Protein AF-0000000073467514 (afdb_homodimer)

Sequence (422 aa):
MPPKSTAKATVSLDPLPDHWYLFFGILEPISVLAGAYYALVLPERYNHELIPPAFIPASTLQSSLRQAGVLTDSTRMALGQLGSCYLLIMLNSALMFYALRKMMKAKEDAEKLERLVRYLIFVLGAADWTHIGITIWLLPNGPPTRTGLIGIHKATMLDKLRLLATPGSWNSLLFGNIIITFILFCFRALWWSGVARGSPIAARSRRAKIAMPPKSTAKATVSLDPLPDHWYLFFGILEPISVLAGAYYALVLPERYNHELIPPAFIPASTLQSSLRQAGVLTDSTRMALGQLGSCYLLIMLNSALMFYALRKMMKAKEDAEKLERLVRYLIFVLGAADWTHIGITIWLLPNGPPTRTGLIGIHKATMLDKLRLLATPGSWNSLLFGNIIITFILFCFRALWWSGVARGSPIAARSRRAKIA

Radius of gyration: 26.27 Å; Cα contacts (8 Å, |Δi|>4): 530; chains: 2; bounding box: 72×92×68 Å

pLDDT: mean 90.89, std 13.56, range [37.47, 98.75]

Foldseek 3Di:
DPPDPPPPPPQALALCDDVNCCVQQPVVLVLLLVLLCCLQVVVLVVVLQLAFPQLDAPVCSVVSVVCSPDDDPVSNVVSNVVSVVSNVVSCCRNVVSVCLCVVQVDPVSRQVSNVVVLVVLVVLLVVLCVQQVVSLVPGHLGYWDDDDPDDTDGRDVVSSVVLVVDPVRHDPVNCCSHVVSVVSNVSSVCSVVCNSNRHPVVVVVVVVVVD/DPPPPPPPPPQALALCDDVNCCVQQPVVLVLLLVLLCCLQVVVLVVVLQLAFPQLDAPVCSVVSVVCSPDDDPVSNVVSNVVSVVSNVVSCCRNVVSVCLCVVQVDPVSRQVSNVVVLVVLVVLLVVLCVQQVVSLVPGHLGYWDDDDPDDTDGRDVVSNVVLVVDPVRHDPVNCCSHVVSVVSNVSSVCSVVCNSNRHPVVVVVVVVVVD

Secondary structure (DSSP, 8-state):
--------------SS-HHHHIIIIIIHHHHHHHHHHHHHH-HHHHHHHTS-GGGS-HHHHHHHHHGGG---HHHHHHHHHHHHHHHHHHHHHHHHHHHHHHHT-SGGGHHHHHHHHHHHHHHHHHHHHHHHHHHHHHS---S-EEETTTEEE---HHHHHHHHT-GGG--HHHIIIIIIHHHHHHHHHHHHTTTTT--HHHHHHHHHHH-/--------------SS-HHHHIIIIIIHHHHHHHHHHHHHH-HHHHHHHTS-GGGS-HHHHHHHHHGGG---HHHHHHHHHHHHHHHHHHHHHHHHHHHHHHHT-SGGGHHHHHHHHHHHHHHHHHHHHHHHHHHHHHS---S-EEETTTEEE---HHHHHHHHT-GGG--HHHIIIIIIHHHHHHHHHHHHTTTTT--HHHHHHHHHHH-

InterPro domains:
  IPR056121 Domain of unknown function DUF7704 [PF24803] (16-139)
  IPR056121 Domain of unknown function DUF7704 [PTHR37019] (1-210)

Nearest PDB structures (foldseek):
  8tv0-assembly1_E  TM=2.536E-01  e=8.829E+00  Xenorhabdus nematophila
  8a3k-assembly1_UNK  TM=4.004E-01  e=8.859E+00  synthetic construct

Organism: Mycosarcoma maydis (NCBI:txid5270)

Solvent-accessible surface area (backbone atoms only — not comparable to full-atom values): 22163 Å² total; per-residue (Å²): 129,80,77,76,75,74,72,74,72,75,75,65,50,36,73,66,43,68,73,57,37,47,41,53,32,44,49,47,22,50,56,34,41,52,52,16,47,40,28,57,75,36,41,48,60,41,47,50,41,66,50,36,68,67,38,42,32,74,88,49,41,62,56,50,58,66,48,38,78,60,71,55,63,38,53,49,40,50,34,39,52,37,16,35,47,27,47,33,52,18,45,42,35,29,50,50,49,46,42,50,52,66,70,40,64,51,78,91,32,29,49,56,45,38,52,48,48,48,53,53,46,48,40,53,42,52,34,36,52,47,42,31,50,49,53,61,70,52,46,60,34,29,34,67,39,76,44,82,99,77,39,76,38,79,41,40,70,67,48,28,51,52,45,71,71,35,73,88,45,55,44,71,54,53,42,45,51,41,53,51,34,49,52,54,39,51,53,47,52,40,52,74,73,23,57,96,24,49,46,42,58,58,53,50,55,54,50,61,70,71,105,127,81,77,80,75,76,73,75,72,75,74,65,52,37,72,68,40,67,72,56,36,47,41,54,30,44,50,47,21,50,57,35,42,52,52,16,46,39,27,58,76,38,41,49,59,40,46,50,41,65,47,37,70,64,37,43,33,74,88,49,41,61,58,49,60,67,46,37,78,60,70,54,65,36,55,49,40,51,34,40,52,37,15,37,49,28,46,34,52,19,44,40,35,30,48,51,48,46,44,50,54,67,69,39,64,50,78,92,31,29,48,54,46,37,52,51,49,48,52,52,48,48,40,54,42,52,35,35,51,47,42,31,48,48,52,59,67,54,45,59,34,29,34,68,39,77,45,83,97,80,40,76,38,79,42,40,70,66,49,28,51,52,44,72,72,34,75,86,45,54,45,72,55,53,42,46,51,40,53,51,34,49,51,54,38,51,54,48,51,38,52,73,73,23,58,95,25,49,45,45,59,59,52,51,55,54,51,61,71,72,106

Structure (mmCIF, N/CA/C/O backbone):
data_AF-0000000073467514-model_v1
#
loop_
_entity.id
_entity.type
_entity.pdbx_description
1 polymer 'DUF7704 domain-containing protein'
#
loop_
_atom_site.group_PDB
_atom_site.id
_atom_site.type_symbol
_atom_site.label_atom_id
_atom_site.label_alt_id
_atom_site.label_comp_id
_atom_site.label_asym_id
_atom_site.label_entity_id
_atom_site.label_seq_id
_atom_site.pdbx_PDB_ins_code
_atom_site.Cartn_x
_atom_site.Cartn_y
_atom_site.Cartn_z
_atom_site.occupancy
_atom_site.B_iso_or_equiv
_atom_site.auth_seq_id
_atom_site.auth_comp_id
_atom_site.auth_asym_id
_atom_site.auth_atom_id
_atom_site.pdbx_PDB_model_num
ATOM 1 N N . MET A 1 1 ? 25.062 55.969 -8.164 1 37.47 1 MET A N 1
ATOM 2 C CA . MET A 1 1 ? 23.797 55.281 -8.023 1 37.47 1 MET A CA 1
ATOM 3 C C . MET A 1 1 ? 23.906 54.125 -7.02 1 37.47 1 MET A C 1
ATOM 5 O O . MET A 1 1 ? 24.828 53.312 -7.105 1 37.47 1 MET A O 1
ATOM 9 N N . PRO A 1 2 ? 23.328 54.188 -5.805 1 47.97 2 PRO A N 1
ATOM 10 C CA . PRO A 1 2 ? 23.531 53.188 -4.773 1 47.97 2 PRO A CA 1
ATOM 11 C C . PRO A 1 2 ? 23.219 51.75 -5.266 1 47.97 2 PRO A C 1
ATOM 13 O O . PRO A 1 2 ? 22.406 51.594 -6.184 1 47.97 2 PRO A O 1
ATOM 16 N N . PRO A 1 3 ? 24.125 50.781 -5.074 1 46.97 3 PRO A N 1
ATOM 17 C CA . PRO A 1 3 ? 23.844 49.438 -5.539 1 46.97 3 PRO A CA 1
ATOM 18 C C . PRO A 1 3 ? 22.438 48.938 -5.141 1 46.97 3 PRO A C 1
ATOM 20 O O . PRO A 1 3 ? 21.906 49.375 -4.125 1 46.97 3 PRO A O 1
ATOM 23 N N . LYS A 1 4 ? 21.516 48.75 -6.09 1 45.41 4 LYS A N 1
ATOM 24 C CA . LYS A 1 4 ? 20.203 48.125 -5.867 1 45.41 4 LYS A CA 1
ATOM 25 C C . LYS A 1 4 ? 20.297 47 -4.828 1 45.41 4 LYS A C 1
ATOM 27 O O . LYS A 1 4 ? 21.172 46.156 -4.91 1 45.41 4 LYS A O 1
ATOM 32 N N . SER A 1 5 ? 19.922 47.219 -3.602 1 41.59 5 SER A N 1
ATOM 33 C CA . SER A 1 5 ? 19.766 46.219 -2.551 1 41.59 5 SER A CA 1
ATOM 34 C C . SER A 1 5 ? 19.156 44.906 -3.1 1 41.59 5 SER A C 1
ATOM 36 O O . SER A 1 5 ? 18.109 44.938 -3.746 1 41.59 5 SER A O 1
ATOM 38 N N . THR A 1 6 ? 19.984 44 -3.65 1 43.38 6 THR A N 1
ATOM 39 C CA . THR A 1 6 ? 19.469 42.688 -3.955 1 43.38 6 THR A CA 1
ATOM 40 C C . THR A 1 6 ? 18.422 42.25 -2.926 1 43.38 6 THR A C 1
ATOM 42 O O . THR A 1 6 ? 18.719 42.156 -1.736 1 43.38 6 THR A O 1
ATOM 45 N N . ALA A 1 7 ? 17.25 42.75 -2.986 1 44.5 7 ALA A N 1
ATOM 46 C CA . ALA A 1 7 ? 16.141 42.219 -2.191 1 44.5 7 ALA A CA 1
ATOM 47 C C . ALA A 1 7 ? 16.375 40.75 -1.828 1 44.5 7 ALA A C 1
ATOM 49 O O . ALA A 1 7 ? 16.531 39.906 -2.709 1 44.5 7 ALA A O 1
ATOM 50 N N . LYS A 1 8 ? 16.984 40.438 -0.825 1 46.28 8 LYS A N 1
ATOM 51 C CA . LYS A 1 8 ? 17.031 39.094 -0.234 1 46.28 8 LYS A CA 1
ATOM 52 C C . LYS A 1 8 ? 15.68 38.406 -0.332 1 46.28 8 LYS A C 1
ATOM 54 O O . LYS A 1 8 ? 14.688 38.906 0.196 1 46.28 8 LYS A O 1
ATOM 59 N N . ALA A 1 9 ? 15.25 37.75 -1.374 1 45.78 9 ALA A N 1
ATOM 60 C CA . ALA A 1 9 ? 14.039 36.969 -1.562 1 45.78 9 ALA A CA 1
ATOM 61 C C . ALA A 1 9 ? 13.656 36.219 -0.28 1 45.78 9 ALA A C 1
ATOM 63 O O . ALA A 1 9 ? 14.453 35.469 0.26 1 45.78 9 ALA A O 1
ATOM 64 N N . THR A 1 10 ? 13.023 36.781 0.589 1 47.16 10 THR A N 1
ATOM 65 C CA . THR A 1 10 ? 12.531 36.125 1.793 1 47.16 10 THR A CA 1
ATOM 66 C C . THR A 1 10 ? 12.078 34.688 1.483 1 47.16 10 THR A C 1
ATOM 68 O O . THR A 1 10 ? 11.195 34.469 0.653 1 47.16 10 THR A O 1
ATOM 71 N N . VAL A 1 11 ? 13.023 33.719 1.377 1 55.22 11 VAL A N 1
ATOM 72 C CA . VAL A 1 11 ? 12.734 32.312 1.144 1 55.22 11 VAL A CA 1
ATOM 73 C C . VAL A 1 11 ? 11.477 31.922 1.897 1 55.22 11 VAL A C 1
ATOM 75 O O . VAL A 1 11 ? 11.391 32.094 3.117 1 55.22 11 VAL A O 1
ATOM 78 N N . SER A 1 12 ? 10.289 31.953 1.287 1 69.31 12 SER A N 1
ATOM 79 C CA . SER A 1 12 ? 9.039 31.469 1.88 1 69.31 12 SER A CA 1
ATOM 80 C C . SER A 1 12 ? 9.234 30.125 2.574 1 69.31 12 SER A C 1
ATOM 82 O O . SER A 1 12 ? 9.805 29.203 1.994 1 69.31 12 SER A O 1
ATOM 84 N N . LEU A 1 13 ? 9.219 30.031 3.922 1 90.25 13 LEU A N 1
ATOM 85 C CA . LEU A 1 13 ? 9.352 28.812 4.715 1 90.25 13 LEU A CA 1
ATOM 86 C C . LEU A 1 13 ? 8.078 27.969 4.625 1 90.25 13 LEU A C 1
ATOM 88 O O . LEU A 1 13 ? 7.371 27.797 5.621 1 90.25 13 LEU A O 1
ATOM 92 N N . ASP A 1 14 ? 7.855 27.594 3.309 1 94.81 14 ASP A N 1
ATOM 93 C CA . ASP A 1 14 ? 6.711 26.734 3.006 1 94.81 14 ASP A CA 1
ATOM 94 C C . ASP A 1 14 ? 7.133 25.266 2.908 1 94.81 14 ASP A C 1
ATOM 96 O O . ASP A 1 14 ? 7.902 24.891 2.021 1 94.81 14 ASP A O 1
ATOM 100 N N . PRO A 1 15 ? 6.637 24.422 3.787 1 97.38 15 PRO A N 1
ATOM 101 C CA . PRO A 1 15 ? 7.035 23 3.768 1 97.38 15 PRO A CA 1
ATOM 102 C C . PRO A 1 15 ? 6.633 22.297 2.479 1 97.38 15 PRO A C 1
ATOM 104 O O . PRO A 1 15 ? 7.195 21.25 2.141 1 97.38 15 PRO A O 1
ATOM 107 N N . LEU A 1 16 ? 5.605 22.859 1.794 1 97.69 16 LEU A N 1
ATOM 108 C CA . LEU A 1 16 ? 5.152 22.219 0.566 1 97.69 16 LEU A CA 1
ATOM 109 C C . LEU A 1 16 ? 4.973 23.234 -0.551 1 97.69 16 LEU A C 1
ATOM 111 O O . LEU A 1 16 ? 3.873 23.391 -1.084 1 97.69 16 LEU A O 1
ATOM 115 N N . PRO A 1 17 ? 6.117 23.828 -0.904 1 97.38 17 PRO A N 1
ATOM 116 C CA . PRO A 1 17 ? 6.008 24.734 -2.053 1 97.38 17 PRO A CA 1
ATOM 117 C C . PRO A 1 17 ? 5.648 24 -3.346 1 97.38 17 PRO A C 1
ATOM 119 O O . PRO A 1 17 ? 5.617 22.766 -3.373 1 97.38 17 PRO A O 1
ATOM 122 N N . ASP A 1 18 ? 5.414 24.672 -4.414 1 97.38 18 ASP A N 1
ATOM 123 C CA . ASP A 1 18 ? 4.871 24.125 -5.652 1 97.38 18 ASP A CA 1
ATOM 124 C C . ASP A 1 18 ? 5.754 23 -6.184 1 97.38 18 ASP A C 1
ATOM 126 O O . ASP A 1 18 ? 5.25 21.953 -6.594 1 97.38 18 ASP A O 1
ATOM 130 N N . HIS A 1 19 ? 7.043 23.203 -6.238 1 97.69 19 HIS A N 1
ATOM 131 C CA . HIS A 1 19 ? 7.918 22.219 -6.863 1 97.69 19 HIS A CA 1
ATOM 132 C C . HIS A 1 19 ? 7.914 20.906 -6.09 1 97.69 19 HIS A C 1
ATOM 134 O O . HIS A 1 19 ? 7.957 19.828 -6.688 1 97.69 19 HIS A O 1
ATOM 140 N N . TRP A 1 20 ? 7.887 20.938 -4.789 1 98.12 20 TRP A N 1
ATOM 141 C CA . TRP A 1 20 ? 7.84 19.703 -4.004 1 98.12 20 TRP A CA 1
ATOM 142 C C . TRP A 1 20 ? 6.457 19.062 -4.082 1 98.12 20 TRP A C 1
ATOM 144 O O . TRP A 1 20 ? 6.332 17.844 -4.125 1 98.12 20 TRP A O 1
ATOM 154 N N . TYR A 1 21 ? 5.387 19.891 -4.113 1 98.38 21 TYR A N 1
ATOM 155 C CA . TYR A 1 21 ? 4.047 19.359 -4.293 1 98.38 21 TYR A CA 1
ATOM 156 C C . TYR A 1 21 ? 3.914 18.656 -5.648 1 98.38 21 TYR A C 1
ATOM 158 O O . TYR A 1 21 ? 3.299 17.594 -5.75 1 98.38 21 TYR A O 1
ATOM 166 N N . LEU A 1 22 ? 4.438 19.312 -6.656 1 98.38 22 LEU A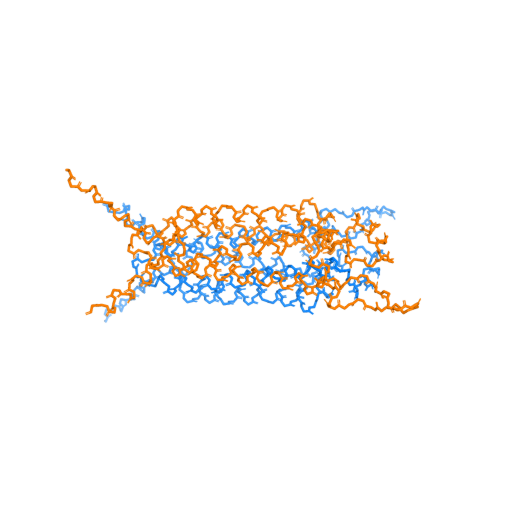 N 1
ATOM 167 C CA . LEU A 1 22 ? 4.387 18.719 -7.98 1 98.38 22 LEU A CA 1
ATOM 168 C C . LEU A 1 22 ? 5.059 17.344 -7.98 1 98.38 22 LEU A C 1
ATOM 170 O O . LEU A 1 22 ? 4.555 16.406 -8.602 1 98.38 22 LEU A O 1
ATOM 174 N N . PHE A 1 23 ? 6.121 17.219 -7.266 1 98.38 23 PHE A N 1
ATOM 175 C CA . PHE A 1 23 ? 6.836 15.945 -7.23 1 98.38 23 PHE A CA 1
ATOM 176 C C . PHE A 1 23 ? 6.078 14.922 -6.395 1 98.38 23 PHE A C 1
ATOM 178 O O . PHE A 1 23 ? 5.719 13.852 -6.891 1 98.38 23 PHE A O 1
ATOM 185 N N . PHE A 1 24 ? 5.742 15.227 -5.145 1 98.44 24 PHE A N 1
ATOM 186 C CA . PHE A 1 24 ? 5.195 14.25 -4.207 1 98.44 24 PHE A CA 1
ATOM 187 C C . PHE A 1 24 ? 3.705 14.047 -4.453 1 98.44 24 PHE A C 1
ATOM 189 O O . PHE A 1 24 ? 3.193 12.938 -4.285 1 98.44 24 PHE A O 1
ATOM 196 N N . GLY A 1 25 ? 3.006 15.078 -4.895 1 98.25 25 GLY A N 1
ATOM 197 C CA . GLY A 1 25 ? 1.558 15.023 -5.008 1 98.25 25 GLY A CA 1
ATOM 198 C C . GLY A 1 25 ? 1.082 14.656 -6.402 1 98.25 25 GLY A C 1
ATOM 199 O O . GLY A 1 25 ? -0.072 14.258 -6.586 1 98.25 25 GLY A O 1
ATOM 200 N N . ILE A 1 26 ? 1.998 14.711 -7.434 1 98.38 26 ILE A N 1
ATOM 201 C CA . ILE A 1 26 ? 1.533 14.477 -8.797 1 98.38 26 ILE A CA 1
ATOM 202 C C . ILE A 1 26 ? 2.438 13.453 -9.484 1 98.38 26 ILE A C 1
ATOM 204 O O . ILE A 1 26 ? 1.984 12.375 -9.867 1 98.38 26 ILE A O 1
ATOM 208 N N . LEU A 1 27 ? 3.727 13.719 -9.523 1 98.31 27 LEU A N 1
ATOM 209 C CA . LEU A 1 27 ? 4.633 12.867 -10.281 1 98.31 27 LEU A CA 1
ATOM 210 C C . LEU A 1 27 ? 4.785 11.5 -9.617 1 98.31 27 LEU A C 1
ATOM 212 O O . LEU A 1 27 ? 4.715 10.469 -10.289 1 98.31 27 LEU A O 1
ATOM 216 N N . GLU A 1 28 ? 4.996 11.547 -8.383 1 98.06 28 GLU A N 1
ATOM 217 C CA . GLU A 1 28 ? 5.18 10.289 -7.66 1 98.06 28 GLU A CA 1
ATOM 218 C C . GLU A 1 28 ? 3.932 9.414 -7.746 1 98.06 28 GLU A C 1
ATOM 220 O O . GLU A 1 28 ? 4.012 8.242 -8.117 1 98.06 28 GLU A O 1
ATOM 225 N N . PRO A 1 29 ? 2.719 9.953 -7.559 1 98.19 29 PRO A N 1
ATOM 226 C CA . PRO A 1 29 ? 1.52 9.125 -7.727 1 98.19 29 PRO A CA 1
ATOM 227 C C . PRO A 1 29 ? 1.376 8.57 -9.141 1 98.19 29 PRO A C 1
ATOM 229 O O . PRO A 1 29 ? 0.914 7.445 -9.328 1 98.19 29 PRO A O 1
ATOM 232 N N . ILE A 1 30 ? 1.764 9.281 -10.07 1 97.94 30 ILE A N 1
ATOM 233 C CA . ILE A 1 30 ? 1.683 8.82 -11.453 1 97.94 30 ILE A CA 1
ATOM 234 C C . ILE A 1 30 ? 2.625 7.637 -11.648 1 97.94 30 ILE A C 1
ATOM 236 O O . ILE A 1 30 ? 2.277 6.668 -12.328 1 97.94 30 ILE A O 1
ATOM 240 N N . SER A 1 31 ? 3.801 7.73 -11.055 1 96.94 31 SER A N 1
ATOM 241 C CA . SER A 1 31 ? 4.746 6.625 -11.164 1 96.94 31 SER A CA 1
ATOM 242 C C . SER A 1 31 ? 4.195 5.359 -10.516 1 96.94 31 SER A C 1
ATOM 244 O O . SER A 1 31 ? 4.379 4.258 -11.039 1 96.94 31 SER A O 1
ATOM 246 N N . VAL A 1 32 ? 3.52 5.441 -9.414 1 97.81 32 VAL A N 1
ATOM 247 C CA . VAL A 1 32 ? 2.938 4.293 -8.727 1 97.81 32 VAL A CA 1
ATOM 248 C C . VAL A 1 32 ? 1.756 3.756 -9.539 1 97.81 32 VAL A C 1
ATOM 250 O O . VAL A 1 32 ? 1.545 2.543 -9.609 1 97.81 32 VAL A O 1
ATOM 253 N N . LEU A 1 33 ? 1.018 4.66 -10.164 1 98 33 LEU A N 1
ATOM 254 C CA . LEU A 1 33 ? -0.104 4.266 -11.008 1 98 33 LEU A CA 1
ATOM 255 C C . LEU A 1 33 ? 0.37 3.396 -12.172 1 98 33 LEU A C 1
ATOM 257 O O . LEU A 1 33 ? -0.319 2.455 -12.57 1 98 33 LEU A O 1
ATOM 261 N N . ALA A 1 34 ? 1.513 3.732 -12.703 1 97.44 34 ALA A N 1
ATOM 262 C CA . ALA A 1 34 ? 2.09 2.916 -13.773 1 97.44 34 ALA A CA 1
ATOM 263 C C . ALA A 1 34 ? 2.316 1.482 -13.305 1 97.44 34 ALA A C 1
ATOM 265 O O . ALA A 1 34 ? 2.043 0.531 -14.039 1 97.44 34 ALA A O 1
ATOM 266 N N . GLY A 1 35 ? 2.82 1.314 -12.086 1 97.31 35 GLY A N 1
ATOM 267 C CA . GLY A 1 35 ? 2.975 -0.015 -11.523 1 97.31 35 GLY A CA 1
ATOM 268 C C . GLY A 1 35 ? 1.654 -0.737 -11.32 1 97.31 35 GLY A C 1
ATOM 269 O O . GLY A 1 35 ? 1.55 -1.936 -11.594 1 97.31 35 GLY A O 1
ATOM 270 N N . ALA A 1 36 ? 0.669 0.028 -10.883 1 98.25 36 ALA A N 1
ATOM 271 C CA . ALA A 1 36 ? -0.659 -0.549 -10.695 1 98.25 36 ALA A CA 1
ATOM 272 C C . ALA A 1 36 ? -1.237 -1.039 -12.016 1 98.25 36 ALA A C 1
ATOM 274 O O . ALA A 1 36 ? -1.766 -2.15 -12.094 1 98.25 36 ALA A O 1
ATOM 275 N N . TYR A 1 37 ? -1.117 -0.235 -13.023 1 98.06 37 TYR A N 1
ATOM 276 C CA . TYR A 1 37 ? -1.597 -0.598 -14.352 1 98.06 37 TYR A CA 1
ATOM 277 C C . TYR A 1 37 ? -0.921 -1.871 -14.852 1 98.06 37 TYR A C 1
ATOM 279 O O . TYR A 1 37 ? -1.588 -2.783 -15.344 1 98.06 37 TYR A O 1
ATOM 287 N N . TYR A 1 38 ? 0.356 -1.912 -14.688 1 97.75 38 TYR A N 1
ATOM 288 C CA . TYR A 1 38 ? 1.137 -3.051 -15.164 1 97.75 38 TYR A CA 1
ATOM 289 C C . TYR A 1 38 ? 0.724 -4.328 -14.445 1 97.75 38 TYR A C 1
ATOM 291 O O . TYR A 1 38 ? 0.515 -5.367 -15.078 1 97.75 38 TYR A O 1
ATOM 299 N N . ALA A 1 39 ? 0.55 -4.316 -13.133 1 98.06 39 ALA A N 1
ATOM 300 C CA . ALA A 1 39 ? 0.211 -5.484 -12.328 1 98.06 39 ALA A CA 1
ATOM 301 C C . ALA A 1 39 ? -1.223 -5.938 -12.586 1 98.06 39 ALA A C 1
ATOM 303 O O . ALA A 1 39 ? -1.512 -7.137 -12.602 1 98.06 39 ALA A O 1
ATOM 304 N N . LEU A 1 40 ? -2.15 -4.961 -12.883 1 98.31 40 LEU A N 1
ATOM 305 C CA . LEU A 1 40 ? -3.572 -5.273 -12.969 1 98.31 40 LEU A CA 1
ATOM 306 C C . LEU A 1 40 ? -3.977 -5.605 -14.398 1 98.31 40 LEU A C 1
ATOM 308 O O . LEU A 1 40 ? -4.832 -6.465 -14.625 1 98.31 40 LEU A O 1
ATOM 312 N N . VAL A 1 41 ? -3.383 -4.945 -15.391 1 98.12 41 VAL A N 1
ATOM 313 C CA . VAL A 1 41 ? -3.863 -5.023 -16.766 1 98.12 41 VAL A CA 1
ATOM 314 C C . VAL A 1 41 ? -3.008 -6.008 -17.562 1 98.12 41 VAL A C 1
ATOM 316 O O . VAL A 1 41 ? -3.508 -6.688 -18.453 1 98.12 41 VAL A O 1
ATOM 319 N N . LEU A 1 42 ? -1.72 -6.125 -17.203 1 97.38 42 LEU A N 1
ATOM 320 C CA . LEU A 1 42 ? -0.797 -7.016 -17.891 1 97.38 42 LEU A CA 1
ATOM 321 C C . LEU A 1 42 ? -0.12 -7.969 -16.922 1 97.38 42 LEU A C 1
ATOM 323 O O . LEU A 1 42 ? 1.108 -8.07 -16.891 1 97.38 42 LEU A O 1
ATOM 327 N N . PRO A 1 43 ? -0.94 -8.703 -16.203 1 97.19 43 PRO A N 1
ATOM 328 C CA . PRO A 1 43 ? -0.377 -9.516 -15.117 1 97.19 43 PRO A CA 1
ATOM 329 C C . PRO A 1 43 ? 0.579 -10.594 -15.617 1 97.19 43 PRO A C 1
ATOM 331 O O . PRO A 1 43 ? 1.553 -10.922 -14.938 1 97.19 43 PRO A O 1
ATOM 334 N N . GLU A 1 44 ? 0.336 -11.219 -16.812 1 95.94 44 GLU A N 1
ATOM 335 C CA . GLU A 1 44 ? 1.244 -12.227 -17.359 1 95.94 44 GLU A CA 1
ATOM 336 C C . GLU A 1 44 ? 2.625 -11.641 -17.625 1 95.94 44 GLU A C 1
ATOM 338 O O . GLU A 1 44 ? 3.643 -12.234 -17.25 1 95.94 44 GLU A O 1
ATOM 343 N N . ARG A 1 45 ? 2.592 -10.523 -18.266 1 95 45 ARG A N 1
ATOM 344 C CA . ARG A 1 45 ? 3.855 -9.852 -18.547 1 95 45 ARG A CA 1
ATOM 345 C C . ARG A 1 45 ? 4.527 -9.398 -17.25 1 95 45 ARG A C 1
ATOM 347 O O . ARG A 1 45 ? 5.75 -9.508 -17.109 1 95 45 ARG A O 1
ATOM 354 N N . TYR A 1 46 ? 3.795 -8.867 -16.344 1 97.44 46 TYR A N 1
ATOM 355 C CA . TYR A 1 46 ? 4.324 -8.445 -15.055 1 97.44 46 TYR A CA 1
ATOM 356 C C . TYR A 1 46 ? 5.043 -9.586 -14.352 1 97.44 46 TYR A C 1
ATOM 358 O O . TYR A 1 46 ? 6.199 -9.445 -13.945 1 97.44 46 TYR A O 1
ATOM 366 N N . ASN A 1 47 ? 4.336 -10.656 -14.273 1 96.31 47 ASN A N 1
ATOM 367 C CA . ASN A 1 47 ? 4.891 -11.836 -13.617 1 96.31 47 ASN A CA 1
ATOM 368 C C . ASN A 1 47 ? 6.191 -12.289 -14.281 1 96.31 47 ASN A C 1
ATOM 370 O O . ASN A 1 47 ? 7.172 -12.586 -13.594 1 96.31 47 ASN A O 1
ATOM 374 N N . HIS A 1 48 ? 6.18 -12.305 -15.555 1 93 48 HIS A N 1
ATOM 375 C CA . HIS A 1 48 ? 7.344 -12.742 -16.312 1 93 48 HIS A CA 1
ATOM 376 C C . HIS A 1 48 ? 8.531 -11.805 -16.094 1 93 48 HIS A C 1
ATOM 378 O O . HIS A 1 48 ? 9.672 -12.25 -16.016 1 93 48 HIS A O 1
ATOM 384 N N . GLU A 1 49 ? 8.25 -10.562 -15.953 1 95.56 49 GLU A N 1
ATOM 385 C CA . GLU A 1 49 ? 9.312 -9.562 -15.906 1 95.56 49 GLU A CA 1
ATOM 386 C C . GLU A 1 49 ? 9.781 -9.336 -14.469 1 95.56 49 GLU A C 1
ATOM 388 O O . GLU A 1 49 ? 10.742 -8.594 -14.242 1 95.56 49 GLU A O 1
ATOM 393 N N . LEU A 1 50 ? 9.211 -9.984 -13.539 1 96.94 50 LEU A N 1
ATOM 394 C CA . LEU A 1 50 ? 9.625 -9.812 -12.156 1 96.94 50 LEU A CA 1
ATOM 395 C C . LEU A 1 50 ? 11.055 -10.297 -11.953 1 96.94 50 LEU A C 1
ATOM 397 O O . LEU A 1 50 ? 11.75 -9.828 -11.047 1 96.94 50 LEU A O 1
ATOM 401 N N . ILE A 1 51 ? 11.438 -11.219 -12.805 1 96.69 51 ILE A N 1
ATOM 402 C CA . ILE A 1 51 ? 12.805 -11.711 -12.789 1 96.69 51 ILE A CA 1
ATOM 403 C C . ILE A 1 51 ? 13.438 -11.516 -14.172 1 96.69 51 ILE A C 1
ATOM 405 O O . ILE A 1 51 ? 13.039 -12.18 -15.133 1 96.69 51 ILE A O 1
ATOM 409 N N . PRO A 1 52 ? 14.391 -10.688 -14.242 1 96.25 52 PRO A N 1
ATOM 410 C CA . PRO A 1 52 ? 15.047 -10.531 -15.547 1 96.25 52 PRO A CA 1
ATOM 411 C C . PRO A 1 52 ? 15.734 -11.805 -16.016 1 96.25 52 PRO A C 1
ATOM 413 O O . PRO A 1 52 ? 16.266 -12.562 -15.211 1 96.25 52 PRO A O 1
ATOM 416 N N . PRO A 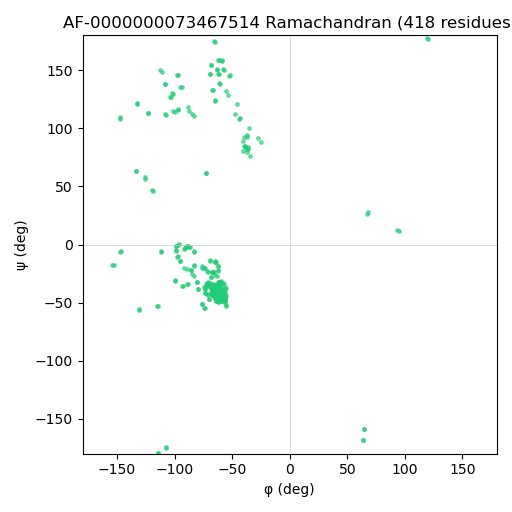1 53 ? 15.805 -11.977 -17.328 1 93.69 53 PRO A N 1
ATOM 417 C CA . PRO A 1 53 ? 16.375 -13.195 -17.891 1 93.69 53 PRO A CA 1
ATOM 418 C C . PRO A 1 53 ? 17.812 -13.445 -17.422 1 93.69 53 PRO A C 1
ATOM 420 O O . PRO A 1 53 ? 18.219 -14.602 -17.25 1 93.69 53 PRO A O 1
ATOM 423 N N . ALA A 1 54 ? 18.531 -12.438 -17.234 1 94.25 54 ALA A N 1
ATOM 424 C CA . ALA A 1 54 ? 19.938 -12.57 -16.859 1 94.25 54 ALA A CA 1
ATOM 425 C C . ALA A 1 54 ? 20.078 -13.281 -15.516 1 94.25 54 ALA A C 1
ATOM 427 O O . ALA A 1 54 ? 21.156 -13.789 -15.195 1 94.25 54 ALA A O 1
ATOM 428 N N . PHE A 1 55 ? 19.047 -13.328 -14.758 1 95.06 55 PHE A N 1
ATOM 429 C CA . PHE A 1 55 ? 19.094 -13.914 -13.422 1 95.06 55 PHE A CA 1
ATOM 430 C C . PHE A 1 55 ? 18.562 -15.336 -13.43 1 95.06 55 PHE A C 1
ATOM 432 O O . PHE A 1 55 ? 18.531 -16 -12.391 1 95.06 55 PHE A O 1
ATOM 439 N N . ILE A 1 56 ? 18.141 -15.805 -14.539 1 89.62 56 ILE A N 1
ATOM 440 C CA . ILE A 1 56 ? 17.547 -17.125 -14.672 1 89.62 56 ILE A CA 1
ATOM 441 C C . ILE A 1 56 ? 18.562 -18.078 -15.312 1 89.62 56 ILE A C 1
ATOM 443 O O . ILE A 1 56 ? 19.125 -17.781 -16.375 1 89.62 56 ILE A O 1
ATOM 447 N N . PRO A 1 57 ? 18.734 -19.141 -14.617 1 82.25 57 PRO A N 1
ATOM 448 C CA . PRO A 1 57 ? 19.609 -20.125 -15.273 1 82.25 57 PRO A CA 1
ATOM 449 C C . PRO A 1 57 ? 19.094 -20.547 -16.656 1 82.25 57 PRO A C 1
ATOM 451 O O . PRO A 1 57 ? 17.891 -20.641 -16.859 1 82.25 57 PRO A O 1
ATOM 454 N N . ALA A 1 58 ? 19.969 -20.875 -17.469 1 75.5 58 ALA A N 1
ATOM 455 C CA . ALA A 1 58 ? 19.641 -21.266 -18.844 1 75.5 58 ALA A CA 1
ATOM 456 C C . ALA A 1 58 ? 18.75 -22.516 -18.859 1 75.5 58 ALA A C 1
ATOM 458 O O . ALA A 1 58 ? 17.859 -22.625 -19.688 1 75.5 58 ALA A O 1
ATOM 459 N N . SER A 1 59 ? 18.953 -23.375 -17.891 1 73.38 59 SER A N 1
ATOM 460 C CA . SER A 1 59 ? 18.234 -24.656 -17.844 1 73.38 59 SER A CA 1
ATOM 461 C C . SER A 1 59 ? 16.75 -24.438 -17.578 1 73.38 59 SER A C 1
ATOM 463 O O . SER A 1 59 ? 15.914 -25.25 -17.984 1 73.38 59 SER A O 1
ATOM 465 N N . THR A 1 60 ? 16.469 -23.344 -17 1 72.75 60 THR A N 1
ATOM 466 C CA . THR A 1 60 ? 15.078 -23.125 -16.625 1 72.75 60 THR A CA 1
ATOM 467 C C . THR A 1 60 ? 14.461 -22 -17.453 1 72.75 60 THR A C 1
ATOM 469 O O . THR A 1 60 ? 13.266 -21.734 -17.359 1 72.75 60 THR A O 1
ATOM 472 N N . LEU A 1 61 ? 15.305 -21.406 -18.203 1 72.31 61 LEU A N 1
ATOM 473 C CA . LEU A 1 61 ? 14.859 -20.266 -18.984 1 72.31 61 LEU A CA 1
ATOM 474 C C . LEU A 1 61 ? 13.781 -20.672 -19.984 1 72.31 61 LEU A C 1
ATOM 476 O O . LEU A 1 61 ? 12.766 -19.984 -20.141 1 72.31 61 LEU A O 1
ATOM 480 N N . GLN A 1 62 ? 14 -21.766 -20.609 1 69.56 62 GLN A N 1
ATOM 481 C CA . GLN A 1 62 ? 13.039 -22.234 -21.609 1 69.56 62 GLN A CA 1
ATOM 482 C C . GLN A 1 62 ? 11.695 -22.547 -20.969 1 69.56 62 GLN A C 1
ATOM 484 O O . GLN A 1 62 ? 10.641 -22.172 -21.5 1 69.56 62 GLN A O 1
ATOM 489 N N . SER A 1 63 ? 11.789 -23.203 -19.828 1 68.88 63 SER A N 1
ATOM 490 C CA . SER A 1 63 ? 10.555 -23.531 -19.125 1 68.88 63 SER A CA 1
ATOM 491 C C . SER A 1 63 ? 9.852 -22.281 -18.609 1 68.88 63 SER A C 1
ATOM 493 O O . SER A 1 63 ? 8.625 -22.188 -18.656 1 68.88 63 SER A O 1
ATOM 495 N N . SER A 1 64 ? 10.648 -21.391 -18.219 1 67.56 64 SER A N 1
ATOM 496 C CA . SER A 1 64 ? 10.102 -20.125 -17.734 1 67.56 64 SER A CA 1
ATOM 497 C C . SER A 1 64 ? 9.398 -19.359 -18.859 1 67.56 64 SER A C 1
ATOM 499 O O . SER A 1 64 ? 8.336 -18.781 -18.641 1 67.56 64 SER A O 1
ATOM 501 N N . LEU A 1 65 ? 9.906 -19.438 -20.016 1 68.75 65 LEU A N 1
ATOM 502 C CA . LEU A 1 65 ? 9.344 -18.734 -21.172 1 68.75 65 LEU A CA 1
ATOM 503 C C . LEU A 1 65 ? 8.047 -19.406 -21.625 1 68.75 65 LEU A C 1
ATOM 505 O O . LEU A 1 65 ? 7.098 -18.734 -22.016 1 68.75 65 LEU A O 1
ATOM 509 N N . ARG A 1 66 ? 8.039 -20.703 -21.469 1 64.5 66 ARG A N 1
ATOM 510 C CA . ARG A 1 66 ? 6.848 -21.453 -21.859 1 64.5 66 ARG A CA 1
ATOM 511 C C . ARG A 1 66 ? 5.699 -21.203 -20.891 1 64.5 66 ARG A C 1
ATOM 513 O O . ARG A 1 66 ? 4.535 -21.188 -21.281 1 64.5 66 ARG A O 1
ATOM 520 N N . GLN A 1 67 ? 6.082 -21.016 -19.719 1 63.03 67 GLN A N 1
ATOM 521 C CA . GLN A 1 67 ? 5.062 -20.844 -18.703 1 63.03 67 GLN A CA 1
ATOM 522 C C . GLN A 1 67 ? 4.66 -19.375 -18.562 1 63.03 67 GLN A C 1
ATOM 524 O O . GLN A 1 67 ? 3.709 -19.047 -17.844 1 63.03 67 GLN A O 1
ATOM 529 N N . ALA A 1 68 ? 5.359 -18.578 -19.391 1 65.12 68 ALA A N 1
ATOM 530 C CA . ALA A 1 68 ? 5.141 -17.141 -19.281 1 65.12 68 ALA A CA 1
ATOM 531 C C . ALA A 1 68 ? 3.711 -16.766 -19.656 1 65.12 68 ALA A C 1
ATOM 533 O O . ALA A 1 68 ? 3.182 -15.75 -19.203 1 65.12 68 ALA A O 1
ATOM 534 N N . GLY A 1 69 ? 2.998 -17.625 -20.266 1 68.62 69 GLY A N 1
ATOM 535 C CA . GLY A 1 69 ? 1.685 -17.266 -20.781 1 68.62 69 GLY A CA 1
ATOM 536 C C . GLY A 1 69 ? 0.553 -17.672 -19.844 1 68.62 69 GLY A C 1
ATOM 537 O O . GLY A 1 69 ? -0.583 -17.219 -20.016 1 68.62 69 GLY A O 1
ATOM 538 N N . VAL A 1 70 ? 0.811 -18.406 -18.891 1 82.31 70 VAL A N 1
ATOM 539 C CA . VAL A 1 70 ? -0.343 -18.844 -18.094 1 82.31 70 VAL A CA 1
ATOM 540 C C . VAL A 1 70 ? -0.058 -18.656 -16.609 1 82.31 70 VAL A C 1
ATOM 542 O O . VAL A 1 70 ? 0.968 -19.109 -16.109 1 82.31 70 VAL A O 1
ATOM 545 N N . LEU A 1 71 ? -0.9 -17.875 -16.016 1 91.62 71 LEU A N 1
ATOM 546 C CA . LEU A 1 71 ? -0.81 -17.672 -14.57 1 91.62 71 LEU A CA 1
ATOM 547 C C . LEU A 1 71 ? -1.74 -18.609 -13.828 1 91.62 71 LEU A C 1
ATOM 549 O O . LEU A 1 71 ? -2.855 -18.875 -14.281 1 91.62 71 LEU A O 1
ATOM 553 N N . THR A 1 72 ? -1.16 -19.188 -12.75 1 91.56 72 THR A N 1
ATOM 554 C CA . THR A 1 72 ? -2.1 -19.859 -11.859 1 91.56 72 THR A CA 1
ATOM 555 C C . THR A 1 72 ? -3.104 -18.859 -11.281 1 91.56 72 THR A C 1
ATOM 557 O O . THR A 1 72 ? -2.846 -17.656 -11.25 1 91.56 72 THR A O 1
ATOM 560 N N . ASP A 1 73 ? -4.246 -19.344 -10.82 1 93.25 73 ASP A N 1
ATOM 561 C CA . ASP A 1 73 ? -5.242 -18.5 -10.188 1 93.25 73 ASP A CA 1
ATOM 562 C C . ASP A 1 73 ? -4.66 -17.781 -8.969 1 93.25 73 ASP A C 1
ATOM 564 O O . ASP A 1 73 ? -4.938 -16.594 -8.75 1 93.25 73 ASP A O 1
ATOM 568 N N . SER A 1 74 ? -3.846 -18.453 -8.211 1 95.31 74 SER A N 1
ATOM 569 C CA . SER A 1 74 ? -3.238 -17.875 -7.016 1 95.31 74 SER A CA 1
ATOM 570 C C . SER A 1 74 ? -2.293 -16.734 -7.383 1 95.31 74 SER A C 1
ATOM 572 O O . SER A 1 74 ? -2.314 -15.68 -6.746 1 95.31 74 SER A O 1
ATOM 574 N N . THR A 1 75 ? -1.497 -16.984 -8.398 1 95.56 75 THR A N 1
ATOM 575 C CA . THR A 1 75 ? -0.566 -15.938 -8.828 1 95.56 75 THR A CA 1
ATOM 576 C C . THR A 1 75 ? -1.32 -14.719 -9.344 1 95.56 75 THR A C 1
ATOM 578 O O . THR A 1 75 ? -0.962 -13.578 -9.031 1 95.56 75 THR A O 1
ATOM 581 N N . ARG A 1 76 ? -2.32 -14.977 -10.109 1 96.62 76 ARG A N 1
ATOM 582 C CA . ARG A 1 76 ? -3.139 -13.875 -10.617 1 96.62 76 ARG A CA 1
ATOM 583 C C . ARG A 1 76 ? -3.768 -13.094 -9.469 1 96.62 76 ARG A C 1
ATOM 585 O O . ARG A 1 76 ? -3.814 -11.859 -9.508 1 96.62 76 ARG A O 1
ATOM 592 N N . MET A 1 77 ? -4.266 -13.797 -8.508 1 98.06 77 MET A N 1
ATOM 593 C CA . MET A 1 77 ? -4.84 -13.156 -7.324 1 98.06 77 MET A CA 1
ATOM 594 C C . MET A 1 77 ? -3.801 -12.305 -6.609 1 98.06 77 MET A C 1
ATOM 596 O O . MET A 1 77 ? -4.082 -11.164 -6.227 1 98.06 77 MET A O 1
ATOM 600 N N . ALA A 1 78 ? -2.596 -12.82 -6.414 1 98.19 78 ALA A N 1
ATOM 601 C CA . ALA A 1 78 ? -1.528 -12.086 -5.738 1 98.19 78 ALA A CA 1
ATOM 602 C C . ALA A 1 78 ? -1.197 -10.797 -6.48 1 98.19 78 ALA A C 1
ATOM 604 O O . ALA A 1 78 ? -1.042 -9.742 -5.863 1 98.19 78 ALA A O 1
ATOM 605 N N . LEU A 1 79 ? -1.107 -10.938 -7.785 1 98.5 79 LEU A N 1
ATOM 606 C CA . LEU A 1 79 ? -0.803 -9.766 -8.594 1 98.5 79 LEU A CA 1
ATOM 607 C C . LEU A 1 79 ? -1.944 -8.75 -8.531 1 98.5 79 LEU A C 1
ATOM 609 O O . LEU A 1 79 ? -1.708 -7.543 -8.523 1 98.5 79 LEU A O 1
ATOM 613 N N . GLY A 1 80 ? -3.148 -9.234 -8.523 1 98.69 80 GLY A N 1
ATOM 614 C CA . GLY A 1 80 ? -4.285 -8.352 -8.344 1 98.69 80 GLY A CA 1
ATOM 615 C C . GLY A 1 80 ? -4.246 -7.594 -7.027 1 98.69 80 GLY A C 1
ATOM 616 O O . GLY A 1 80 ? -4.508 -6.387 -6.992 1 98.69 80 GLY A O 1
ATOM 617 N N . GLN A 1 81 ? -3.941 -8.336 -6.004 1 98.5 81 GLN A N 1
ATOM 618 C CA . GLN A 1 81 ? -3.826 -7.707 -4.691 1 98.5 81 GLN A CA 1
ATOM 619 C C . GLN A 1 81 ? -2.695 -6.688 -4.668 1 98.5 81 GLN A C 1
ATOM 621 O O . GLN A 1 81 ? -2.826 -5.621 -4.066 1 98.5 81 GLN A O 1
ATOM 626 N N . LEU A 1 82 ? -1.624 -7.031 -5.297 1 98.62 82 LEU A N 1
ATOM 627 C CA . LEU A 1 82 ? -0.498 -6.113 -5.406 1 98.62 82 LEU A CA 1
ATOM 628 C C . LEU A 1 82 ? -0.913 -4.828 -6.117 1 98.62 82 LEU A C 1
ATOM 630 O O . LEU A 1 82 ? -0.642 -3.729 -5.633 1 98.62 82 LEU A O 1
ATOM 634 N N . GLY A 1 83 ? -1.6 -4.992 -7.242 1 98.5 83 GLY A N 1
ATOM 635 C CA . GLY A 1 83 ? -2.098 -3.832 -7.969 1 98.5 83 GLY A CA 1
ATOM 636 C C . GLY A 1 83 ? -3.039 -2.973 -7.145 1 98.5 83 GLY A C 1
ATOM 637 O O . GLY A 1 83 ? -2.988 -1.743 -7.215 1 98.5 83 GLY A O 1
ATOM 638 N N . SER A 1 84 ? -3.887 -3.633 -6.418 1 98.44 84 SER A N 1
ATOM 639 C CA . SER A 1 84 ? -4.789 -2.916 -5.523 1 98.44 84 SER A CA 1
ATOM 640 C C . SER A 1 84 ? -4.012 -2.08 -4.512 1 98.44 84 SER A C 1
ATOM 642 O O . SER A 1 84 ? -4.379 -0.938 -4.227 1 98.44 84 SER A O 1
ATOM 644 N N . CYS A 1 85 ? -2.965 -2.615 -3.953 1 98.62 85 CYS A N 1
ATOM 645 C CA . CYS A 1 85 ? -2.131 -1.883 -3.008 1 98.62 85 CYS A CA 1
ATOM 646 C C . CYS A 1 85 ? -1.479 -0.679 -3.676 1 98.62 85 CYS A C 1
ATOM 648 O O . CYS A 1 85 ? -1.39 0.396 -3.076 1 98.62 85 CYS A O 1
ATOM 650 N N . TYR A 1 86 ? -1.018 -0.874 -4.926 1 98.56 86 TYR A N 1
ATOM 651 C CA . TYR A 1 86 ? -0.423 0.242 -5.656 1 98.56 86 TYR A CA 1
ATOM 652 C C . TYR A 1 86 ? -1.432 1.369 -5.844 1 98.56 86 TYR A C 1
ATOM 654 O O . TYR A 1 86 ? -1.082 2.547 -5.738 1 98.56 86 TYR A O 1
ATOM 662 N N . LEU A 1 87 ? -2.643 1.032 -6.082 1 98.44 87 LEU A N 1
ATOM 663 C CA . LEU A 1 87 ? -3.68 2.049 -6.223 1 98.44 87 LEU A CA 1
ATOM 664 C C . LEU A 1 87 ? -3.873 2.811 -4.914 1 98.44 87 LEU A C 1
ATOM 666 O O . LEU A 1 87 ? -4.031 4.035 -4.922 1 98.44 87 LEU A O 1
ATOM 670 N N . LEU A 1 88 ? -3.887 2.072 -3.836 1 98.56 88 LEU A N 1
ATOM 671 C CA . LEU A 1 88 ? -4.016 2.715 -2.531 1 98.56 88 LEU A CA 1
ATOM 672 C C . LEU A 1 88 ? -2.852 3.668 -2.279 1 98.56 88 LEU A C 1
ATOM 674 O O . LEU A 1 88 ? -3.057 4.797 -1.827 1 98.56 88 LEU A O 1
ATOM 678 N N . ILE A 1 89 ? -1.652 3.217 -2.557 1 98.44 89 ILE A N 1
ATOM 679 C CA . ILE A 1 89 ? -0.454 4.008 -2.297 1 98.44 89 ILE A CA 1
ATOM 680 C C . ILE A 1 89 ? -0.468 5.266 -3.166 1 98.44 89 ILE A C 1
ATOM 682 O O . ILE A 1 89 ? -0.149 6.359 -2.691 1 98.44 89 ILE A O 1
ATOM 686 N N . MET A 1 90 ? -0.859 5.074 -4.41 1 98.5 90 MET A N 1
ATOM 687 C CA . MET A 1 90 ? -1.004 6.207 -5.316 1 98.5 90 MET A CA 1
ATOM 688 C C . MET A 1 90 ? -2.02 7.211 -4.777 1 98.5 90 MET A C 1
ATOM 690 O O . MET A 1 90 ? -1.739 8.406 -4.715 1 98.5 90 MET A O 1
ATOM 694 N N . LEU A 1 91 ? -3.156 6.742 -4.383 1 98.56 91 LEU A N 1
ATOM 695 C CA . LEU A 1 91 ? -4.227 7.594 -3.877 1 98.56 91 LEU A CA 1
ATOM 696 C C . LEU A 1 91 ? -3.801 8.297 -2.592 1 98.56 91 LEU A C 1
ATOM 698 O O . LEU A 1 91 ? -4.105 9.477 -2.395 1 98.56 91 LEU A O 1
ATOM 702 N N . ASN A 1 92 ? -3.121 7.543 -1.721 1 98.5 92 ASN A N 1
ATOM 703 C CA . ASN A 1 92 ? -2.639 8.102 -0.462 1 98.5 92 ASN A CA 1
ATOM 704 C C . ASN A 1 92 ? -1.679 9.266 -0.697 1 98.5 92 ASN A C 1
ATOM 706 O O . ASN A 1 92 ? -1.837 10.336 -0.109 1 98.5 92 ASN A O 1
ATOM 710 N N . SER A 1 93 ? -0.753 9.086 -1.557 1 98.06 93 SER A N 1
ATOM 711 C CA . SER A 1 93 ? 0.18 10.164 -1.868 1 98.06 93 SER A CA 1
ATOM 712 C C . SER A 1 93 ? -0.533 11.344 -2.521 1 98.06 93 SER A C 1
ATOM 714 O O . SER A 1 93 ? -0.385 12.484 -2.084 1 98.06 93 SER A O 1
ATOM 716 N N . ALA A 1 94 ? -1.386 11.094 -3.436 1 98.62 94 ALA A N 1
ATOM 717 C CA . ALA A 1 94 ? -2.062 12.156 -4.18 1 98.62 94 ALA A CA 1
ATOM 718 C C . ALA A 1 94 ? -2.982 12.961 -3.27 1 98.62 94 ALA A C 1
ATOM 720 O O . ALA A 1 94 ? -2.914 14.195 -3.24 1 98.62 94 ALA A O 1
ATOM 721 N N . LEU A 1 95 ? -3.715 12.328 -2.469 1 98.75 95 LEU A N 1
ATOM 722 C CA . LEU A 1 95 ? -4.77 13.016 -1.73 1 98.75 95 LEU A CA 1
ATOM 723 C C . LEU A 1 95 ? -4.238 13.57 -0.414 1 98.75 95 LEU A C 1
ATOM 725 O O . LEU A 1 95 ? -4.684 14.625 0.044 1 98.75 95 LEU A O 1
ATOM 729 N N . MET A 1 96 ? -3.297 12.883 0.216 1 98.69 96 MET A N 1
ATOM 730 C CA . MET A 1 96 ? -2.818 13.367 1.508 1 98.69 96 MET A CA 1
ATOM 731 C C . MET A 1 96 ? -1.925 14.594 1.334 1 98.69 96 MET A C 1
ATOM 733 O O . MET A 1 96 ? -1.998 15.539 2.121 1 98.69 96 MET A O 1
ATOM 737 N N . PHE A 1 97 ? -1.089 14.609 0.278 1 98.75 97 PHE A N 1
ATOM 738 C CA . PHE A 1 97 ? -0.315 15.82 0.024 1 98.75 97 PHE A CA 1
ATOM 739 C C . PHE A 1 97 ? -1.229 16.969 -0.369 1 98.75 97 PHE A C 1
ATOM 741 O O . PHE A 1 97 ? -1.004 18.125 0.036 1 98.75 97 PHE A O 1
ATOM 748 N N . TYR A 1 98 ? -2.24 16.672 -1.124 1 98.75 98 TYR A N 1
ATOM 749 C CA . TYR A 1 98 ? -3.215 17.688 -1.491 1 98.75 98 TYR A CA 1
ATOM 750 C C . TYR A 1 98 ? -3.924 18.234 -0.258 1 98.75 98 TYR A C 1
ATOM 752 O O . TYR A 1 98 ? -4.012 19.453 -0.071 1 98.75 98 TYR A O 1
ATOM 760 N N . ALA A 1 99 ? -4.391 17.375 0.559 1 98.69 99 ALA A N 1
ATOM 761 C CA . ALA A 1 99 ? -5.148 17.75 1.746 1 98.69 99 ALA A CA 1
ATOM 762 C C . ALA A 1 99 ? -4.293 18.578 2.699 1 98.69 99 ALA A C 1
ATOM 764 O O . ALA A 1 99 ? -4.742 19.609 3.207 1 98.69 99 ALA A O 1
ATOM 765 N N . LEU A 1 100 ? -3.096 18.141 2.941 1 98.5 100 LEU A N 1
ATOM 766 C CA . LEU A 1 100 ? -2.197 18.859 3.836 1 98.5 100 LEU A CA 1
ATOM 767 C C . LEU A 1 100 ? -1.915 20.266 3.307 1 98.5 100 LEU A C 1
ATOM 769 O O . LEU A 1 100 ? -2.025 21.234 4.047 1 98.5 100 LEU A O 1
ATOM 773 N N . ARG A 1 101 ? -1.667 20.297 2.02 1 97.69 101 ARG A N 1
ATOM 774 C CA . ARG A 1 101 ? -1.367 21.594 1.427 1 97.69 101 ARG A CA 1
ATOM 775 C C . ARG A 1 101 ? -2.588 22.5 1.464 1 97.69 101 ARG A C 1
ATOM 777 O O . ARG A 1 101 ? -2.473 23.688 1.774 1 97.69 101 ARG A O 1
ATOM 784 N N . LYS A 1 102 ? -3.711 21.969 1.191 1 97.69 102 LYS A N 1
ATOM 785 C CA . LYS A 1 102 ? -4.945 22.75 1.093 1 97.69 102 LYS A CA 1
ATOM 786 C C . LYS A 1 102 ? -5.43 23.188 2.471 1 97.69 102 LYS A C 1
ATOM 788 O O . LYS A 1 102 ? -5.836 24.328 2.654 1 97.69 102 LYS A O 1
ATOM 793 N N . MET A 1 103 ? -5.359 22.312 3.475 1 96.88 103 MET A N 1
ATOM 794 C CA . MET A 1 103 ? -5.961 22.578 4.777 1 96.88 103 MET A CA 1
ATOM 795 C C . MET A 1 103 ? -5.012 23.375 5.664 1 96.88 103 MET A C 1
ATOM 797 O O . MET A 1 103 ? -5.441 24.031 6.617 1 96.88 103 MET A O 1
ATOM 801 N N . MET A 1 104 ? -3.725 23.297 5.332 1 95.56 104 MET A N 1
ATOM 802 C CA . MET A 1 104 ? -2.734 23.922 6.203 1 95.56 104 MET A CA 1
ATOM 803 C C . MET A 1 104 ? -1.965 25 5.461 1 95.56 104 MET A C 1
ATOM 805 O O . MET A 1 104 ? -0.743 25.109 5.586 1 95.56 104 MET A O 1
ATOM 809 N N . LYS A 1 105 ? -2.635 25.828 4.75 1 92.25 105 LYS A N 1
ATOM 810 C CA . LYS A 1 105 ? -2.025 26.859 3.91 1 92.25 105 LYS A CA 1
ATOM 811 C C . LYS A 1 105 ? -1.67 28.094 4.723 1 92.25 105 LYS A C 1
ATOM 813 O O . LYS A 1 105 ? -0.851 28.906 4.297 1 92.25 105 LYS A O 1
ATOM 818 N N . ALA A 1 106 ? -2.264 28.25 5.938 1 93.25 106 ALA A N 1
ATOM 819 C CA . ALA A 1 106 ? -2.029 29.438 6.754 1 93.25 106 ALA A CA 1
ATOM 820 C C . ALA A 1 106 ? -0.6 29.453 7.285 1 93.25 106 ALA A C 1
ATOM 822 O O . ALA A 1 106 ? -0.043 28.422 7.637 1 93.25 106 ALA A O 1
ATOM 823 N N . LYS A 1 107 ? -0.081 30.656 7.414 1 91.38 107 LYS A N 1
ATOM 824 C CA . LYS A 1 107 ? 1.29 30.844 7.879 1 91.38 107 LYS A CA 1
ATOM 825 C C . LYS A 1 107 ? 1.479 30.266 9.281 1 91.38 107 LYS A C 1
ATOM 827 O O . LYS A 1 107 ? 2.537 29.703 9.586 1 91.38 107 LYS A O 1
ATOM 832 N N . GLU A 1 108 ? 0.459 30.375 10.102 1 92.06 108 GLU A N 1
ATOM 833 C CA . GLU A 1 108 ? 0.534 29.922 11.484 1 92.06 108 GLU A CA 1
ATOM 834 C C . GLU A 1 108 ? 0.611 28.406 11.57 1 92.06 108 GLU A C 1
ATOM 836 O O . GLU A 1 108 ? 0.986 27.844 12.609 1 92.06 108 GLU A O 1
ATOM 841 N N . ASP A 1 109 ? 0.308 27.719 10.391 1 94.88 109 ASP A N 1
ATOM 842 C CA . ASP A 1 109 ? 0.271 26.25 10.367 1 94.88 109 ASP A CA 1
ATOM 843 C C . ASP A 1 109 ? 1.59 25.672 9.859 1 94.88 109 ASP A C 1
ATOM 845 O O . ASP A 1 109 ? 1.77 24.453 9.828 1 94.88 109 ASP A O 1
ATOM 849 N N . ALA A 1 110 ? 2.527 26.469 9.516 1 96.19 110 ALA A N 1
ATOM 850 C CA . ALA A 1 110 ? 3.701 26.047 8.758 1 96.19 110 ALA A CA 1
ATOM 851 C C . ALA A 1 110 ? 4.484 24.969 9.508 1 96.19 110 ALA A C 1
ATOM 853 O O . ALA A 1 110 ? 4.906 23.969 8.914 1 96.19 110 ALA A O 1
ATOM 854 N N . GLU A 1 111 ? 4.699 25.125 10.758 1 96.12 111 GLU A N 1
ATOM 855 C CA . GLU A 1 111 ? 5.461 24.156 11.531 1 96.12 111 GLU A CA 1
ATOM 856 C C . GLU A 1 111 ? 4.707 22.828 11.648 1 96.12 111 GLU A C 1
ATOM 858 O O . GLU A 1 111 ? 5.301 21.75 11.508 1 96.12 111 GLU A O 1
ATOM 863 N N . LYS A 1 112 ? 3.422 22.922 11.914 1 97.19 112 LYS A N 1
ATOM 864 C CA . LYS A 1 112 ? 2.604 21.719 11.992 1 97.19 112 LYS A CA 1
ATOM 865 C C . LYS A 1 112 ? 2.598 20.969 10.664 1 97.19 112 LYS A C 1
ATOM 867 O O . LYS A 1 112 ? 2.688 19.734 10.633 1 97.19 112 LYS A O 1
ATOM 872 N N . LEU A 1 113 ? 2.445 21.75 9.625 1 97.94 113 LEU A N 1
ATOM 873 C CA . LEU A 1 113 ? 2.469 21.156 8.297 1 97.94 113 LEU A CA 1
ATOM 874 C C . LEU A 1 113 ? 3.777 20.422 8.055 1 97.94 113 LEU A C 1
ATOM 876 O O . LEU A 1 113 ? 3.771 19.281 7.566 1 97.94 113 LEU A O 1
ATOM 880 N N . GLU A 1 114 ? 4.875 21.031 8.367 1 98.19 114 GLU A N 1
ATOM 881 C CA . GLU A 1 114 ? 6.168 20.375 8.18 1 98.19 114 GLU A CA 1
ATOM 882 C C . GLU A 1 114 ? 6.242 19.062 8.945 1 98.19 114 GLU A C 1
ATOM 884 O O . GLU A 1 114 ? 6.727 18.062 8.422 1 98.19 114 GLU A O 1
ATOM 889 N N . ARG A 1 115 ? 5.789 19.062 10.141 1 98.31 115 ARG A N 1
ATOM 890 C CA . ARG A 1 115 ? 5.824 17.859 10.961 1 98.31 115 ARG A CA 1
ATOM 891 C C . ARG A 1 115 ? 4.98 16.75 10.344 1 98.31 115 ARG A C 1
ATOM 893 O O . ARG A 1 115 ? 5.41 15.594 10.289 1 98.31 115 ARG A O 1
ATOM 900 N N . LEU A 1 116 ? 3.809 17.094 9.922 1 98.69 116 LEU A N 1
ATOM 901 C CA . LEU A 1 116 ? 2.924 16.109 9.32 1 98.69 116 LEU A CA 1
ATOM 902 C C . LEU A 1 116 ? 3.531 15.547 8.039 1 98.69 116 LEU A C 1
ATOM 904 O O . LEU A 1 116 ? 3.471 14.336 7.797 1 98.69 116 LEU A O 1
ATOM 908 N N . VAL A 1 117 ? 4.082 16.422 7.258 1 98.69 117 VAL A N 1
ATOM 909 C CA . VAL A 1 117 ? 4.699 15.977 6.016 1 98.69 117 VAL A CA 1
ATOM 910 C C . VAL A 1 117 ? 5.918 15.109 6.328 1 98.69 117 VAL A C 1
ATOM 912 O O . VAL A 1 117 ? 6.199 14.148 5.613 1 98.69 117 VAL A O 1
ATOM 915 N N . ARG A 1 118 ? 6.676 15.406 7.395 1 98.69 118 ARG A N 1
ATOM 916 C CA . ARG A 1 118 ? 7.801 14.57 7.793 1 98.69 118 ARG A CA 1
ATOM 917 C C . ARG A 1 118 ? 7.344 13.148 8.102 1 98.69 118 ARG A C 1
ATOM 919 O O . ARG A 1 118 ? 8.023 12.18 7.762 1 98.69 118 ARG A O 1
ATOM 926 N N . TYR A 1 119 ? 6.238 13.008 8.781 1 98.69 119 TYR A N 1
ATOM 927 C CA . TYR A 1 119 ? 5.703 11.68 9.031 1 98.69 119 TYR A CA 1
ATOM 928 C C . TYR A 1 119 ? 5.383 10.961 7.727 1 98.69 119 TYR A C 1
ATOM 930 O O . TYR A 1 119 ? 5.695 9.781 7.562 1 98.69 119 TYR A O 1
ATOM 938 N N . LEU A 1 120 ? 4.723 11.695 6.828 1 98.5 120 LEU A N 1
ATOM 939 C CA . LEU A 1 120 ? 4.352 11.102 5.547 1 98.5 120 LEU A CA 1
ATOM 940 C C . LEU A 1 120 ? 5.594 10.711 4.75 1 98.5 120 LEU A C 1
ATOM 942 O O . LEU A 1 120 ? 5.652 9.625 4.18 1 98.5 120 LEU A O 1
ATOM 946 N N . ILE A 1 121 ? 6.594 11.57 4.754 1 98.69 121 ILE A N 1
ATOM 947 C CA . ILE A 1 121 ? 7.844 11.328 4.039 1 98.69 121 ILE A CA 1
ATOM 948 C C . ILE A 1 121 ? 8.57 10.141 4.668 1 98.69 121 ILE A C 1
ATOM 950 O O . ILE A 1 121 ? 9.172 9.328 3.957 1 98.69 121 ILE A O 1
ATOM 954 N N . PHE A 1 122 ? 8.555 10.031 5.945 1 98.69 122 PHE A N 1
ATOM 955 C CA . PHE A 1 122 ? 9.172 8.898 6.621 1 98.69 122 PHE A CA 1
ATOM 956 C C . PHE A 1 122 ? 8.492 7.598 6.223 1 98.69 122 PHE A C 1
ATOM 958 O O . PHE A 1 122 ? 9.164 6.609 5.918 1 98.69 122 PHE A O 1
ATOM 965 N N . VAL A 1 123 ? 7.18 7.574 6.242 1 98.62 123 VAL A N 1
ATOM 966 C CA . VAL A 1 123 ? 6.402 6.395 5.871 1 98.62 123 VAL A CA 1
ATOM 967 C C . VAL A 1 123 ? 6.766 5.961 4.453 1 98.62 123 VAL A C 1
ATOM 969 O O . VAL A 1 123 ? 7.078 4.789 4.215 1 98.62 123 VAL A O 1
ATOM 972 N N . LEU A 1 124 ? 6.762 6.875 3.541 1 98.62 124 LEU A N 1
ATOM 973 C CA . LEU A 1 124 ? 7.062 6.57 2.146 1 98.62 124 LEU A CA 1
ATOM 974 C C . LEU A 1 124 ? 8.523 6.168 1.979 1 98.62 124 LEU A C 1
ATOM 976 O O . LEU A 1 124 ? 8.844 5.281 1.183 1 98.62 124 LEU A O 1
ATOM 980 N N . GLY A 1 125 ? 9.43 6.836 2.711 1 98.5 125 GLY A N 1
ATOM 981 C CA . GLY A 1 125 ? 10.836 6.488 2.66 1 98.5 125 GLY A CA 1
ATOM 982 C C . GLY A 1 125 ? 11.125 5.086 3.162 1 98.5 125 GLY A C 1
ATOM 983 O O . GLY A 1 125 ? 11.953 4.371 2.59 1 98.5 125 GLY A O 1
ATOM 984 N N . ALA A 1 126 ? 10.461 4.707 4.238 1 98.44 126 ALA A N 1
ATOM 985 C CA . ALA A 1 126 ? 10.578 3.342 4.742 1 98.44 126 ALA A CA 1
ATOM 986 C C . ALA A 1 126 ? 10.133 2.33 3.693 1 98.44 126 ALA A C 1
ATOM 988 O O . ALA A 1 126 ? 10.75 1.278 3.529 1 98.44 126 ALA A O 1
ATOM 989 N N . ALA A 1 127 ? 9.086 2.672 3.012 1 97.69 127 ALA A N 1
ATOM 990 C CA . ALA A 1 127 ? 8.586 1.804 1.953 1 97.69 127 ALA A CA 1
ATOM 991 C C . ALA A 1 127 ? 9.602 1.663 0.824 1 97.69 127 ALA A C 1
ATOM 993 O O . ALA A 1 127 ? 9.75 0.585 0.245 1 97.69 127 ALA A O 1
ATOM 994 N N . ASP A 1 128 ? 10.281 2.783 0.481 1 98.5 128 ASP A N 1
ATOM 995 C CA . ASP A 1 128 ? 11.32 2.729 -0.547 1 98.5 128 ASP A CA 1
ATOM 996 C C . ASP A 1 128 ? 12.375 1.683 -0.207 1 98.5 128 ASP A C 1
ATOM 998 O O . ASP A 1 128 ? 12.695 0.825 -1.033 1 98.5 128 ASP A O 1
ATOM 1002 N N . TRP A 1 129 ? 12.797 1.636 0.977 1 98.38 129 TRP A N 1
ATOM 1003 C CA . TRP A 1 129 ? 13.906 0.76 1.352 1 98.38 129 TRP A CA 1
ATOM 1004 C C . TRP A 1 129 ? 13.422 -0.676 1.53 1 98.38 129 TRP A C 1
ATOM 1006 O O . TRP A 1 129 ? 14.141 -1.623 1.19 1 98.38 129 TRP A O 1
ATOM 1016 N N . THR A 1 130 ? 12.242 -0.844 2.092 1 97.94 130 THR A N 1
ATOM 1017 C CA . THR A 1 130 ? 11.734 -2.207 2.193 1 97.94 130 THR A CA 1
ATOM 1018 C C . THR A 1 130 ? 11.477 -2.795 0.807 1 97.94 130 THR A C 1
ATOM 1020 O O . THR A 1 130 ? 11.766 -3.969 0.563 1 97.94 130 THR A O 1
ATOM 1023 N N . HIS A 1 131 ? 10.961 -2.018 -0.069 1 98.12 131 HIS A N 1
ATOM 1024 C CA . HIS A 1 131 ? 10.695 -2.471 -1.429 1 98.12 131 HIS A CA 1
ATOM 1025 C C . HIS A 1 131 ? 11.984 -2.828 -2.158 1 98.12 131 HIS A C 1
ATOM 1027 O O . HIS A 1 131 ? 12.086 -3.902 -2.754 1 98.12 131 HIS A O 1
ATOM 1033 N N . ILE A 1 132 ? 13.008 -1.959 -2.121 1 98.38 132 ILE A N 1
ATOM 1034 C CA . ILE A 1 132 ? 14.297 -2.207 -2.748 1 98.38 132 ILE A CA 1
ATOM 1035 C C . ILE A 1 132 ? 14.961 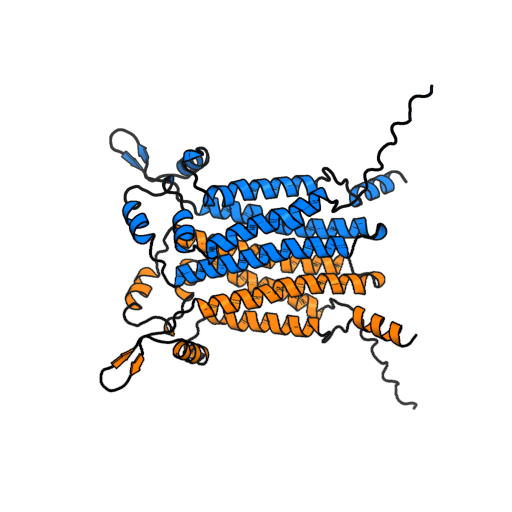-3.428 -2.109 1 98.38 132 ILE A C 1
ATOM 1037 O O . ILE A 1 132 ? 15.43 -4.324 -2.811 1 98.38 132 ILE A O 1
ATOM 1041 N N . GLY A 1 133 ? 14.977 -3.463 -0.811 1 98.25 133 GLY A N 1
ATOM 1042 C CA . GLY A 1 133 ? 15.609 -4.559 -0.091 1 98.25 133 GLY A CA 1
ATOM 1043 C C . GLY A 1 133 ? 15 -5.91 -0.413 1 98.25 133 GLY A C 1
ATOM 1044 O O . GLY A 1 133 ? 15.727 -6.875 -0.675 1 98.25 133 GLY A O 1
ATOM 1045 N N . ILE A 1 134 ? 13.75 -5.988 -0.426 1 98 134 ILE A N 1
ATOM 1046 C CA . ILE A 1 134 ? 13.055 -7.238 -0.712 1 98 134 ILE A CA 1
ATOM 1047 C C . ILE A 1 134 ? 13.297 -7.645 -2.164 1 98 134 ILE A C 1
ATOM 1049 O O . ILE A 1 134 ? 13.5 -8.82 -2.463 1 98 134 ILE A O 1
ATOM 1053 N N . THR A 1 135 ? 13.242 -6.68 -3.068 1 98.06 135 THR A N 1
ATOM 1054 C CA . THR A 1 135 ? 13.531 -6.957 -4.469 1 98.06 135 THR A CA 1
ATOM 1055 C C . THR A 1 135 ? 14.914 -7.59 -4.625 1 98.06 135 THR A C 1
ATOM 1057 O O . THR A 1 135 ? 15.055 -8.641 -5.262 1 98.06 135 THR A O 1
ATOM 1060 N N . ILE A 1 136 ? 15.898 -7 -3.984 1 97.94 136 ILE A N 1
ATOM 1061 C CA . ILE A 1 136 ? 17.266 -7.504 -4.094 1 97.94 136 ILE A CA 1
ATOM 1062 C C . ILE A 1 136 ? 17.359 -8.859 -3.406 1 97.94 136 ILE A C 1
ATOM 1064 O O . ILE A 1 136 ? 17.984 -9.789 -3.936 1 97.94 136 ILE A O 1
ATOM 1068 N N . TRP A 1 137 ? 16.75 -8.984 -2.305 1 97.31 137 TRP A N 1
ATOM 1069 C CA . TRP A 1 137 ? 16.828 -10.219 -1.521 1 97.31 137 TRP A CA 1
ATOM 1070 C C . TRP A 1 137 ? 16.234 -11.391 -2.287 1 97.31 137 TRP A C 1
ATOM 1072 O O . TRP A 1 137 ? 16.766 -12.5 -2.256 1 97.31 137 TRP A O 1
ATOM 1082 N N . LEU A 1 138 ? 15.203 -11.133 -3.045 1 97.44 138 LEU A N 1
ATOM 1083 C CA . LEU A 1 138 ? 14.438 -12.227 -3.646 1 97.44 138 LEU A CA 1
ATOM 1084 C C . LEU A 1 138 ? 14.859 -12.445 -5.094 1 97.44 138 LEU A C 1
ATOM 1086 O O . LEU A 1 138 ? 14.414 -13.398 -5.738 1 97.44 138 LEU A O 1
ATOM 1090 N N . LEU A 1 139 ? 15.688 -11.633 -5.582 1 97.12 139 LEU A N 1
ATOM 1091 C CA . LEU A 1 139 ? 16.297 -11.898 -6.879 1 97.12 139 LEU A CA 1
ATOM 1092 C C . LEU A 1 139 ? 17.219 -13.109 -6.809 1 97.12 139 LEU A C 1
ATOM 1094 O O . LEU A 1 139 ? 18 -13.25 -5.859 1 97.12 139 LEU A O 1
ATOM 1098 N N . PRO A 1 140 ? 17.062 -14.008 -7.801 1 95.5 140 PRO A N 1
ATOM 1099 C CA . PRO A 1 140 ? 18.047 -15.086 -7.84 1 95.5 140 PRO A CA 1
ATOM 1100 C C . PRO A 1 140 ? 19.484 -14.578 -7.977 1 95.5 140 PRO A C 1
ATOM 1102 O O . PRO A 1 140 ? 19.703 -13.461 -8.453 1 95.5 140 PRO A O 1
ATOM 1105 N N . ASN A 1 141 ? 20.375 -15.43 -7.578 1 94.38 141 ASN A N 1
ATOM 1106 C CA . ASN A 1 141 ? 21.781 -15.031 -7.629 1 94.38 141 ASN A CA 1
ATOM 1107 C C . ASN A 1 141 ? 22.312 -15.031 -9.062 1 94.38 141 ASN A C 1
ATOM 1109 O O . ASN A 1 141 ? 23.281 -14.336 -9.367 1 94.38 141 ASN A O 1
ATOM 1113 N N . GLY A 1 142 ? 21.641 -15.742 -9.938 1 91.88 142 GLY A N 1
ATOM 1114 C CA . GLY A 1 142 ? 22.078 -15.859 -11.32 1 91.88 142 GLY A CA 1
ATOM 1115 C C . GLY A 1 142 ? 22.359 -17.297 -11.734 1 91.88 142 GLY A C 1
ATOM 1116 O O . GLY A 1 142 ? 22.172 -18.219 -10.945 1 91.88 142 GLY A O 1
ATOM 1117 N N . PRO A 1 143 ? 22.688 -17.469 -12.93 1 88.44 143 PRO A N 1
ATOM 1118 C CA . PRO A 1 143 ? 23.047 -18.812 -13.406 1 88.44 143 PRO A CA 1
ATOM 1119 C C . PRO A 1 143 ? 24.359 -19.328 -12.828 1 88.44 143 PRO A C 1
ATOM 1121 O O . PRO A 1 143 ? 25.172 -18.531 -12.328 1 88.44 143 PRO A O 1
ATOM 1124 N N . PRO A 1 144 ? 24.375 -20.641 -12.828 1 86.94 144 PRO A N 1
ATOM 1125 C CA . PRO A 1 144 ? 25.625 -21.219 -12.344 1 86.94 144 PRO A CA 1
ATOM 1126 C C . PRO A 1 144 ? 26.844 -20.656 -13.07 1 86.94 144 PRO A C 1
ATOM 1128 O O . PRO A 1 144 ? 26.766 -20.312 -14.25 1 86.94 144 PRO A O 1
ATOM 1131 N N . THR A 1 145 ? 27.875 -20.547 -12.297 1 82.69 145 THR A N 1
ATOM 1132 C CA . THR A 1 145 ? 29.109 -20 -12.844 1 82.69 145 THR A CA 1
ATOM 1133 C C . THR A 1 145 ? 30.156 -21.109 -13 1 82.69 145 THR A C 1
ATOM 1135 O O . THR A 1 145 ? 30.188 -22.062 -12.219 1 82.69 145 THR A O 1
ATOM 1138 N N . ARG A 1 146 ? 30.859 -21.109 -14.07 1 77.75 146 ARG A N 1
ATOM 1139 C CA . ARG A 1 146 ? 31.938 -22.062 -14.32 1 77.75 146 ARG A CA 1
ATOM 1140 C C . ARG A 1 146 ? 33.25 -21.609 -13.664 1 77.75 146 ARG A C 1
ATOM 1142 O O . ARG A 1 146 ? 33.625 -20.438 -13.766 1 77.75 146 ARG A O 1
ATOM 1149 N N . THR A 1 147 ? 33.531 -22.406 -12.688 1 73.56 147 THR A N 1
ATOM 1150 C CA . THR A 1 147 ? 34.844 -22.156 -12.109 1 73.56 147 THR A CA 1
ATOM 1151 C C . THR A 1 147 ? 35.844 -23.188 -12.617 1 73.56 147 THR A C 1
ATOM 1153 O O . THR A 1 147 ? 35.656 -24.391 -12.461 1 73.56 147 THR A O 1
ATOM 1156 N N . GLY A 1 148 ? 37 -22.766 -13.109 1 72.81 148 GLY A N 1
ATOM 1157 C CA . GLY A 1 148 ? 38.062 -23.656 -13.625 1 72.81 148 GLY A CA 1
ATOM 1158 C C . GLY A 1 148 ? 37.625 -24.422 -14.859 1 72.81 148 GLY A C 1
ATOM 1159 O O . GLY A 1 148 ? 36.781 -23.953 -15.633 1 72.81 148 GLY A O 1
ATOM 1160 N N . LEU A 1 149 ? 38.312 -25.656 -15.242 1 69.75 149 LEU A N 1
ATOM 1161 C CA . LEU A 1 149 ? 38.094 -26.438 -16.453 1 69.75 149 LEU A CA 1
ATOM 1162 C C . LEU A 1 149 ? 36.812 -27.25 -16.375 1 69.75 149 LEU A C 1
ATOM 1164 O O . LEU A 1 149 ? 36.188 -27.531 -17.391 1 69.75 149 LEU A O 1
ATOM 1168 N N . ILE A 1 150 ? 36.281 -27.5 -15.172 1 71.56 150 ILE A N 1
ATOM 1169 C CA . ILE A 1 150 ? 35.156 -28.453 -15.148 1 71.56 150 ILE A CA 1
ATOM 1170 C C . ILE A 1 150 ? 34.188 -28.047 -14.055 1 71.56 150 ILE A C 1
ATOM 1172 O O . ILE A 1 150 ? 33.094 -28.609 -13.961 1 71.56 150 ILE A O 1
ATOM 1176 N N . GLY A 1 151 ? 34.531 -27.031 -13.258 1 78.75 151 GLY A N 1
ATOM 1177 C CA . GLY A 1 151 ? 33.719 -26.844 -12.055 1 78.75 151 GLY A CA 1
ATOM 1178 C C . GLY A 1 151 ? 32.5 -25.953 -12.281 1 78.75 151 GLY A C 1
ATOM 1179 O O . GLY A 1 151 ? 32.625 -24.859 -12.844 1 78.75 151 GLY A O 1
ATOM 1180 N N . ILE A 1 152 ? 31.359 -26.422 -12.109 1 82.38 152 ILE A N 1
ATOM 1181 C CA . ILE A 1 152 ? 30.125 -25.641 -12.109 1 82.38 152 ILE A CA 1
ATOM 1182 C C . ILE A 1 152 ? 29.672 -25.406 -10.664 1 82.38 152 ILE A C 1
ATOM 1184 O O . ILE A 1 152 ? 29.516 -26.359 -9.898 1 82.38 152 ILE A O 1
ATOM 1188 N N . HIS A 1 153 ? 29.719 -24.094 -10.328 1 85.88 153 HIS A N 1
ATOM 1189 C CA . HIS A 1 153 ? 29.297 -2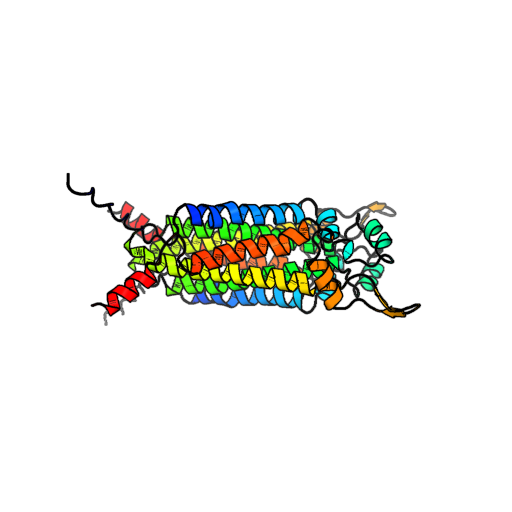3.766 -8.977 1 85.88 153 HIS A CA 1
ATOM 1190 C C . HIS A 1 153 ? 28 -22.953 -9 1 85.88 153 HIS A C 1
ATOM 1192 O O . HIS A 1 153 ? 27.719 -22.234 -9.961 1 85.88 153 HIS A O 1
ATOM 1198 N N . LYS A 1 154 ? 27.297 -23.156 -7.965 1 87.25 154 LYS A N 1
ATOM 1199 C CA . LYS A 1 154 ? 26.094 -22.344 -7.785 1 87.25 154 LYS A CA 1
ATOM 1200 C C . LYS A 1 154 ? 26.438 -20.859 -7.668 1 87.25 154 LYS A C 1
ATOM 1202 O O . LYS A 1 154 ? 27.406 -20.5 -7.008 1 87.25 154 LYS A O 1
ATOM 1207 N N . ALA A 1 155 ? 25.625 -20.031 -8.305 1 91.38 155 ALA A N 1
ATOM 1208 C CA . ALA A 1 155 ? 25.844 -18.594 -8.242 1 91.38 155 ALA A CA 1
ATOM 1209 C C . ALA A 1 155 ? 25.734 -18.078 -6.809 1 91.38 155 ALA A C 1
ATOM 1211 O O . ALA A 1 155 ? 24.922 -18.594 -6.02 1 91.38 155 ALA A O 1
ATOM 1212 N N . THR A 1 156 ? 26.484 -17.078 -6.473 1 92.12 156 THR A N 1
ATOM 1213 C CA . THR A 1 156 ? 26.547 -16.516 -5.129 1 92.12 156 THR A CA 1
ATOM 1214 C C . THR A 1 156 ? 26 -15.086 -5.117 1 92.12 156 THR A C 1
ATOM 1216 O O . THR A 1 156 ? 25.625 -14.547 -6.16 1 92.12 156 THR A O 1
ATOM 1219 N N . MET A 1 157 ? 26.047 -14.555 -3.934 1 94.31 157 MET A N 1
ATOM 1220 C CA . MET A 1 157 ? 25.625 -13.172 -3.764 1 94.31 157 MET A CA 1
ATOM 1221 C C . MET A 1 157 ? 26.516 -12.227 -4.566 1 94.31 157 MET A C 1
ATOM 1223 O O . MET A 1 157 ? 26.062 -11.203 -5.062 1 94.31 157 MET A O 1
ATOM 1227 N N . LEU A 1 158 ? 27.75 -12.57 -4.664 1 94.56 158 LEU A N 1
ATOM 1228 C CA . LEU A 1 158 ? 28.688 -11.75 -5.43 1 94.56 158 LEU A CA 1
ATOM 1229 C C . LEU A 1 158 ? 28.312 -11.734 -6.906 1 94.56 158 LEU A C 1
ATOM 1231 O O . LEU A 1 158 ? 28.406 -10.695 -7.566 1 94.56 158 LEU A O 1
ATOM 1235 N N . ASP A 1 159 ? 27.844 -12.82 -7.406 1 94.69 159 ASP A N 1
ATOM 1236 C CA . ASP A 1 159 ? 27.391 -12.898 -8.789 1 94.69 159 ASP A CA 1
ATOM 1237 C C . ASP A 1 159 ? 26.156 -12.023 -9 1 94.69 159 ASP A C 1
ATOM 1239 O O . ASP A 1 159 ? 26.031 -11.336 -10.016 1 94.69 159 ASP A O 1
ATOM 1243 N N . LYS A 1 160 ? 25.297 -12.078 -8.086 1 95.94 160 LYS A N 1
ATOM 1244 C CA . LYS A 1 160 ? 24.109 -11.227 -8.125 1 95.94 160 LYS A CA 1
ATOM 1245 C C . LYS A 1 160 ? 24.5 -9.75 -8.203 1 95.94 160 LYS A C 1
ATOM 1247 O O . LYS A 1 160 ? 23.969 -9.008 -9.031 1 95.94 160 LYS A O 1
ATOM 1252 N N . LEU A 1 161 ? 25.391 -9.375 -7.367 1 96.56 161 LEU A N 1
ATOM 1253 C CA . LEU A 1 161 ? 25.828 -7.984 -7.316 1 96.56 161 LEU A CA 1
ATOM 1254 C C . LEU A 1 161 ? 26.5 -7.578 -8.625 1 96.56 161 LEU A C 1
ATOM 1256 O O . LEU A 1 161 ? 26.359 -6.434 -9.07 1 96.56 161 LEU A O 1
ATOM 1260 N N . ARG A 1 162 ? 27.219 -8.477 -9.188 1 95.94 162 ARG A N 1
ATOM 1261 C CA . ARG A 1 162 ? 27.828 -8.203 -10.477 1 95.94 162 ARG A CA 1
ATOM 1262 C C . ARG A 1 162 ? 26.766 -7.969 -11.555 1 95.94 162 ARG A C 1
ATOM 1264 O O . ARG A 1 162 ? 26.906 -7.062 -12.375 1 95.94 162 ARG A O 1
ATOM 1271 N N . LEU A 1 163 ? 25.781 -8.805 -11.523 1 96.38 163 LEU A N 1
ATOM 1272 C CA . LEU A 1 163 ? 24.688 -8.625 -12.469 1 96.38 163 LEU A CA 1
ATOM 1273 C C . LEU A 1 163 ? 23.984 -7.285 -12.25 1 96.38 163 LEU A C 1
ATOM 1275 O O . LEU A 1 163 ? 23.672 -6.582 -13.211 1 96.38 163 LEU A O 1
ATOM 1279 N N . LEU A 1 164 ? 23.797 -6.961 -10.992 1 97.25 164 LEU A N 1
ATOM 1280 C CA . LEU A 1 164 ? 23.141 -5.707 -10.648 1 97.25 164 LEU A CA 1
ATOM 1281 C C . LEU A 1 164 ? 23.984 -4.512 -11.055 1 97.25 164 LEU A C 1
ATOM 1283 O O . LEU A 1 164 ? 23.469 -3.42 -11.281 1 97.25 164 LEU A O 1
ATOM 1287 N N . ALA A 1 165 ? 25.281 -4.711 -11.18 1 97.25 165 ALA A N 1
ATOM 1288 C CA . ALA A 1 165 ? 26.188 -3.639 -11.586 1 97.25 165 ALA A CA 1
ATOM 1289 C C . ALA A 1 165 ? 26.219 -3.49 -13.102 1 97.25 165 ALA A C 1
ATOM 1291 O O . ALA A 1 165 ? 26.797 -2.537 -13.633 1 97.25 165 ALA A O 1
ATOM 1292 N N . THR A 1 166 ? 25.547 -4.387 -13.844 1 96.75 166 THR A N 1
ATOM 1293 C CA . THR A 1 166 ? 25.547 -4.387 -15.305 1 96.75 166 THR A CA 1
ATOM 1294 C C . THR A 1 166 ? 24.188 -3.939 -15.836 1 96.75 166 THR A C 1
ATOM 1296 O O . THR A 1 166 ? 23.234 -4.719 -15.844 1 96.75 166 THR A O 1
ATOM 1299 N N . PRO A 1 167 ? 24 -2.869 -16.438 1 94.44 167 PRO A N 1
ATOM 1300 C CA . PRO A 1 167 ? 22.719 -2.344 -16.891 1 94.44 167 PRO A CA 1
ATOM 1301 C C . PRO A 1 167 ? 22.031 -3.258 -17.906 1 94.44 167 PRO A C 1
ATOM 1303 O O . PRO A 1 167 ? 20.797 -3.32 -17.953 1 94.44 167 PRO A O 1
ATOM 1306 N N . GLY A 1 168 ? 22.766 -3.93 -18.688 1 96.06 168 GLY A N 1
ATOM 1307 C CA . GLY A 1 168 ? 22.203 -4.82 -19.688 1 96.06 168 GLY A CA 1
ATOM 1308 C C . GLY A 1 168 ? 21.453 -5.992 -19.094 1 96.06 168 GLY A C 1
ATOM 1309 O O . GLY A 1 168 ? 20.688 -6.664 -19.797 1 96.06 168 GLY A O 1
ATOM 1310 N N . SER A 1 169 ? 21.672 -6.211 -17.797 1 96.25 169 SER A N 1
ATOM 1311 C CA . SER A 1 169 ? 21.016 -7.328 -17.125 1 96.25 169 SER A CA 1
ATOM 1312 C C . SER A 1 169 ? 19.641 -6.938 -16.609 1 96.25 169 SER A C 1
ATOM 1314 O O . SER A 1 169 ? 18.922 -7.773 -16.062 1 96.25 169 SER A O 1
ATOM 1316 N N . TRP A 1 170 ? 19.266 -5.668 -16.797 1 97.06 170 TRP A N 1
ATOM 1317 C CA . TRP A 1 170 ? 18.031 -5.16 -16.203 1 97.06 170 TRP A CA 1
ATOM 1318 C C . TRP A 1 170 ? 16.891 -5.184 -17.219 1 97.06 170 TRP A C 1
ATOM 1320 O O . TRP A 1 170 ? 17.125 -5.082 -18.438 1 97.06 170 TRP A O 1
ATOM 1330 N N . ASN A 1 171 ? 15.75 -5.41 -16.812 1 96.56 171 ASN A N 1
ATOM 1331 C CA . ASN A 1 171 ? 14.539 -5.074 -17.562 1 96.56 171 ASN A CA 1
ATOM 1332 C C . ASN A 1 171 ? 13.805 -3.895 -16.953 1 96.56 171 ASN A C 1
ATOM 1334 O O . ASN A 1 171 ? 14.289 -3.281 -15.992 1 96.56 171 ASN A O 1
ATOM 1338 N N . SER A 1 172 ? 12.648 -3.561 -17.453 1 94.56 172 SER A N 1
ATOM 1339 C CA . SER A 1 172 ? 11.938 -2.352 -17.031 1 94.56 172 SER A CA 1
ATOM 1340 C C . SER A 1 172 ? 11.438 -2.463 -15.602 1 94.56 172 SER A C 1
ATOM 1342 O O . SER A 1 172 ? 11.477 -1.486 -14.852 1 94.56 172 SER A O 1
ATOM 1344 N N . LEU A 1 173 ? 11.016 -3.635 -15.164 1 97.06 173 LEU A N 1
ATOM 1345 C CA . LEU A 1 173 ? 10.461 -3.791 -13.82 1 97.06 173 LEU A CA 1
ATOM 1346 C C . LEU A 1 173 ? 11.562 -3.682 -12.766 1 97.06 173 LEU A C 1
ATOM 1348 O O . LEU A 1 173 ? 11.367 -3.055 -11.727 1 97.06 173 LEU A O 1
ATOM 1352 N N . LEU A 1 174 ? 12.648 -4.312 -13.062 1 97.5 174 LEU A N 1
ATOM 1353 C CA . LEU A 1 174 ? 13.758 -4.195 -12.125 1 97.5 174 LEU A CA 1
ATOM 1354 C C . LEU A 1 174 ? 14.227 -2.748 -12.016 1 97.5 174 LEU A C 1
ATOM 1356 O O . LEU A 1 174 ? 14.523 -2.271 -10.922 1 97.5 174 LEU A O 1
ATOM 1360 N N . PHE A 1 175 ? 14.32 -2.064 -13.156 1 96.69 175 PHE A N 1
ATOM 1361 C CA . PHE A 1 175 ? 14.68 -0.652 -13.164 1 96.69 175 PHE A CA 1
ATOM 1362 C C . PHE A 1 175 ? 13.727 0.158 -12.297 1 96.69 175 PHE A C 1
ATOM 1364 O O . PHE A 1 175 ? 14.156 0.984 -11.492 1 96.69 175 PHE A O 1
ATOM 1371 N N . GLY A 1 176 ? 12.469 -0.046 -12.422 1 96.75 176 GLY A N 1
ATOM 1372 C CA . GLY A 1 176 ? 11.484 0.64 -11.609 1 96.75 176 GLY A CA 1
ATOM 1373 C C . GLY A 1 176 ? 11.578 0.298 -10.133 1 96.75 176 GLY A C 1
ATOM 1374 O O . GLY A 1 176 ? 11.562 1.188 -9.281 1 96.75 176 GLY A O 1
ATOM 1375 N N . ASN A 1 177 ? 11.758 -0.956 -9.828 1 97.81 177 ASN A N 1
ATOM 1376 C CA . ASN A 1 177 ? 11.742 -1.45 -8.453 1 97.81 177 ASN A CA 1
ATOM 1377 C C . ASN A 1 177 ? 12.945 -0.945 -7.66 1 97.81 177 ASN A C 1
ATOM 1379 O O . ASN A 1 177 ? 12.852 -0.759 -6.445 1 97.81 177 ASN A O 1
ATOM 1383 N N . ILE A 1 178 ? 14.008 -0.688 -8.383 1 97.81 178 ILE A N 1
ATOM 1384 C CA . ILE A 1 178 ? 15.203 -0.326 -7.633 1 97.81 178 ILE A CA 1
ATOM 1385 C C . ILE A 1 178 ? 15.586 1.12 -7.938 1 97.81 178 ILE A C 1
ATOM 1387 O O . ILE A 1 178 ? 15.617 1.962 -7.035 1 97.81 178 ILE A O 1
ATOM 1391 N N . ILE A 1 179 ? 15.719 1.444 -9.211 1 97.62 179 ILE A N 1
ATOM 1392 C CA . ILE A 1 179 ? 16.281 2.74 -9.57 1 97.62 179 ILE A CA 1
ATOM 1393 C C . ILE A 1 179 ? 15.234 3.834 -9.367 1 97.62 179 ILE A C 1
ATOM 1395 O O . ILE A 1 179 ? 15.516 4.863 -8.742 1 97.62 179 ILE A O 1
ATOM 1399 N N . ILE A 1 180 ? 14.07 3.684 -9.891 1 97.75 180 ILE A N 1
ATOM 1400 C CA . ILE A 1 180 ? 13.039 4.695 -9.711 1 97.75 180 ILE A CA 1
ATOM 1401 C C . ILE A 1 180 ? 12.727 4.863 -8.227 1 97.75 180 ILE A C 1
ATOM 1403 O O . ILE A 1 180 ? 12.602 5.988 -7.734 1 97.75 180 ILE A O 1
ATOM 1407 N N . THR A 1 181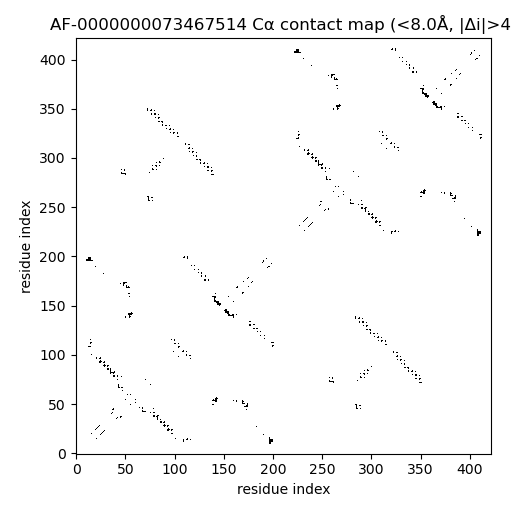 ? 12.625 3.77 -7.527 1 98.38 181 THR A N 1
ATOM 1408 C CA . THR A 1 181 ? 12.359 3.826 -6.094 1 98.38 181 THR A CA 1
ATOM 1409 C C . THR A 1 181 ? 13.492 4.531 -5.359 1 98.38 181 THR A C 1
ATOM 1411 O O . THR A 1 181 ? 13.25 5.316 -4.438 1 98.38 181 THR A O 1
ATOM 1414 N N . PHE A 1 182 ? 14.727 4.312 -5.77 1 98.12 182 PHE A N 1
ATOM 1415 C CA . PHE A 1 182 ? 15.867 4.984 -5.164 1 98.12 182 PHE A CA 1
ATOM 1416 C C . PHE A 1 182 ? 15.828 6.48 -5.445 1 98.12 182 PHE A C 1
ATOM 1418 O O . PHE A 1 182 ? 16.141 7.293 -4.57 1 98.12 182 PHE A O 1
ATOM 1425 N N . ILE A 1 183 ? 15.453 6.844 -6.613 1 98.25 183 ILE A N 1
ATOM 1426 C CA . ILE A 1 183 ? 15.328 8.25 -6.98 1 98.25 183 ILE A CA 1
ATOM 1427 C C . ILE A 1 183 ? 14.266 8.914 -6.105 1 98.25 183 ILE A C 1
ATOM 1429 O O . ILE A 1 183 ? 14.469 10.023 -5.605 1 98.25 183 ILE A O 1
ATOM 1433 N N . LEU A 1 184 ? 13.141 8.242 -5.922 1 98.38 184 LEU A N 1
ATOM 1434 C CA . LEU A 1 184 ? 12.102 8.758 -5.035 1 98.38 184 LEU A CA 1
ATOM 1435 C C . LEU A 1 184 ? 12.656 9.008 -3.635 1 98.38 184 LEU A C 1
ATOM 1437 O O . LEU A 1 184 ? 12.398 10.055 -3.037 1 98.38 184 LEU A O 1
ATOM 1441 N N . PHE A 1 185 ? 13.484 8.078 -3.172 1 98.62 185 PHE A N 1
ATOM 1442 C CA . PHE A 1 185 ? 14.062 8.234 -1.844 1 98.62 185 PHE A CA 1
ATOM 1443 C C . PHE A 1 185 ? 15 9.438 -1.798 1 98.62 185 PHE A C 1
ATOM 1445 O O . PHE A 1 185 ? 15.016 10.18 -0.815 1 98.62 185 PHE A O 1
ATOM 1452 N N . CYS A 1 186 ? 15.758 9.641 -2.797 1 98.5 186 CYS A N 1
ATOM 1453 C CA . CYS A 1 186 ? 16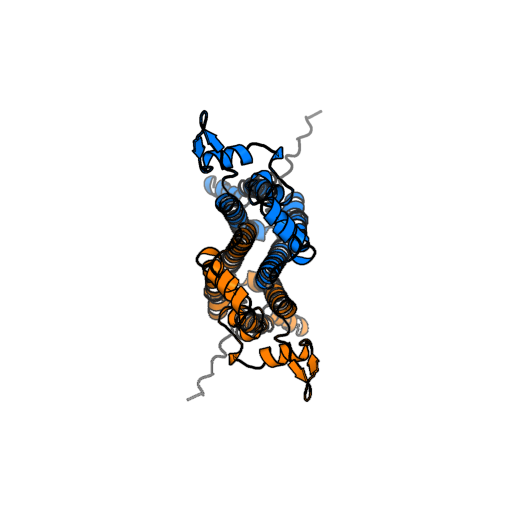.688 10.773 -2.836 1 98.5 186 CYS A CA 1
ATOM 1454 C C . CYS A 1 186 ? 15.938 12.094 -2.74 1 98.5 186 CYS A C 1
ATOM 1456 O O . CYS A 1 186 ? 16.359 13 -2.018 1 98.5 186 CYS A O 1
ATOM 1458 N N . PHE A 1 187 ? 14.836 12.18 -3.402 1 98.5 187 PHE A N 1
ATOM 1459 C CA . PHE A 1 187 ? 14.047 13.406 -3.34 1 98.5 187 PHE A CA 1
ATOM 1460 C C . PHE A 1 187 ? 13.438 13.586 -1.955 1 98.5 187 PHE A C 1
ATOM 1462 O O . PHE A 1 187 ? 13.32 14.711 -1.463 1 98.5 187 PHE A O 1
ATOM 1469 N N . ARG A 1 188 ? 13.094 12.547 -1.312 1 98.69 188 ARG A N 1
ATOM 1470 C CA . ARG A 1 188 ? 12.609 12.633 0.061 1 98.69 188 ARG A CA 1
ATOM 1471 C C . ARG A 1 188 ? 13.703 13.125 1 1 98.69 188 ARG A C 1
ATOM 1473 O O . ARG A 1 188 ? 13.438 13.922 1.905 1 98.69 188 ARG A O 1
ATOM 1480 N N . ALA A 1 189 ? 14.875 12.602 0.749 1 98.62 189 ALA A N 1
ATOM 1481 C CA . ALA A 1 189 ? 16.016 13.023 1.568 1 98.62 189 ALA A CA 1
ATOM 1482 C C . ALA A 1 189 ? 16.312 14.5 1.373 1 98.62 189 ALA A C 1
ATOM 1484 O O . ALA A 1 189 ? 16.656 15.203 2.33 1 98.62 189 ALA A O 1
ATOM 1485 N N . LEU A 1 190 ? 16.234 14.953 0.148 1 98.56 190 LEU A N 1
ATOM 1486 C CA . LEU A 1 190 ? 16.438 16.375 -0.126 1 98.56 190 LEU A CA 1
ATOM 1487 C C . LEU A 1 190 ? 15.367 17.219 0.576 1 98.56 190 LEU A C 1
ATOM 1489 O O . LEU A 1 190 ? 15.695 18.203 1.244 1 98.56 190 LEU A O 1
ATOM 1493 N N . TRP A 1 191 ? 14.133 16.844 0.427 1 98.5 191 TRP A N 1
ATOM 1494 C CA . TRP A 1 191 ? 13.062 17.562 1.113 1 98.5 191 TRP A CA 1
ATOM 1495 C C . TRP A 1 191 ? 13.289 17.562 2.621 1 98.5 191 TRP A C 1
ATOM 1497 O O . TRP A 1 191 ? 13.109 18.594 3.273 1 98.5 191 TRP A O 1
ATOM 1507 N N . TRP A 1 192 ? 13.688 16.391 3.215 1 98.19 192 TRP A N 1
ATOM 1508 C CA . TRP A 1 192 ? 13.891 16.203 4.648 1 98.19 192 TRP A CA 1
ATOM 1509 C C . TRP A 1 192 ? 14.953 17.156 5.176 1 98.19 192 TRP A C 1
ATOM 1511 O O . TRP A 1 192 ? 14.82 17.688 6.285 1 98.19 192 TRP A O 1
ATOM 1521 N N . SER A 1 193 ? 15.898 17.484 4.371 1 97.44 193 SER A N 1
ATOM 1522 C CA . SER A 1 193 ? 17.031 18.297 4.793 1 97.44 193 SER A CA 1
ATOM 1523 C C . SER A 1 193 ? 16.75 19.781 4.543 1 97.44 193 SER A C 1
ATOM 1525 O O . SER A 1 193 ? 17.609 20.625 4.793 1 97.44 193 SER A O 1
ATOM 1527 N N . GLY A 1 194 ? 15.617 20.109 3.941 1 97.06 194 GLY A N 1
ATOM 1528 C CA . GLY A 1 194 ? 15.203 21.5 3.785 1 97.06 194 GLY A CA 1
ATOM 1529 C C . GLY A 1 194 ? 15.609 22.094 2.449 1 97.06 194 GLY A C 1
ATOM 1530 O O . GLY A 1 194 ? 15.477 23.297 2.238 1 97.06 194 GLY A O 1
ATOM 1531 N N . VAL A 1 195 ? 16.047 21.203 1.54 1 97 195 VAL A N 1
ATOM 1532 C CA . VAL A 1 195 ? 16.484 21.688 0.235 1 97 195 VAL A CA 1
ATOM 1533 C C . VAL A 1 195 ? 15.297 22.297 -0.514 1 97 195 VAL A C 1
ATOM 1535 O O . VAL A 1 195 ? 14.242 21.672 -0.615 1 97 195 VAL A O 1
ATOM 1538 N N . ALA A 1 196 ? 15.414 23.531 -0.935 1 95.94 196 ALA A N 1
ATOM 1539 C CA . ALA A 1 196 ? 14.492 24.266 -1.798 1 95.94 196 ALA A CA 1
ATOM 1540 C C . ALA A 1 196 ? 13.164 24.531 -1.091 1 95.94 196 ALA A C 1
ATOM 1542 O O . ALA A 1 196 ? 12.109 24.578 -1.732 1 95.94 196 ALA A O 1
ATOM 1543 N N . ARG A 1 197 ? 13.172 24.594 0.219 1 94.5 197 ARG A N 1
ATOM 1544 C CA . ARG A 1 197 ? 11.953 24.891 0.966 1 94.5 197 ARG A CA 1
ATOM 1545 C C . ARG A 1 197 ? 12.273 25.562 2.297 1 94.5 197 ARG A C 1
ATOM 1547 O O . ARG A 1 197 ? 11.414 26.203 2.904 1 94.5 197 ARG A O 1
ATOM 1554 N N . GLY A 1 198 ? 13.562 25.422 2.717 1 93.06 198 GLY A N 1
ATOM 1555 C CA . GLY A 1 198 ? 13.828 25.828 4.09 1 93.06 198 GLY A CA 1
ATOM 1556 C C . GLY A 1 198 ? 13.086 24.984 5.109 1 93.06 198 GLY A C 1
ATOM 1557 O O . GLY A 1 198 ? 12.703 23.844 4.828 1 93.06 198 GLY A O 1
ATOM 1558 N N . SER A 1 199 ? 13.086 25.438 6.387 1 94.88 199 SER A N 1
ATOM 1559 C CA . SER A 1 199 ? 12.43 24.688 7.457 1 94.88 199 SER A CA 1
ATOM 1560 C C . SER A 1 199 ? 11.867 25.641 8.516 1 94.88 199 SER A C 1
ATOM 1562 O O . SER A 1 199 ? 12.625 26.266 9.266 1 94.88 199 SER A O 1
ATOM 1564 N N . PRO A 1 200 ? 10.594 25.734 8.562 1 94.75 200 PRO A N 1
ATOM 1565 C CA . PRO A 1 200 ? 10 26.547 9.641 1 94.75 200 PRO A CA 1
ATOM 1566 C C . PRO A 1 200 ? 10.422 26.062 11.023 1 94.75 200 PRO A C 1
ATOM 1568 O O . PRO A 1 200 ? 10.609 26.891 11.93 1 94.75 200 PRO A O 1
ATOM 1571 N N . ILE A 1 201 ? 10.562 24.781 11.211 1 94.56 201 ILE A N 1
ATOM 1572 C CA . ILE A 1 201 ? 10.969 24.219 12.5 1 94.56 201 ILE A CA 1
ATOM 1573 C C . ILE A 1 201 ? 12.391 24.672 12.828 1 94.56 201 ILE A C 1
ATOM 1575 O O . ILE A 1 201 ? 12.664 25.109 13.945 1 94.56 201 ILE A O 1
ATOM 1579 N N . ALA A 1 202 ? 13.258 24.562 11.828 1 93 202 ALA A N 1
ATOM 1580 C CA . ALA A 1 202 ? 14.648 24.969 12.039 1 93 202 ALA A CA 1
ATOM 1581 C C . ALA A 1 202 ? 14.75 26.469 12.281 1 93 202 ALA A C 1
ATOM 1583 O O . ALA A 1 202 ? 15.555 26.922 13.094 1 93 202 ALA A O 1
ATOM 1584 N N . ALA A 1 203 ? 13.977 27.219 11.555 1 91.31 203 ALA A N 1
ATOM 1585 C CA . ALA A 1 203 ? 13.984 28.672 11.711 1 91.31 203 ALA A CA 1
ATOM 1586 C C . ALA A 1 203 ? 13.531 29.078 13.109 1 91.31 203 ALA A C 1
ATOM 1588 O O . ALA A 1 203 ? 14.102 29.984 13.719 1 91.31 203 ALA A O 1
ATOM 1589 N N . ARG A 1 204 ? 12.562 28.422 13.602 1 90.19 204 ARG A N 1
ATOM 1590 C CA . ARG A 1 204 ? 12.07 28.719 14.938 1 90.19 204 ARG A CA 1
ATOM 1591 C C . ARG A 1 204 ? 13.109 28.375 16 1 90.19 204 ARG A C 1
ATOM 1593 O O . ARG A 1 204 ? 13.297 29.125 16.953 1 90.19 204 ARG A O 1
ATOM 1600 N N . SER A 1 205 ? 13.711 27.234 15.805 1 89.69 205 SER A N 1
ATOM 1601 C CA . SER A 1 205 ? 14.734 26.797 16.75 1 89.69 205 SER A CA 1
ATOM 1602 C C . SER A 1 205 ? 15.906 27.781 16.781 1 89.69 205 SER A C 1
ATOM 1604 O O . SER A 1 205 ? 16.469 28.047 17.844 1 89.69 205 SER A O 1
ATOM 1606 N N . ARG A 1 206 ? 16.312 28.328 15.633 1 87.62 206 ARG A N 1
ATOM 1607 C CA . ARG A 1 206 ? 17.406 29.297 15.539 1 87.62 206 ARG A CA 1
ATOM 1608 C C . ARG A 1 206 ? 17.031 30.609 16.219 1 87.62 206 ARG A C 1
ATOM 1610 O O . ARG A 1 206 ? 17.859 31.219 16.906 1 87.62 206 ARG A O 1
ATOM 1617 N N . ARG A 1 207 ? 15.852 30.984 16.031 1 88.12 207 ARG A N 1
ATOM 1618 C CA . ARG A 1 207 ? 15.375 32.219 16.656 1 88.12 207 ARG A CA 1
ATOM 1619 C C . ARG A 1 207 ? 15.312 32.094 18.172 1 88.12 207 ARG A C 1
ATOM 1621 O O . ARG A 1 207 ? 15.648 33.031 18.891 1 88.12 207 ARG A O 1
ATOM 1628 N N . ALA A 1 208 ? 14.977 30.891 18.578 1 87.81 208 ALA A N 1
ATOM 1629 C CA . ALA A 1 208 ? 14.875 30.656 20.016 1 87.81 208 ALA A CA 1
ATOM 1630 C C . ALA A 1 208 ? 16.25 30.656 20.672 1 87.81 208 ALA A C 1
ATOM 1632 O O . ALA A 1 208 ? 16.391 30.984 21.844 1 87.81 208 ALA A O 1
ATOM 1633 N N . LYS A 1 209 ? 17.234 30.391 19.969 1 83 209 LYS A N 1
ATOM 1634 C CA . LYS A 1 209 ? 18.594 30.359 20.5 1 83 209 LYS A CA 1
ATOM 1635 C C . LYS A 1 209 ? 19.203 31.75 20.562 1 83 209 LYS A C 1
ATOM 1637 O O . LYS A 1 209 ? 20.062 32.031 21.406 1 83 209 LYS A O 1
ATOM 1642 N N . ILE A 1 210 ? 18.75 32.594 19.719 1 81.56 210 ILE A N 1
ATOM 1643 C CA . ILE A 1 210 ? 19.281 33.969 19.656 1 81.56 210 ILE A CA 1
ATOM 1644 C C . ILE A 1 210 ? 18.5 34.875 20.594 1 81.56 210 ILE A C 1
ATOM 1646 O O . ILE A 1 210 ? 19.031 35.844 21.094 1 81.56 210 ILE A O 1
ATOM 1650 N N . ALA A 1 211 ? 17.406 34.594 20.969 1 70.44 211 ALA A N 1
ATOM 1651 C CA . ALA A 1 211 ? 16.625 35.375 21.906 1 70.44 211 ALA A CA 1
ATOM 1652 C C . ALA A 1 211 ? 16.969 35.031 23.359 1 70.44 211 ALA A C 1
ATOM 1654 O O . ALA A 1 211 ? 17.078 35.906 24.203 1 70.44 211 ALA A O 1
ATOM 1655 N N . MET B 1 1 ? -35.594 17.797 47.219 1 39.25 1 MET B N 1
ATOM 1656 C CA . MET B 1 1 ? -34.25 17.922 46.656 1 39.25 1 MET B CA 1
ATOM 1657 C C . MET B 1 1 ? -34.344 18.078 45.156 1 39.25 1 MET B C 1
ATOM 1659 O O . MET B 1 1 ? -35.031 17.328 44.469 1 39.25 1 MET B O 1
ATOM 1663 N N . PRO B 1 2 ? -33.938 19.266 44.562 1 44.78 2 PRO B N 1
ATOM 1664 C CA . PRO B 1 2 ? -34.125 19.453 43.125 1 44.78 2 PRO B CA 1
ATOM 1665 C C . PRO B 1 2 ? -33.469 18.344 42.281 1 44.78 2 PRO B C 1
ATOM 1667 O O . PRO B 1 2 ? -32.5 17.719 42.75 1 44.78 2 PRO B O 1
ATOM 1670 N N . PRO B 1 3 ? -34.156 17.75 41.312 1 42.25 3 PRO B N 1
ATOM 1671 C CA . PRO B 1 3 ? -33.562 16.672 40.531 1 42.25 3 PRO B CA 1
ATOM 1672 C C . PRO B 1 3 ? -32.156 16.969 40.062 1 42.25 3 PRO B C 1
ATOM 1674 O O . PRO B 1 3 ? -31.781 18.141 39.906 1 42.25 3 PRO B O 1
ATOM 1677 N N . LYS B 1 4 ? -31.203 16.156 40.438 1 50.81 4 LYS B N 1
ATOM 1678 C CA . LYS B 1 4 ? -29.844 16.234 39.906 1 50.81 4 LYS B CA 1
ATOM 1679 C C . LYS B 1 4 ? -29.844 16.594 38.438 1 50.81 4 LYS B C 1
ATOM 1681 O O . LYS B 1 4 ? -30.5 15.922 37.625 1 50.81 4 LYS B O 1
ATOM 1686 N N . SER B 1 5 ? -29.766 17.766 37.969 1 38.84 5 SER B N 1
ATOM 1687 C CA . SER B 1 5 ? -29.578 18.172 36.562 1 38.84 5 SER B CA 1
ATOM 1688 C C . SER B 1 5 ? -28.578 17.281 35.844 1 38.84 5 SER B C 1
ATOM 1690 O O . SER B 1 5 ? -27.453 17.094 36.312 1 38.84 5 SER B O 1
ATOM 1692 N N . THR B 1 6 ? -29 16.172 35.219 1 43.41 6 THR B N 1
ATOM 1693 C CA . THR B 1 6 ? -28.125 15.383 34.375 1 43.41 6 THR B CA 1
ATOM 1694 C C . THR B 1 6 ? -27.234 16.281 33.531 1 43.41 6 THR B C 1
ATOM 1696 O O . THR B 1 6 ? -27.719 17.078 32.719 1 43.41 6 THR B O 1
ATOM 1699 N N . ALA B 1 7 ? -26.188 16.812 34 1 44.28 7 ALA B N 1
ATOM 1700 C CA . ALA B 1 7 ? -25.141 17.484 33.219 1 44.28 7 ALA B CA 1
ATOM 1701 C C . ALA B 1 7 ? -25.062 16.938 31.797 1 44.28 7 ALA B C 1
ATOM 1703 O O . ALA B 1 7 ? -24.891 15.742 31.594 1 44.28 7 ALA B O 1
ATOM 1704 N N . LYS B 1 8 ? -25.703 17.438 30.875 1 44.91 8 LYS B N 1
ATOM 1705 C CA . LYS B 1 8 ? -25.516 17.172 29.453 1 44.91 8 LYS B CA 1
ATOM 1706 C C . LYS B 1 8 ? -24.031 17.047 29.109 1 44.91 8 LYS B C 1
ATOM 1708 O O . LYS B 1 8 ? -23.266 17.984 29.312 1 44.91 8 LYS B O 1
ATOM 1713 N N . ALA B 1 9 ? -23.328 15.969 29.219 1 45.59 9 ALA B N 1
ATOM 1714 C CA . ALA B 1 9 ? -21.938 15.688 28.844 1 45.59 9 ALA B CA 1
ATOM 1715 C C . ALA B 1 9 ? -21.578 16.391 27.547 1 45.59 9 ALA B C 1
ATOM 1717 O O . ALA B 1 9 ? -22.234 16.203 26.516 1 45.59 9 ALA B O 1
ATOM 1718 N N . THR B 1 10 ? -21.234 17.578 27.516 1 47.44 10 THR B N 1
ATOM 1719 C CA . THR B 1 10 ? -20.766 18.297 26.328 1 47.44 10 THR B CA 1
ATOM 1720 C C . THR B 1 10 ? -19.938 17.391 25.438 1 47.44 10 THR B C 1
ATOM 1722 O O . THR B 1 10 ? -18.922 16.828 25.859 1 47.44 10 THR B O 1
ATOM 1725 N N . VAL B 1 11 ? -20.594 16.578 24.594 1 55.59 11 VAL B N 1
ATOM 1726 C CA . VAL B 1 11 ? -19.953 15.672 23.641 1 55.59 11 VAL B CA 1
ATOM 1727 C C . VAL B 1 11 ? -18.734 16.359 23.016 1 55.59 11 VAL B C 1
ATOM 1729 O O . VAL B 1 11 ? -18.844 17.453 22.438 1 55.59 11 VAL B O 1
ATOM 1732 N N . SER B 1 12 ? -17.516 16.203 23.547 1 70.25 12 SER B N 1
ATOM 1733 C CA . SER B 1 12 ? -16.281 16.703 22.969 1 70.25 12 SER B CA 1
ATOM 1734 C C . SER B 1 12 ? -16.234 16.469 21.469 1 70.25 12 SER B C 1
ATOM 1736 O O . SER B 1 12 ? -16.484 15.352 21 1 70.25 12 SER B O 1
ATOM 1738 N N . LEU B 1 13 ? -16.344 17.5 20.594 1 90.5 13 LEU B N 1
ATOM 1739 C CA . LEU B 1 13 ? -16.266 17.438 19.141 1 90.5 13 LEU B CA 1
ATOM 1740 C C . LEU B 1 13 ? -14.828 17.203 18.672 1 90.5 13 LEU B C 1
ATOM 1742 O O . LEU B 1 13 ? -14.219 18.078 18.062 1 90.5 13 LEU B O 1
ATOM 1746 N N . ASP B 1 14 ? -14.352 15.992 19.156 1 94.88 14 ASP B N 1
ATOM 1747 C CA . ASP B 1 14 ? -13.008 15.547 18.797 1 94.88 14 ASP B CA 1
ATOM 1748 C C . ASP B 1 14 ? -13.055 14.57 17.625 1 94.88 14 ASP B C 1
ATOM 1750 O O . ASP B 1 14 ? -13.594 13.469 17.75 1 94.88 14 ASP B O 1
ATOM 1754 N N . PRO B 1 15 ? -12.484 14.938 16.484 1 97.38 15 PRO B N 1
ATOM 1755 C CA . PRO B 1 15 ? -12.523 14.047 15.328 1 97.38 15 PRO B CA 1
ATOM 1756 C C . PRO B 1 15 ? -11.805 12.727 15.562 1 97.38 15 PRO B C 1
ATOM 1758 O O . PRO B 1 15 ? -12.062 11.742 14.859 1 97.38 15 PRO B O 1
ATOM 1761 N N . LEU B 1 16 ? -10.867 12.727 16.547 1 97.69 16 LEU B N 1
ATOM 1762 C CA . LEU B 1 16 ? -10.125 11.5 16.812 1 97.69 16 LEU B CA 1
ATOM 1763 C C . LEU B 1 16 ? -10.062 11.211 18.297 1 97.69 16 LEU B C 1
ATOM 1765 O O . LEU B 1 16 ? -8.969 11.125 18.875 1 97.69 16 LEU B O 1
ATOM 1769 N N . PRO B 1 17 ? -11.242 10.984 18.844 1 97.38 17 PRO B N 1
ATOM 1770 C CA . PRO B 1 17 ? -11.211 10.594 20.25 1 97.38 17 PRO B CA 1
ATOM 1771 C C . PRO B 1 17 ? -10.539 9.234 20.469 1 97.38 17 PRO B C 1
ATOM 1773 O O . PRO B 1 17 ? -10.219 8.539 19.5 1 97.38 17 PRO B O 1
ATOM 1776 N N . ASP B 1 18 ? -10.352 8.805 21.672 1 97.38 18 ASP B N 1
ATOM 1777 C CA . ASP B 1 18 ? -9.547 7.641 22.031 1 97.38 18 ASP B CA 1
ATOM 1778 C C . ASP B 1 18 ? -10.062 6.383 21.328 1 97.38 18 ASP B C 1
ATOM 1780 O O . ASP B 1 18 ? -9.281 5.598 20.797 1 97.38 18 ASP B O 1
ATOM 1784 N N . HIS B 1 19 ? -11.352 6.152 21.359 1 97.69 19 HIS B N 1
ATOM 1785 C CA . HIS B 1 19 ? -11.883 4.902 20.844 1 97.69 19 HIS B CA 1
ATOM 1786 C C . HIS B 1 19 ? -11.664 4.797 19.328 1 97.69 19 HIS B C 1
ATOM 1788 O O . HIS B 1 19 ? -11.367 3.713 18.812 1 97.69 19 HIS B O 1
ATOM 1794 N N . TRP B 1 20 ? -11.789 5.848 18.594 1 98.12 20 TRP B N 1
ATOM 1795 C CA . TRP B 1 20 ? -11.539 5.809 17.156 1 98.12 20 TRP B CA 1
ATOM 1796 C C . TRP B 1 20 ? -10.047 5.727 16.859 1 98.12 20 TRP B C 1
ATOM 1798 O O . TRP B 1 20 ? -9.633 5.047 15.922 1 98.12 20 TRP B O 1
ATOM 1808 N N . TYR B 1 21 ? -9.219 6.414 17.672 1 98.38 21 TYR B N 1
ATOM 1809 C CA . TYR B 1 21 ? -7.777 6.289 17.516 1 98.38 21 TYR B CA 1
ATOM 1810 C C . TYR B 1 21 ? -7.32 4.859 17.766 1 98.38 21 TYR B C 1
ATOM 1812 O O . TYR B 1 21 ? -6.461 4.336 17.062 1 98.38 21 TYR B O 1
ATOM 1820 N N . LEU B 1 22 ? -7.852 4.285 18.828 1 98.38 22 LEU B N 1
ATOM 1821 C CA . LEU B 1 22 ? -7.5 2.902 19.125 1 98.38 22 LEU B CA 1
ATOM 1822 C C . LEU B 1 22 ? -7.816 1.992 17.938 1 98.38 22 LEU B C 1
ATOM 1824 O O . LEU B 1 22 ? -7.031 1.1 17.609 1 98.38 22 LEU B O 1
ATOM 1828 N N . PHE B 1 23 ? -8.898 2.24 17.297 1 98.38 23 PHE B N 1
ATOM 1829 C CA . PHE B 1 23 ? -9.289 1.401 16.156 1 98.38 23 PHE B CA 1
ATOM 1830 C C . PHE B 1 23 ? -8.414 1.689 14.945 1 98.38 23 PHE B C 1
ATOM 1832 O O . PHE B 1 23 ? -7.754 0.79 14.422 1 98.38 23 PHE B O 1
ATOM 1839 N N . PHE B 1 24 ? -8.312 2.932 14.5 1 98.38 24 PHE B N 1
ATOM 1840 C CA . PHE B 1 24 ? -7.672 3.281 13.242 1 98.38 24 PHE B CA 1
ATOM 1841 C C . PHE B 1 24 ? -6.156 3.328 13.398 1 98.38 24 PHE B C 1
ATOM 1843 O O . PHE B 1 24 ? -5.418 2.982 12.477 1 98.38 24 PHE B O 1
ATOM 1850 N N . GLY B 1 25 ? -5.676 3.713 14.57 1 98.25 25 GLY B N 1
ATOM 1851 C CA . GLY B 1 25 ? -4.254 3.938 14.773 1 98.25 25 GLY B CA 1
ATOM 1852 C C . GLY B 1 25 ? -3.535 2.732 15.352 1 98.25 25 GLY B C 1
ATOM 1853 O O . GLY B 1 25 ? -2.307 2.65 15.297 1 98.25 25 GLY B O 1
ATOM 1854 N N . ILE B 1 26 ? -4.301 1.713 15.891 1 98.38 26 ILE B N 1
ATOM 1855 C CA . ILE B 1 26 ? -3.631 0.603 16.562 1 98.38 26 ILE B CA 1
ATOM 1856 C C . ILE B 1 26 ? -4.176 -0.723 16.031 1 98.38 26 ILE B C 1
ATOM 1858 O O . ILE B 1 26 ? -3.438 -1.516 15.445 1 98.38 26 ILE B O 1
ATOM 1862 N N . LEU B 1 27 ? -5.477 -0.916 16.109 1 98.25 27 LEU B N 1
ATOM 1863 C CA . LEU B 1 27 ? -6.055 -2.209 15.758 1 98.25 27 LEU B CA 1
ATOM 1864 C C . LEU B 1 27 ? -5.957 -2.461 14.25 1 98.25 27 LEU B C 1
ATOM 1866 O O . LEU B 1 27 ? -5.566 -3.551 13.828 1 98.25 27 LEU B O 1
ATOM 1870 N N . GLU B 1 28 ? -6.316 -1.498 13.547 1 98.06 28 GLU B N 1
ATOM 1871 C CA . GLU B 1 28 ? -6.285 -1.654 12.094 1 98.06 28 GLU B CA 1
ATOM 1872 C C . GLU B 1 28 ? -4.863 -1.906 11.602 1 98.06 28 GLU B C 1
ATOM 1874 O O . GLU B 1 28 ? -4.613 -2.869 10.867 1 98.06 28 GLU B O 1
ATOM 1879 N N . PRO B 1 29 ? -3.844 -1.177 12.062 1 98.19 29 PRO B N 1
ATOM 1880 C CA . PRO B 1 29 ? -2.471 -1.479 11.648 1 98.19 29 PRO B CA 1
ATOM 1881 C C . PRO B 1 29 ? -2.029 -2.885 12.055 1 98.19 29 PRO B C 1
ATOM 1883 O O . PRO B 1 29 ? -1.296 -3.543 11.312 1 98.19 29 PRO B O 1
ATOM 1886 N N . ILE B 1 30 ? -2.453 -3.328 13.117 1 97.94 30 ILE B N 1
ATOM 1887 C CA . ILE B 1 30 ? -2.098 -4.672 13.57 1 97.94 30 ILE B CA 1
ATOM 1888 C C . ILE B 1 30 ? -2.701 -5.707 12.625 1 97.94 30 ILE B C 1
ATOM 1890 O O . ILE B 1 30 ? -2.055 -6.703 12.289 1 97.94 30 ILE B O 1
ATOM 1894 N N . SER B 1 31 ? -3.932 -5.445 12.203 1 96.94 31 SER B N 1
ATOM 1895 C CA . SER B 1 31 ? -4.57 -6.367 11.266 1 96.94 31 SER B CA 1
ATOM 1896 C C . SER B 1 31 ? -3.816 -6.418 9.945 1 96.94 31 SER B C 1
ATOM 1898 O O . SER B 1 31 ? -3.672 -7.484 9.344 1 96.94 31 SER B O 1
ATOM 1900 N N . VAL B 1 32 ? -3.32 -5.332 9.438 1 97.81 32 VAL B N 1
ATOM 1901 C CA . VAL B 1 32 ? -2.568 -5.285 8.188 1 97.81 32 VAL B CA 1
ATOM 1902 C C . VAL B 1 32 ? -1.206 -5.945 8.375 1 97.81 32 VAL B C 1
ATOM 1904 O O . VAL B 1 32 ? -0.706 -6.621 7.473 1 97.81 32 VAL B O 1
ATOM 1907 N N . LEU B 1 33 ? -0.63 -5.777 9.562 1 98 33 LEU B N 1
ATOM 1908 C CA . LEU B 1 33 ? 0.647 -6.402 9.875 1 98 33 LEU B CA 1
ATOM 1909 C C . LEU B 1 33 ? 0.538 -7.922 9.805 1 98 33 LEU B C 1
ATOM 1911 O O . LEU B 1 33 ? 1.476 -8.602 9.375 1 98 33 LEU B O 1
ATOM 1915 N N . ALA B 1 34 ? -0.572 -8.445 10.242 1 97.5 34 ALA B N 1
ATOM 1916 C CA . ALA B 1 34 ? -0.804 -9.883 10.141 1 97.5 34 ALA B CA 1
ATOM 1917 C C . ALA B 1 34 ? -0.735 -10.352 8.695 1 97.5 34 ALA B C 1
ATOM 1919 O O . ALA B 1 34 ? -0.153 -11.398 8.398 1 97.5 34 ALA B O 1
ATOM 1920 N N . GLY B 1 35 ? -1.33 -9.594 7.789 1 97.38 35 GLY B N 1
ATOM 1921 C CA . GLY B 1 35 ? -1.229 -9.906 6.371 1 97.38 35 GLY B CA 1
ATOM 1922 C C . GLY B 1 35 ? 0.19 -9.836 5.844 1 97.38 35 GLY B C 1
ATOM 1923 O O . GLY B 1 35 ? 0.611 -10.68 5.055 1 97.38 35 GLY B O 1
ATOM 1924 N N . ALA B 1 36 ? 0.902 -8.828 6.309 1 98.25 36 ALA B N 1
ATOM 1925 C CA . ALA B 1 36 ? 2.297 -8.68 5.902 1 98.25 36 ALA B CA 1
ATOM 1926 C C . ALA B 1 36 ? 3.133 -9.867 6.355 1 98.25 36 ALA B C 1
ATOM 1928 O O . ALA B 1 36 ? 3.916 -10.422 5.578 1 98.25 36 ALA B O 1
ATOM 1929 N N . TYR B 1 37 ? 2.945 -10.258 7.574 1 98.06 37 TYR B N 1
ATOM 1930 C CA . TYR B 1 37 ? 3.654 -11.406 8.125 1 98.06 37 TYR B CA 1
ATOM 1931 C C . TYR B 1 37 ? 3.369 -12.664 7.312 1 98.06 37 TYR B C 1
ATOM 1933 O O . TYR B 1 37 ? 4.289 -13.406 6.961 1 98.06 37 TYR B O 1
ATOM 1941 N N . TYR B 1 38 ? 2.129 -12.859 7.023 1 97.75 38 TYR B N 1
ATOM 1942 C CA . TYR B 1 38 ? 1.711 -14.055 6.289 1 97.75 38 TYR B CA 1
ATOM 1943 C C . TYR B 1 38 ? 2.33 -14.086 4.898 1 97.75 38 TYR B C 1
ATOM 1945 O O . TYR B 1 38 ? 2.859 -15.109 4.469 1 97.75 38 TYR B O 1
ATOM 1953 N N . ALA B 1 39 ? 2.336 -12.984 4.168 1 98.06 39 ALA B N 1
ATOM 1954 C CA . ALA B 1 39 ? 2.842 -12.906 2.801 1 98.06 39 ALA B CA 1
ATOM 1955 C C . ALA B 1 39 ? 4.363 -13.016 2.773 1 98.06 39 ALA B C 1
ATOM 1957 O O . ALA B 1 39 ? 4.93 -13.617 1.855 1 98.06 39 ALA B O 1
ATOM 1958 N N . LEU B 1 40 ? 5.051 -12.5 3.852 1 98.31 40 LEU B N 1
ATOM 1959 C CA . LEU B 1 40 ? 6.508 -12.398 3.828 1 98.31 40 LEU B CA 1
ATOM 1960 C C . LEU B 1 40 ? 7.148 -13.633 4.457 1 98.31 40 LEU B C 1
ATOM 1962 O O . LEU B 1 40 ? 8.195 -14.086 4.004 1 98.31 40 LEU B O 1
ATOM 1966 N N . VAL B 1 41 ? 6.535 -14.203 5.488 1 98.06 41 VAL B N 1
ATOM 1967 C CA . VAL B 1 41 ? 7.184 -15.234 6.293 1 98.06 41 VAL B CA 1
ATOM 1968 C C . VAL B 1 41 ? 6.688 -16.609 5.859 1 98.06 41 VAL B C 1
ATOM 1970 O O . VAL B 1 41 ? 7.438 -17.594 5.906 1 98.06 41 VAL B O 1
ATOM 1973 N N . LEU B 1 42 ? 5.438 -16.688 5.391 1 97.38 42 LEU B N 1
ATOM 1974 C CA . LEU B 1 42 ? 4.844 -17.953 4.973 1 97.38 42 LEU B CA 1
ATOM 1975 C C . LEU B 1 42 ? 4.297 -17.859 3.551 1 97.38 42 LEU B C 1
ATOM 1977 O O . LEU B 1 42 ? 3.133 -18.188 3.307 1 97.38 42 LEU B O 1
ATOM 1981 N N . PRO B 1 43 ? 5.18 -17.516 2.639 1 97.19 43 PRO B N 1
ATOM 1982 C CA . PRO B 1 43 ? 4.695 -17.219 1.287 1 97.19 43 PRO B CA 1
ATOM 1983 C C . PRO B 1 43 ? 4.09 -18.438 0.6 1 97.19 43 PRO B C 1
ATOM 1985 O O . PRO B 1 43 ? 3.146 -18.312 -0.185 1 97.19 43 PRO B O 1
ATOM 1988 N N . GLU B 1 44 ? 4.629 -19.688 0.82 1 95.88 44 GLU B N 1
ATOM 1989 C CA . GLU B 1 44 ? 4.062 -20.875 0.209 1 95.88 44 GLU B CA 1
ATOM 1990 C C . GLU B 1 44 ? 2.623 -21.109 0.67 1 95.88 44 GLU B C 1
ATOM 1992 O O . GLU B 1 44 ? 1.739 -21.375 -0.146 1 95.88 44 GLU B O 1
ATOM 1997 N N . ARG B 1 45 ? 2.469 -20.984 1.951 1 94.94 45 ARG B N 1
ATOM 1998 C CA . ARG B 1 45 ? 1.125 -21.141 2.498 1 94.94 45 ARG B CA 1
ATOM 1999 C C . ARG B 1 45 ? 0.209 -20.016 2.023 1 94.94 45 ARG B C 1
ATOM 2001 O O . ARG B 1 45 ? -0.958 -20.266 1.705 1 94.94 45 ARG B O 1
ATOM 2008 N N . TYR B 1 46 ? 0.671 -18.828 2 1 97.44 46 TYR B N 1
ATOM 2009 C CA . TYR B 1 46 ? -0.097 -17.688 1.518 1 97.44 46 TYR B CA 1
ATOM 2010 C C . TYR B 1 46 ? -0.599 -17.938 0.099 1 97.44 46 TYR B C 1
ATOM 2012 O O . TYR B 1 46 ? -1.795 -17.797 -0.174 1 97.44 46 TYR B O 1
ATOM 2020 N N . ASN B 1 47 ? 0.325 -18.281 -0.714 1 96.31 47 ASN B N 1
ATOM 2021 C CA . ASN B 1 47 ? -0.01 -18.547 -2.111 1 96.31 47 ASN B CA 1
ATOM 2022 C C . ASN B 1 47 ? -1.074 -19.625 -2.242 1 96.31 47 ASN B C 1
ATOM 2024 O O . ASN B 1 47 ? -2.029 -19.469 -3.006 1 96.31 47 ASN B O 1
ATOM 2028 N N . HIS B 1 48 ? -0.899 -20.656 -1.504 1 92.94 48 HIS B N 1
ATOM 2029 C CA . HIS B 1 48 ? -1.826 -21.781 -1.554 1 92.94 48 HIS B CA 1
ATOM 2030 C C . HIS B 1 48 ? -3.215 -21.375 -1.074 1 92.94 48 HIS B C 1
ATOM 2032 O O . HIS B 1 48 ? -4.223 -21.812 -1.623 1 92.94 48 HIS B O 1
ATOM 2038 N N . GLU B 1 49 ? -3.266 -20.5 -0.138 1 95.5 49 GLU B N 1
ATOM 2039 C CA . GLU B 1 49 ? -4.531 -20.156 0.501 1 95.5 49 GLU B CA 1
ATOM 2040 C C . GLU B 1 49 ? -5.219 -19 -0.213 1 95.5 49 GLU B C 1
ATOM 2042 O O . GLU B 1 49 ? -6.344 -18.641 0.125 1 95.5 49 GLU B O 1
ATOM 2047 N N . LEU B 1 50 ? -4.617 -18.469 -1.195 1 96.88 50 LEU B N 1
ATOM 2048 C CA . LEU B 1 50 ? -5.227 -17.375 -1.927 1 96.88 50 LEU B CA 1
ATOM 2049 C C . LEU B 1 50 ? -6.52 -17.812 -2.604 1 96.88 50 LEU B C 1
ATOM 2051 O O . LEU B 1 50 ? -7.414 -17 -2.84 1 96.88 50 LEU B O 1
ATOM 2055 N N . ILE B 1 51 ? -6.559 -19.094 -2.896 1 96.56 51 ILE B N 1
ATOM 2056 C CA . ILE B 1 51 ? -7.766 -19.672 -3.461 1 96.56 51 ILE B CA 1
ATOM 2057 C C . ILE B 1 51 ? -8.25 -20.828 -2.574 1 96.56 51 ILE B C 1
ATOM 2059 O O . ILE B 1 51 ? -7.594 -21.859 -2.486 1 96.56 51 ILE B O 1
ATOM 2063 N N . PRO B 1 52 ? -9.352 -20.641 -1.986 1 96.19 52 PRO B N 1
ATOM 2064 C CA . PRO B 1 52 ? -9.859 -21.75 -1.171 1 96.19 52 PRO B CA 1
ATOM 2065 C C . PRO B 1 52 ? -10.164 -23 -1.995 1 96.19 52 PRO B C 1
ATOM 2067 O O . PRO B 1 52 ? -10.609 -22.891 -3.143 1 96.19 52 PRO B O 1
ATOM 2070 N N . PRO B 1 53 ? -10.039 -24.156 -1.373 1 93.5 53 PRO B N 1
ATOM 2071 C CA . PRO B 1 53 ? -10.234 -25.406 -2.088 1 93.5 53 PRO B CA 1
ATOM 2072 C C . PRO B 1 53 ? -11.617 -25.516 -2.729 1 93.5 53 PRO B C 1
ATOM 2074 O O . PRO B 1 53 ? -11.758 -26.109 -3.805 1 93.5 53 PRO B O 1
ATOM 2077 N N . ALA B 1 54 ? -12.57 -24.969 -2.125 1 94.19 54 ALA B N 1
ATOM 2078 C CA . ALA B 1 54 ? -13.938 -25.078 -2.619 1 94.19 54 ALA B CA 1
ATOM 2079 C C . ALA B 1 54 ? -14.078 -24.438 -3.996 1 94.19 54 ALA B C 1
ATOM 2081 O O . ALA B 1 54 ? -15.039 -24.703 -4.719 1 94.19 54 ALA B O 1
ATOM 2082 N N . PHE B 1 55 ? -13.164 -23.609 -4.355 1 95 55 PHE B N 1
ATOM 2083 C CA . PHE B 1 55 ? -13.242 -22.875 -5.609 1 95 55 PHE B CA 1
ATOM 2084 C C . PHE B 1 55 ? -12.391 -23.547 -6.684 1 95 55 PHE B C 1
ATOM 2086 O O . PHE B 1 55 ? -12.336 -23.062 -7.82 1 95 55 PHE B O 1
ATOM 2093 N N . ILE B 1 56 ? -11.734 -24.594 -6.344 1 89.5 56 ILE B N 1
ATOM 2094 C CA . ILE B 1 56 ? -10.836 -25.281 -7.262 1 89.5 56 ILE B CA 1
ATOM 2095 C C . ILE B 1 56 ? -11.508 -26.547 -7.785 1 89.5 56 ILE B C 1
ATOM 2097 O O . ILE B 1 56 ? -11.992 -27.359 -7.004 1 89.5 56 ILE B O 1
ATOM 2101 N N . PRO B 1 57 ? -11.492 -26.594 -9.086 1 81.62 57 PRO B N 1
ATOM 2102 C CA . PRO B 1 57 ? -12.031 -27.844 -9.602 1 81.62 57 PRO B CA 1
ATOM 2103 C C . PRO B 1 57 ? -11.273 -29.062 -9.086 1 81.62 57 PRO B C 1
ATOM 2105 O O . PRO B 1 57 ? -10.055 -29.016 -8.898 1 81.62 57 PRO B O 1
ATOM 2108 N N . ALA B 1 58 ? -11.93 -30.125 -8.984 1 74.94 58 ALA B N 1
ATOM 2109 C CA . ALA B 1 58 ? -11.352 -31.359 -8.469 1 74.94 58 ALA B CA 1
ATOM 2110 C C . ALA B 1 58 ? -10.203 -31.844 -9.359 1 74.94 58 ALA B C 1
ATOM 2112 O O . ALA B 1 58 ? -9.211 -32.375 -8.859 1 74.94 58 ALA B O 1
ATOM 2113 N N . SER B 1 59 ? -10.312 -31.578 -10.641 1 72.5 59 SER B N 1
ATOM 2114 C CA . SER B 1 59 ? -9.328 -32.062 -11.602 1 72.5 59 SER B CA 1
ATOM 2115 C C . SER B 1 59 ? -7.977 -31.391 -11.398 1 72.5 59 SER B C 1
ATOM 2117 O O . SER B 1 59 ? -6.934 -31.953 -11.734 1 72.5 59 SER B O 1
ATOM 2119 N N . THR B 1 60 ? -8.039 -30.266 -10.812 1 71.69 60 THR B N 1
ATOM 2120 C CA . THR B 1 60 ? -6.789 -29.516 -10.688 1 71.69 60 THR B CA 1
ATOM 2121 C C . THR B 1 60 ? -6.359 -29.438 -9.227 1 71.69 60 THR B C 1
ATOM 2123 O O . THR B 1 60 ? -5.273 -28.922 -8.922 1 71.69 60 THR B O 1
ATOM 2126 N N . LEU B 1 61 ? -7.215 -29.938 -8.414 1 71.5 61 LEU B N 1
ATOM 2127 C CA . LEU B 1 61 ? -6.961 -29.828 -6.984 1 71.5 61 LEU B CA 1
ATOM 2128 C C . LEU B 1 61 ? -5.699 -30.609 -6.605 1 71.5 61 LEU B C 1
ATOM 2130 O O . LEU B 1 61 ? -4.867 -30.109 -5.844 1 71.5 61 LEU B O 1
ATOM 2134 N N . GLN B 1 62 ? -5.574 -31.75 -7.16 1 69.38 62 GLN B N 1
ATOM 2135 C CA . GLN B 1 62 ? -4.414 -32.562 -6.84 1 69.38 62 GLN B CA 1
ATOM 2136 C C . GLN B 1 62 ? -3.121 -31.906 -7.297 1 69.38 62 GLN B C 1
ATOM 2138 O O . GLN B 1 62 ? -2.129 -31.891 -6.566 1 69.38 62 GLN B O 1
ATOM 2143 N N . SER B 1 63 ? -3.201 -31.375 -8.5 1 68.44 63 SER B N 1
ATOM 2144 C CA . SER B 1 63 ? -2.021 -30.688 -9.023 1 68.44 63 SER B CA 1
ATOM 2145 C C . SER B 1 63 ? -1.706 -29.438 -8.227 1 68.44 63 SER B C 1
ATOM 2147 O O . SER B 1 63 ? -0.539 -29.125 -7.98 1 68.44 63 SER B O 1
ATOM 2149 N N . SER B 1 64 ? -2.729 -28.828 -7.824 1 66.88 64 SER B N 1
ATOM 2150 C CA . SER B 1 64 ? -2.559 -27.625 -7.02 1 66.88 64 SER B CA 1
ATOM 2151 C C . SER B 1 64 ? -1.917 -27.938 -5.672 1 66.88 64 SER B C 1
ATOM 2153 O O . SER B 1 64 ? -1.049 -27.203 -5.199 1 66.88 64 SER B O 1
ATOM 2155 N N . LEU B 1 65 ? -2.252 -29.031 -5.113 1 68.06 65 LEU B N 1
ATOM 2156 C CA . LEU B 1 65 ? -1.722 -29.453 -3.82 1 68.06 65 LEU B CA 1
ATOM 2157 C C . LEU B 1 65 ? -0.26 -29.875 -3.941 1 68.06 65 LEU B C 1
ATOM 2159 O O . LEU B 1 65 ? 0.544 -29.594 -3.047 1 68.06 65 LEU B O 1
ATOM 2163 N N . ARG B 1 66 ? 0.014 -30.438 -5.066 1 63.5 66 ARG B N 1
ATOM 2164 C CA . ARG B 1 66 ? 1.386 -30.891 -5.297 1 63.5 66 ARG B CA 1
ATOM 2165 C C . ARG B 1 66 ? 2.314 -29.688 -5.516 1 63.5 66 ARG B C 1
ATOM 2167 O O . ARG B 1 66 ? 3.488 -29.734 -5.141 1 63.5 66 ARG B O 1
ATOM 2174 N N . GLN B 1 67 ? 1.761 -28.734 -6.098 1 62.62 67 GLN B N 1
ATOM 2175 C CA . GLN B 1 67 ? 2.574 -27.578 -6.426 1 62.62 67 GLN B CA 1
ATOM 2176 C C . GLN B 1 67 ? 2.596 -26.578 -5.273 1 62.62 67 GLN B C 1
ATOM 2178 O O . GLN B 1 67 ? 3.344 -25.594 -5.309 1 62.62 67 GLN B O 1
ATOM 2183 N N . ALA B 1 68 ? 1.839 -27 -4.246 1 63.62 68 ALA B N 1
ATOM 2184 C CA . ALA B 1 68 ? 1.691 -26.062 -3.127 1 63.62 68 ALA B CA 1
ATOM 2185 C C . ALA B 1 68 ? 3.029 -25.828 -2.43 1 63.62 68 ALA B C 1
ATOM 2187 O O . ALA B 1 68 ? 3.234 -24.781 -1.805 1 63.62 68 ALA B O 1
ATOM 2188 N N . GLY B 1 69 ? 4 -26.609 -2.66 1 67.94 69 GLY B N 1
ATOM 2189 C CA . GLY B 1 69 ? 5.238 -26.5 -1.905 1 67.94 69 GLY B CA 1
ATOM 2190 C C . GLY B 1 69 ? 6.312 -25.703 -2.625 1 67.94 69 GLY B C 1
ATOM 2191 O O . GLY B 1 69 ? 7.328 -25.344 -2.029 1 67.94 69 GLY B O 1
ATOM 2192 N N . VAL B 1 70 ? 6.105 -25.391 -3.848 1 82.19 70 VAL B N 1
ATOM 2193 C CA . VAL B 1 70 ? 7.227 -24.719 -4.5 1 82.19 70 VAL B CA 1
ATOM 2194 C C . VAL B 1 70 ? 6.727 -23.484 -5.246 1 82.19 70 VAL B C 1
ATOM 2196 O O . VAL B 1 70 ? 5.773 -23.562 -6.02 1 82.19 70 VAL B O 1
ATOM 2199 N N . LEU B 1 71 ? 7.281 -22.406 -4.852 1 91.56 71 LEU B N 1
ATOM 2200 C CA . LEU B 1 71 ? 6.977 -21.141 -5.535 1 91.56 71 LEU B CA 1
ATOM 2201 C C . LEU B 1 71 ? 8.008 -20.859 -6.621 1 91.56 71 LEU B C 1
ATOM 2203 O O . LEU B 1 71 ? 9.195 -21.109 -6.434 1 91.56 71 LEU B O 1
ATOM 2207 N N . THR B 1 72 ? 7.453 -20.438 -7.781 1 91.56 72 THR B N 1
ATOM 2208 C CA . THR B 1 72 ? 8.406 -19.875 -8.727 1 91.56 72 THR B CA 1
ATOM 2209 C C . THR B 1 72 ? 9.07 -18.625 -8.141 1 91.56 72 THR B C 1
ATOM 2211 O O . THR B 1 72 ? 8.539 -18 -7.223 1 91.56 72 THR B O 1
ATOM 2214 N N . ASP B 1 73 ? 10.227 -18.25 -8.664 1 93.31 73 ASP B N 1
ATOM 2215 C CA . ASP B 1 73 ? 10.914 -17.031 -8.227 1 93.31 73 ASP B CA 1
ATOM 2216 C C . ASP B 1 73 ? 10.031 -15.805 -8.43 1 93.31 73 ASP B C 1
ATOM 2218 O O . ASP B 1 73 ? 9.992 -14.922 -7.574 1 93.31 73 ASP B O 1
ATOM 2222 N N . SER B 1 74 ? 9.312 -15.766 -9.516 1 95.38 74 SER B N 1
ATOM 2223 C CA . SER B 1 74 ? 8.445 -14.633 -9.82 1 95.38 74 SER B CA 1
ATOM 2224 C C . SER B 1 74 ? 7.309 -14.523 -8.805 1 95.38 74 SER B C 1
ATOM 2226 O O . SER B 1 74 ? 7 -13.43 -8.328 1 95.38 74 SER B O 1
ATOM 2228 N N . THR B 1 75 ? 6.73 -15.664 -8.5 1 95.62 75 THR B N 1
ATOM 2229 C CA . THR B 1 75 ? 5.641 -15.648 -7.527 1 95.62 75 THR B CA 1
ATOM 2230 C C . THR B 1 75 ? 6.145 -15.219 -6.152 1 95.62 75 THR B C 1
ATOM 2232 O O . THR B 1 75 ? 5.492 -14.43 -5.469 1 95.62 75 THR B O 1
ATOM 2235 N N . ARG B 1 76 ? 7.258 -15.742 -5.793 1 96.62 76 ARG B N 1
ATOM 2236 C CA . ARG B 1 76 ? 7.852 -15.352 -4.516 1 96.62 76 ARG B CA 1
ATOM 2237 C C . ARG B 1 76 ? 8.133 -13.852 -4.48 1 96.62 76 ARG B C 1
ATOM 2239 O O . ARG B 1 76 ? 7.891 -13.195 -3.465 1 96.62 76 ARG B O 1
ATOM 2246 N N . MET B 1 77 ? 8.664 -13.344 -5.555 1 98.06 77 MET B N 1
ATOM 2247 C CA . MET B 1 77 ? 8.914 -11.914 -5.664 1 98.06 77 MET B CA 1
ATOM 2248 C C . MET B 1 77 ? 7.625 -11.117 -5.523 1 98.06 77 MET B C 1
ATOM 2250 O O . MET B 1 77 ? 7.578 -10.117 -4.797 1 98.06 77 MET B O 1
ATOM 2254 N N . ALA B 1 78 ? 6.559 -11.531 -6.195 1 98.19 78 ALA B N 1
ATOM 2255 C CA . ALA B 1 78 ? 5.273 -10.844 -6.133 1 98.19 78 ALA B CA 1
ATOM 2256 C C . ALA B 1 78 ? 4.738 -10.805 -4.703 1 98.19 78 ALA B C 1
ATOM 2258 O O . ALA B 1 78 ? 4.262 -9.766 -4.242 1 98.19 78 ALA B O 1
ATOM 2259 N N . LEU B 1 79 ? 4.848 -11.945 -4.066 1 98.5 79 LEU B N 1
ATOM 2260 C CA . LEU B 1 79 ? 4.375 -12.016 -2.688 1 98.5 79 LEU B CA 1
ATOM 2261 C C . LEU B 1 79 ? 5.23 -11.141 -1.774 1 98.5 79 LEU B C 1
ATOM 2263 O O . LEU B 1 79 ? 4.715 -10.531 -0.838 1 98.5 79 LEU B O 1
ATOM 2267 N N . GLY B 1 80 ? 6.504 -11.109 -2.018 1 98.69 80 GLY B N 1
ATOM 2268 C CA . GLY B 1 80 ? 7.367 -10.203 -1.273 1 98.69 80 GLY B CA 1
ATOM 2269 C C . GLY B 1 80 ? 6.988 -8.742 -1.442 1 98.69 80 GLY B C 1
ATOM 2270 O O . GLY B 1 80 ? 6.945 -7.992 -0.468 1 98.69 80 GLY B O 1
ATOM 2271 N N . GLN B 1 81 ? 6.738 -8.406 -2.68 1 98.56 81 GLN B N 1
ATOM 2272 C CA . GLN B 1 81 ? 6.316 -7.039 -2.957 1 98.56 81 GLN B CA 1
ATOM 2273 C C . GLN B 1 81 ? 4.98 -6.734 -2.293 1 98.56 81 GLN B C 1
ATOM 2275 O O . GLN B 1 81 ? 4.773 -5.633 -1.779 1 98.56 81 GLN B O 1
ATOM 2280 N N . LEU B 1 82 ? 4.117 -7.684 -2.332 1 98.62 82 LEU B N 1
ATOM 2281 C CA . LEU B 1 82 ? 2.828 -7.535 -1.668 1 98.62 82 LEU B CA 1
ATOM 2282 C C . LEU B 1 82 ? 3.01 -7.301 -0.172 1 98.62 82 LEU B C 1
ATOM 2284 O O . LEU B 1 82 ? 2.428 -6.371 0.392 1 98.62 82 LEU B O 1
ATOM 2288 N N . GLY B 1 83 ? 3.844 -8.125 0.441 1 98.56 83 GLY B N 1
ATOM 2289 C CA . GLY B 1 83 ? 4.141 -7.953 1.854 1 98.56 83 GLY B CA 1
ATOM 2290 C C . GLY B 1 83 ? 4.738 -6.598 2.176 1 98.56 83 GLY B C 1
ATOM 2291 O O . GLY B 1 83 ? 4.41 -5.992 3.197 1 98.56 83 GLY B O 1
ATOM 2292 N N . SER B 1 84 ? 5.621 -6.172 1.325 1 98.5 84 SER B N 1
ATOM 2293 C CA . SER B 1 84 ? 6.207 -4.848 1.489 1 98.5 84 SER B CA 1
ATOM 2294 C C . SER B 1 84 ? 5.137 -3.762 1.471 1 98.5 84 SER B C 1
ATOM 2296 O O . SER B 1 84 ? 5.184 -2.82 2.268 1 98.5 84 SER B O 1
ATOM 2298 N N . CYS B 1 85 ? 4.188 -3.865 0.582 1 98.62 85 CYS B N 1
ATOM 2299 C CA . CYS B 1 85 ? 3.092 -2.904 0.512 1 98.62 85 CYS B CA 1
ATOM 2300 C C . CYS B 1 85 ? 2.258 -2.934 1.787 1 98.62 85 CYS B C 1
ATOM 2302 O O . CYS B 1 85 ? 1.845 -1.886 2.287 1 98.62 85 CYS B O 1
ATOM 2304 N N . TYR B 1 86 ? 2.02 -4.152 2.309 1 98.56 86 TYR B N 1
ATOM 2305 C CA . TYR B 1 86 ? 1.271 -4.262 3.555 1 98.56 86 TYR B CA 1
ATOM 2306 C C . TYR B 1 86 ? 1.996 -3.553 4.691 1 98.56 86 TYR B C 1
ATOM 2308 O O . TYR B 1 86 ? 1.365 -2.9 5.527 1 98.56 86 TYR B O 1
ATOM 2316 N N . LEU B 1 87 ? 3.264 -3.637 4.719 1 98.5 87 LEU B N 1
ATOM 2317 C CA . LEU B 1 87 ? 4.039 -2.943 5.742 1 98.5 87 LEU B CA 1
ATOM 2318 C C . LEU B 1 87 ? 3.883 -1.432 5.609 1 98.5 87 LEU B C 1
ATOM 2320 O O . LEU B 1 87 ? 3.744 -0.727 6.613 1 98.5 87 LEU B O 1
ATOM 2324 N N . LEU B 1 88 ? 3.945 -0.965 4.383 1 98.56 88 LEU B N 1
ATOM 2325 C CA . LEU B 1 88 ? 3.76 0.463 4.148 1 98.56 88 LEU B CA 1
ATOM 2326 C C . LEU B 1 88 ? 2.381 0.916 4.617 1 98.56 88 LEU B C 1
ATOM 2328 O O . LEU B 1 88 ? 2.256 1.947 5.281 1 98.56 88 LEU B O 1
ATOM 2332 N N . ILE B 1 89 ? 1.363 0.151 4.277 1 98.5 89 ILE B N 1
ATOM 2333 C CA . ILE B 1 89 ? -0.011 0.512 4.609 1 98.5 89 ILE B CA 1
ATOM 2334 C C . ILE B 1 89 ? -0.191 0.513 6.125 1 98.5 89 ILE B C 1
ATOM 2336 O O . ILE B 1 89 ? -0.816 1.418 6.684 1 98.5 89 ILE B O 1
ATOM 2340 N N . MET B 1 90 ? 0.387 -0.49 6.754 1 98.5 90 MET B N 1
ATOM 2341 C CA . MET B 1 90 ? 0.368 -0.556 8.211 1 98.5 90 MET B CA 1
ATOM 2342 C C . MET B 1 90 ? 1.04 0.67 8.82 1 98.5 90 MET B C 1
ATOM 2344 O O . MET B 1 90 ? 0.478 1.315 9.703 1 98.5 90 MET B O 1
ATOM 2348 N N . LEU B 1 91 ? 2.195 0.994 8.352 1 98.56 91 LEU B N 1
ATOM 2349 C CA . LEU B 1 91 ? 2.961 2.125 8.867 1 98.56 91 LEU B CA 1
ATOM 2350 C C . LEU B 1 91 ? 2.225 3.438 8.617 1 98.56 91 LEU B C 1
ATOM 2352 O O . LEU B 1 91 ? 2.215 4.32 9.477 1 98.56 91 LEU B O 1
ATOM 2356 N N . ASN B 1 92 ? 1.646 3.549 7.414 1 98.5 92 ASN B N 1
ATOM 2357 C CA . ASN B 1 92 ? 0.894 4.75 7.062 1 98.5 92 ASN B CA 1
ATOM 2358 C C . ASN B 1 92 ? -0.279 4.977 8.016 1 98.5 92 ASN B C 1
ATOM 2360 O O . ASN B 1 92 ? -0.447 6.074 8.547 1 98.5 92 ASN B O 1
ATOM 2364 N N . SER B 1 93 ? -1.026 3.971 8.273 1 98.06 93 SER B N 1
ATOM 2365 C CA . SER B 1 93 ? -2.145 4.098 9.203 1 98.06 93 SER B CA 1
ATOM 2366 C C . SER B 1 93 ? -1.657 4.391 10.617 1 98.06 93 SER B C 1
ATOM 2368 O O . SER B 1 93 ? -2.129 5.332 11.258 1 98.06 93 SER B O 1
ATOM 2370 N N . ALA B 1 94 ? -0.666 3.725 11.062 1 98.62 94 ALA B N 1
ATOM 2371 C CA . ALA B 1 94 ? -0.172 3.871 12.43 1 98.62 94 ALA B CA 1
ATOM 2372 C C . ALA B 1 94 ? 0.41 5.262 12.656 1 98.62 94 ALA B C 1
ATOM 2374 O O . ALA B 1 94 ? 0.049 5.945 13.617 1 98.62 94 ALA B O 1
ATOM 2375 N N . LEU B 1 95 ? 1.166 5.742 11.773 1 98.75 95 LEU B N 1
ATOM 2376 C CA . LEU B 1 95 ? 1.927 6.961 12.016 1 98.75 95 LEU B CA 1
ATOM 2377 C C . LEU B 1 95 ? 1.119 8.195 11.625 1 98.75 95 LEU B C 1
ATOM 2379 O O . LEU B 1 95 ? 1.239 9.25 12.25 1 98.75 95 LEU B O 1
ATOM 2383 N N . MET B 1 96 ? 0.298 8.078 10.578 1 98.69 96 MET B N 1
ATOM 2384 C CA . MET B 1 96 ? -0.435 9.266 10.148 1 98.69 96 MET B CA 1
ATOM 2385 C C . MET B 1 96 ? -1.565 9.586 11.125 1 98.69 96 MET B C 1
ATOM 2387 O O . MET B 1 96 ? -1.813 10.75 11.43 1 98.69 96 MET B O 1
ATOM 2391 N N . PHE B 1 97 ? -2.246 8.57 11.648 1 98.75 97 PHE B N 1
ATOM 2392 C CA . PHE B 1 97 ? -3.248 8.844 12.672 1 98.75 97 PHE B CA 1
ATOM 2393 C C . PHE B 1 97 ? -2.594 9.383 13.938 1 98.75 97 PHE B C 1
ATOM 2395 O O . PHE B 1 97 ? -3.135 10.281 14.594 1 98.75 97 PHE B O 1
ATOM 2402 N N . TYR B 1 98 ? -1.464 8.859 14.266 1 98.75 98 TYR B N 1
ATOM 2403 C CA . TYR B 1 98 ? -0.72 9.359 15.422 1 98.75 98 TYR B CA 1
ATOM 2404 C C . TYR B 1 98 ? -0.317 10.812 15.219 1 98.75 98 TYR B C 1
ATOM 2406 O O . TYR B 1 98 ? -0.541 11.648 16.094 1 98.75 98 TYR B O 1
ATOM 2414 N N . ALA B 1 99 ? 0.241 11.094 14.102 1 98.62 99 ALA B N 1
ATOM 2415 C CA . ALA B 1 99 ? 0.732 12.438 13.805 1 98.62 99 ALA B CA 1
ATOM 2416 C C . ALA B 1 99 ? -0.409 13.445 13.805 1 98.62 99 ALA B C 1
ATOM 2418 O O . ALA B 1 99 ? -0.286 14.531 14.391 1 98.62 99 ALA B O 1
ATOM 2419 N N . LEU B 1 100 ? -1.486 13.102 13.164 1 98.5 100 LEU B N 1
ATOM 2420 C CA . LEU B 1 100 ? -2.637 14 13.102 1 98.5 100 LEU B CA 1
ATOM 2421 C C . LEU B 1 100 ? -3.176 14.281 14.5 1 98.5 100 LEU B C 1
ATOM 2423 O O . LEU B 1 100 ? -3.398 15.445 14.867 1 98.5 100 LEU B O 1
ATOM 2427 N N . ARG B 1 101 ? -3.268 13.211 15.25 1 97.62 101 ARG B N 1
ATOM 2428 C CA . ARG B 1 101 ? -3.793 13.383 16.594 1 97.62 101 ARG B CA 1
ATOM 2429 C C . ARG B 1 101 ? -2.836 14.203 17.453 1 97.62 101 ARG B C 1
ATOM 2431 O O . ARG B 1 101 ? -3.268 15.078 18.219 1 97.62 101 ARG B O 1
ATOM 2438 N N . LYS B 1 102 ? -1.589 13.969 17.328 1 97.69 102 LYS B N 1
ATOM 2439 C CA . LYS B 1 102 ? -0.571 14.609 18.156 1 97.69 102 LYS B CA 1
ATOM 2440 C C . LYS B 1 102 ? -0.375 16.062 17.766 1 97.69 102 LYS B C 1
ATOM 2442 O O . LYS B 1 102 ? -0.274 16.938 18.625 1 97.69 102 LYS B O 1
ATOM 2447 N N . MET B 1 103 ? -0.358 16.375 16.469 1 96.88 103 MET B N 1
ATOM 2448 C CA . MET B 1 103 ? 0.005 17.703 15.984 1 96.88 103 MET B CA 1
ATOM 2449 C C . MET B 1 103 ? -1.206 18.625 15.984 1 96.88 103 MET B C 1
ATOM 2451 O O . MET B 1 103 ? -1.057 19.844 15.984 1 96.88 103 MET B O 1
ATOM 2455 N N . MET B 1 104 ? -2.391 18.016 15.969 1 95.56 104 MET B N 1
ATOM 2456 C CA . MET B 1 104 ? -3.596 18.828 15.828 1 95.56 104 MET B CA 1
ATOM 2457 C C . MET B 1 104 ? -4.508 18.641 17.047 1 95.56 104 MET B C 1
ATOM 2459 O O . MET B 1 104 ? -5.727 18.516 16.891 1 95.56 104 MET B O 1
ATOM 2463 N N . LYS B 1 105 ? -3.982 18.703 18.188 1 92.06 105 LYS B N 1
ATOM 2464 C CA . LYS B 1 105 ? -4.711 18.453 19.438 1 92.06 105 LYS B CA 1
ATOM 2465 C C . LYS B 1 105 ? -5.449 19.703 19.891 1 92.06 105 LYS B C 1
ATOM 2467 O O . LYS B 1 105 ? -6.387 19.625 20.688 1 92.06 105 LYS B O 1
ATOM 2472 N N . ALA B 1 106 ? -5.062 20.906 19.375 1 93.44 106 ALA B N 1
ATOM 2473 C CA . ALA B 1 106 ? -5.668 22.156 19.812 1 93.44 106 ALA B CA 1
ATOM 2474 C C . ALA B 1 106 ? -7.121 22.25 19.344 1 93.44 106 ALA B C 1
ATOM 2476 O O . ALA B 1 106 ? -7.453 21.828 18.234 1 93.44 106 ALA B O 1
ATOM 2477 N N . LYS B 1 107 ? -7.918 22.891 20.156 1 91.38 107 LYS B N 1
ATOM 2478 C CA . LYS B 1 107 ? -9.344 23.031 19.859 1 91.38 107 LYS B CA 1
ATOM 2479 C C . LYS B 1 107 ? -9.562 23.781 18.562 1 91.38 107 LYS B C 1
ATOM 2481 O O . LYS B 1 107 ? -10.484 23.469 17.797 1 91.38 107 LYS B O 1
ATOM 2486 N N . GLU B 1 108 ? -8.711 24.734 18.281 1 92.12 108 GLU B N 1
ATOM 2487 C CA . GLU B 1 108 ? -8.844 25.578 17.094 1 92.12 108 GLU B CA 1
ATOM 2488 C C . GLU B 1 108 ? -8.57 24.781 15.828 1 92.12 108 GLU B C 1
ATOM 2490 O O . GLU B 1 108 ? -8.93 25.219 14.727 1 92.12 108 GLU B O 1
ATOM 2495 N N . ASP B 1 109 ? -7.961 23.547 16.016 1 94.94 109 ASP B N 1
ATOM 2496 C CA . ASP B 1 109 ? -7.578 22.734 14.859 1 94.94 109 ASP B CA 1
ATOM 2497 C C . ASP B 1 109 ? -8.648 21.688 14.539 1 94.94 109 ASP B C 1
ATOM 2499 O O . ASP B 1 109 ? -8.531 20.953 13.57 1 94.94 109 ASP B O 1
ATOM 2503 N N . ALA B 1 110 ? -9.703 21.625 15.258 1 96.25 110 ALA B N 1
ATOM 2504 C CA . ALA B 1 110 ? -10.641 20.5 15.227 1 96.25 110 ALA B CA 1
ATOM 2505 C C . ALA B 1 110 ? -11.227 20.328 13.828 1 96.25 110 ALA B C 1
ATOM 2507 O O . ALA B 1 110 ? -11.32 19.203 13.328 1 96.25 110 ALA B O 1
ATOM 2508 N N . GLU B 1 111 ? -11.625 21.359 13.195 1 96.12 111 GLU B N 1
ATOM 2509 C CA . GLU B 1 111 ? -12.227 21.25 11.867 1 96.12 111 GLU B CA 1
ATOM 2510 C C . GLU B 1 111 ? -11.195 20.797 10.836 1 96.12 111 GLU B C 1
ATOM 2512 O O . GLU B 1 111 ? -11.492 19.953 9.984 1 96.12 111 GLU B O 1
ATOM 2517 N N . LYS B 1 112 ? -10.008 21.375 10.914 1 97.25 112 LYS B N 1
ATOM 2518 C CA . LYS B 1 112 ? -8.945 20.969 10 1 97.25 112 LYS B CA 1
ATOM 2519 C C . LYS B 1 112 ? -8.594 19.5 10.188 1 97.25 112 LYS B C 1
ATOM 2521 O O . LYS B 1 112 ? -8.383 18.781 9.211 1 97.25 112 LYS B O 1
ATOM 2526 N N . LEU B 1 113 ? -8.516 19.125 11.445 1 97.94 113 LEU B N 1
ATOM 2527 C CA . LEU B 1 113 ? -8.234 17.734 11.75 1 97.94 113 LEU B CA 1
ATOM 2528 C C . LEU B 1 113 ? -9.289 16.812 11.133 1 97.94 113 LEU B C 1
ATOM 2530 O O . LEU B 1 113 ? -8.953 15.797 10.523 1 97.94 113 LEU B O 1
ATOM 2534 N N . GLU B 1 114 ? -10.516 17.141 11.312 1 98.19 114 GLU B N 1
ATOM 2535 C CA . GLU B 1 114 ? -11.578 16.312 10.75 1 98.19 114 GLU B CA 1
ATOM 2536 C C . GLU B 1 114 ? -11.438 16.188 9.234 1 98.19 114 GLU B C 1
ATOM 2538 O O . GLU B 1 114 ? -11.602 15.102 8.68 1 98.19 114 GLU B O 1
ATOM 2543 N N . ARG B 1 115 ? -11.148 17.266 8.586 1 98.31 115 ARG B N 1
ATOM 2544 C CA . ARG B 1 115 ? -11 17.25 7.133 1 98.31 115 ARG B CA 1
ATOM 2545 C C . ARG B 1 115 ? -9.844 16.344 6.711 1 98.31 115 ARG B C 1
ATOM 2547 O O . ARG B 1 115 ? -9.977 15.562 5.766 1 98.31 115 ARG B O 1
ATOM 2554 N N . LEU B 1 116 ? -8.75 16.469 7.379 1 98.69 116 LEU B N 1
ATOM 2555 C CA . LEU B 1 116 ? -7.586 15.656 7.051 1 98.69 116 LEU B CA 1
ATOM 2556 C C . LEU B 1 116 ? -7.879 14.172 7.277 1 98.69 116 LEU B C 1
ATOM 2558 O O . LEU B 1 116 ? -7.504 13.328 6.457 1 98.69 116 LEU B O 1
ATOM 2562 N N . VAL B 1 117 ? -8.523 13.906 8.375 1 98.69 117 VAL B N 1
ATOM 2563 C CA . VAL B 1 117 ? -8.859 12.523 8.664 1 98.69 117 VAL B CA 1
ATOM 2564 C C . VAL B 1 117 ? -9.867 12 7.641 1 98.69 117 VAL B C 1
ATOM 2566 O O . VAL B 1 117 ? -9.82 10.836 7.25 1 98.69 117 VAL B O 1
ATOM 2569 N N . ARG B 1 118 ? -10.789 12.844 7.156 1 98.69 118 ARG B N 1
ATOM 2570 C CA . ARG B 1 118 ? -11.719 12.438 6.113 1 98.69 118 ARG B CA 1
ATOM 2571 C C . ARG B 1 118 ? -10.977 12.008 4.852 1 98.69 118 ARG B C 1
ATOM 2573 O O . ARG B 1 118 ? -11.367 11.039 4.191 1 98.69 118 ARG B O 1
ATOM 2580 N N . TYR B 1 119 ? -9.969 12.742 4.477 1 98.69 119 TYR B N 1
ATOM 2581 C CA . TYR B 1 119 ? -9.172 12.336 3.328 1 98.69 119 TYR B CA 1
ATOM 2582 C C . TYR B 1 119 ? -8.531 10.977 3.564 1 98.69 119 TYR B C 1
ATOM 2584 O O . TYR B 1 119 ? -8.531 10.117 2.676 1 98.69 119 TYR B O 1
ATOM 2592 N N . LEU B 1 120 ? -7.953 10.805 4.766 1 98.5 120 LEU B N 1
ATOM 2593 C CA . LEU B 1 120 ? -7.301 9.539 5.086 1 98.5 120 LEU B CA 1
ATOM 2594 C C . LEU B 1 120 ? -8.305 8.398 5.09 1 98.5 120 LEU B C 1
ATOM 2596 O O . LEU B 1 120 ? -8.039 7.324 4.543 1 98.5 120 LEU B O 1
ATOM 2600 N N . ILE B 1 121 ? -9.469 8.633 5.645 1 98.75 121 ILE B N 1
ATOM 2601 C CA . ILE B 1 121 ? -10.523 7.637 5.715 1 98.75 121 ILE B CA 1
ATOM 2602 C C . ILE B 1 121 ? -11.023 7.309 4.309 1 98.75 121 ILE B C 1
ATOM 2604 O O . ILE B 1 121 ? -11.32 6.152 4 1 98.75 121 ILE B O 1
ATOM 2608 N N . PHE B 1 122 ? -11.148 8.273 3.477 1 98.69 122 PHE B N 1
ATOM 2609 C CA . PHE B 1 122 ? -11.555 8.039 2.096 1 98.69 122 PHE B CA 1
ATOM 2610 C C . PHE B 1 122 ? -10.539 7.164 1.371 1 98.69 122 PHE B C 1
ATOM 2612 O O . PHE B 1 122 ? -10.906 6.219 0.677 1 98.69 122 PHE B O 1
ATOM 2619 N N . VAL B 1 123 ? -9.266 7.488 1.504 1 98.62 123 VAL B N 1
ATOM 2620 C CA . VAL B 1 123 ? -8.188 6.727 0.875 1 98.62 123 VAL B CA 1
ATOM 2621 C C . VAL B 1 123 ? -8.266 5.266 1.314 1 98.62 123 VAL B C 1
ATOM 2623 O O . VAL B 1 123 ? -8.25 4.359 0.479 1 98.62 123 VAL B O 1
ATOM 2626 N N . LEU B 1 124 ? -8.375 5.039 2.578 1 98.62 124 LEU B N 1
ATOM 2627 C CA . LEU B 1 124 ? -8.422 3.686 3.117 1 98.62 124 LEU B CA 1
ATOM 2628 C C . LEU B 1 124 ? -9.711 2.984 2.715 1 98.62 124 LEU B C 1
ATOM 2630 O O . LEU B 1 124 ? -9.711 1.783 2.434 1 98.62 124 LEU B O 1
ATOM 2634 N N . GLY B 1 125 ? -10.836 3.727 2.703 1 98.5 125 GLY B N 1
ATOM 2635 C CA . GLY B 1 125 ? -12.102 3.158 2.277 1 98.5 125 GLY B CA 1
ATOM 2636 C C . GLY B 1 125 ? -12.102 2.721 0.825 1 98.5 125 GLY B C 1
ATOM 2637 O O . GLY B 1 125 ? -12.656 1.673 0.487 1 98.5 125 GLY B O 1
ATOM 2638 N N . ALA B 1 126 ? -11.508 3.529 -0.028 1 98.5 126 ALA B N 1
ATOM 2639 C CA . ALA B 1 126 ? -11.359 3.154 -1.432 1 98.5 126 ALA B CA 1
ATOM 2640 C C . ALA B 1 126 ? -10.555 1.864 -1.571 1 98.5 126 ALA B C 1
ATOM 2642 O O . ALA B 1 126 ? -10.875 1.008 -2.396 1 98.5 126 ALA B O 1
ATOM 2643 N N . ALA B 1 127 ? -9.539 1.754 -0.76 1 97.69 127 ALA B N 1
ATOM 2644 C CA . ALA B 1 127 ? -8.719 0.549 -0.771 1 97.69 127 ALA B CA 1
ATOM 2645 C C . ALA B 1 127 ? -9.523 -0.673 -0.344 1 97.69 127 ALA B C 1
ATOM 2647 O O . ALA B 1 127 ? -9.336 -1.766 -0.885 1 97.69 127 ALA B O 1
ATOM 2648 N N . ASP B 1 128 ? -10.414 -0.489 0.673 1 98.5 128 ASP B N 1
ATOM 2649 C CA . ASP B 1 128 ? -11.273 -1.586 1.107 1 98.5 128 ASP B CA 1
ATOM 2650 C C . ASP B 1 128 ? -12.086 -2.141 -0.059 1 98.5 128 ASP B C 1
ATOM 2652 O O . ASP B 1 128 ? -12.086 -3.35 -0.301 1 98.5 128 ASP B O 1
ATOM 2656 N N . TRP B 1 129 ? -12.625 -1.32 -0.843 1 98.38 129 TRP B N 1
ATOM 2657 C CA . TRP B 1 129 ? -13.531 -1.766 -1.897 1 98.38 129 TRP B CA 1
ATOM 2658 C C . TRP B 1 129 ? -12.75 -2.295 -3.096 1 98.38 129 TRP B C 1
ATOM 2660 O O . TRP B 1 129 ? -13.172 -3.256 -3.744 1 98.38 129 TRP B O 1
ATOM 2670 N N . THR B 1 130 ? -11.641 -1.646 -3.418 1 97.88 130 THR B N 1
ATOM 2671 C CA . THR B 1 130 ? -10.836 -2.189 -4.508 1 97.88 130 THR B CA 1
ATOM 2672 C C . THR B 1 130 ? -10.289 -3.564 -4.141 1 97.88 130 THR B C 1
ATOM 2674 O O . THR B 1 130 ? -10.258 -4.473 -4.973 1 97.88 130 THR B O 1
ATOM 2677 N N . HIS B 1 131 ? -9.859 -3.717 -2.939 1 98.12 131 HIS B N 1
ATOM 2678 C CA . HIS B 1 131 ? -9.32 -4.992 -2.477 1 98.12 131 HIS B CA 1
ATOM 2679 C C . HIS B 1 131 ? -10.391 -6.078 -2.49 1 98.12 131 HIS B C 1
ATOM 2681 O O . HIS B 1 131 ? -10.164 -7.172 -3.016 1 98.12 131 HIS B O 1
ATOM 2687 N N . ILE B 1 132 ? -11.578 -5.824 -1.944 1 98.31 132 ILE B N 1
ATOM 2688 C CA . ILE B 1 132 ? -12.688 -6.773 -1.932 1 98.31 132 ILE B CA 1
ATOM 2689 C C . ILE B 1 132 ? -13.117 -7.086 -3.363 1 98.31 132 ILE B C 1
ATOM 2691 O O . ILE B 1 132 ? -13.273 -8.25 -3.73 1 98.31 132 ILE B O 1
ATOM 2695 N N . GLY B 1 133 ? -13.289 -6.07 -4.152 1 98.25 133 GLY B N 1
ATOM 2696 C CA . GLY B 1 133 ? -13.727 -6.246 -5.527 1 98.25 133 GLY B CA 1
ATOM 2697 C C . GLY B 1 133 ? -12.781 -7.105 -6.348 1 98.25 133 GLY B C 1
ATOM 2698 O O . GLY B 1 133 ? -13.219 -8.016 -7.055 1 98.25 133 GLY B O 1
ATOM 2699 N N . ILE B 1 134 ? -11.547 -6.859 -6.258 1 98 134 ILE B N 1
ATOM 2700 C CA . ILE B 1 134 ? -10.547 -7.613 -7.004 1 98 134 ILE B CA 1
ATOM 2701 C C . ILE B 1 134 ? -10.508 -9.055 -6.508 1 98 134 ILE B C 1
ATOM 2703 O O . ILE B 1 134 ? -10.383 -9.992 -7.301 1 98 134 ILE B O 1
ATOM 2707 N N . THR B 1 135 ? -10.578 -9.234 -5.199 1 98.06 135 THR B N 1
ATOM 2708 C CA . THR B 1 135 ? -10.617 -10.578 -4.637 1 98.06 135 THR B CA 1
ATOM 2709 C C . THR B 1 135 ? -11.781 -11.383 -5.219 1 98.06 135 THR B C 1
ATOM 2711 O O . THR B 1 135 ? -11.586 -12.5 -5.699 1 98.06 135 THR B O 1
ATOM 2714 N N . ILE B 1 136 ? -12.945 -10.781 -5.242 1 97.88 136 ILE B N 1
ATOM 2715 C CA . ILE B 1 136 ? -14.125 -11.469 -5.746 1 97.88 136 ILE B CA 1
ATOM 2716 C C . ILE B 1 136 ? -13.992 -11.688 -7.25 1 97.88 136 ILE B C 1
ATOM 2718 O O . ILE B 1 136 ? -14.305 -12.766 -7.758 1 97.88 136 ILE B O 1
ATOM 2722 N N . TRP B 1 137 ? -13.516 -10.719 -7.922 1 97.31 137 TRP B N 1
ATOM 2723 C CA . TRP B 1 137 ? -13.391 -10.781 -9.375 1 97.31 137 TRP B CA 1
ATOM 2724 C C . TRP B 1 137 ? -12.438 -11.898 -9.797 1 97.31 137 TRP B C 1
ATOM 2726 O O . TRP B 1 137 ? -12.703 -12.609 -10.766 1 97.31 137 TRP B O 1
ATOM 2736 N N . LEU B 1 138 ? -11.406 -12.125 -9.023 1 97.31 138 LEU B N 1
ATOM 2737 C CA . LEU B 1 138 ? -10.344 -13.023 -9.453 1 97.31 138 LEU B CA 1
ATOM 2738 C C . LEU B 1 138 ? -10.523 -14.406 -8.836 1 97.31 138 LEU B C 1
ATOM 2740 O O . LEU B 1 138 ? -9.789 -15.344 -9.172 1 97.31 138 LEU B O 1
ATOM 2744 N N . LEU B 1 139 ? -11.453 -14.547 -7.996 1 97.06 139 LEU B N 1
ATOM 2745 C CA . LEU B 1 139 ? -11.82 -15.875 -7.52 1 97.06 139 LEU B CA 1
ATOM 2746 C C . LEU B 1 139 ? -12.43 -16.703 -8.648 1 97.06 139 LEU B C 1
ATOM 2748 O O . LEU B 1 139 ? -13.266 -16.203 -9.406 1 97.06 139 LEU B O 1
ATOM 2752 N N . PRO B 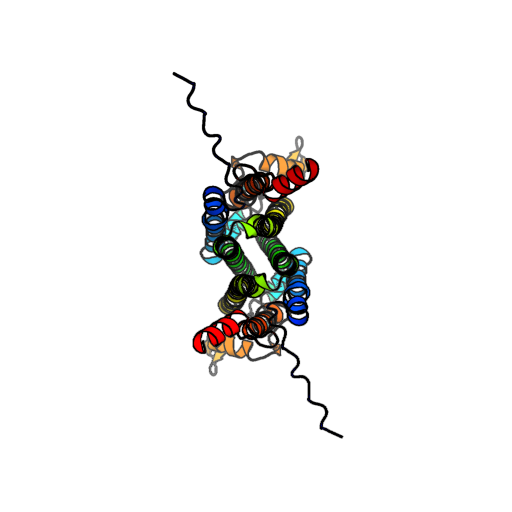1 140 ? -11.938 -17.953 -8.75 1 95.31 140 PRO B N 1
ATOM 2753 C CA . PRO B 1 140 ? -12.625 -18.812 -9.711 1 95.31 140 PRO B CA 1
ATOM 2754 C C . PRO B 1 140 ? -14.109 -18.984 -9.398 1 95.31 140 PRO B C 1
ATOM 2756 O O . PRO B 1 140 ? -14.523 -18.797 -8.25 1 95.31 140 PRO B O 1
ATOM 2759 N N . ASN B 1 141 ? -14.828 -19.344 -10.422 1 94.19 141 ASN B N 1
ATOM 2760 C CA . ASN B 1 141 ? -16.266 -19.5 -10.25 1 94.19 141 ASN B CA 1
ATOM 2761 C C . ASN B 1 141 ? -16.609 -20.766 -9.469 1 94.19 141 ASN B C 1
ATOM 2763 O O . ASN B 1 141 ? -17.672 -20.859 -8.852 1 94.19 141 ASN B O 1
ATOM 2767 N N . GLY B 1 142 ? -15.68 -21.688 -9.438 1 91.69 142 GLY B N 1
ATOM 2768 C CA . GLY B 1 142 ? -15.906 -22.969 -8.773 1 91.69 142 GLY B CA 1
ATOM 2769 C C . GLY B 1 142 ? -15.789 -24.156 -9.711 1 91.69 142 GLY B C 1
ATOM 2770 O O . GLY B 1 142 ? -15.477 -24 -10.891 1 91.69 142 GLY B O 1
ATOM 2771 N N . PRO B 1 143 ? -15.922 -25.297 -9.203 1 88.25 143 PRO B N 1
ATOM 2772 C CA . PRO B 1 143 ? -15.883 -26.5 -10.023 1 88.25 143 PRO B CA 1
ATOM 2773 C C . PRO B 1 143 ? -17.094 -26.625 -10.945 1 88.25 143 PRO B C 1
ATOM 2775 O O . PRO B 1 143 ? -18.125 -25.984 -10.703 1 88.25 143 PRO B O 1
ATOM 2778 N N . PRO B 1 144 ? -16.797 -27.344 -12 1 86.81 144 PRO B N 1
ATOM 2779 C CA . PRO B 1 144 ? -17.938 -27.578 -12.898 1 86.81 144 PRO B CA 1
ATOM 2780 C C . PRO B 1 144 ? -19.156 -28.141 -12.18 1 86.81 144 PRO B C 1
ATOM 2782 O O . PRO B 1 144 ? -19.016 -28.891 -11.203 1 86.81 144 PRO B O 1
ATOM 2785 N N . THR B 1 145 ? -20.266 -27.734 -12.672 1 82.19 145 THR B N 1
ATOM 2786 C CA . THR B 1 145 ? -21.516 -28.172 -12.07 1 82.19 145 THR B CA 1
ATOM 2787 C C . THR B 1 145 ? -22.234 -29.172 -12.992 1 82.19 145 THR B C 1
ATOM 2789 O O . THR B 1 145 ? -22.125 -29.078 -14.211 1 82.19 145 THR B O 1
ATOM 2792 N N . ARG B 1 146 ? -22.766 -30.188 -12.453 1 77.62 146 ARG B N 1
ATOM 2793 C CA . ARG B 1 146 ? -23.531 -31.188 -13.203 1 77.62 146 ARG B CA 1
ATOM 2794 C C . ARG B 1 146 ? -24.984 -30.75 -13.359 1 77.62 146 ARG B C 1
ATOM 2796 O O . ARG B 1 146 ? -25.625 -30.312 -12.398 1 77.62 146 ARG B O 1
ATOM 2803 N N . THR B 1 147 ? -25.234 -30.484 -14.602 1 73 147 THR B N 1
ATOM 2804 C CA . THR B 1 147 ? -26.641 -30.234 -14.883 1 73 147 THR B CA 1
ATOM 2805 C C . THR B 1 147 ? -27.281 -31.453 -15.539 1 73 147 THR B C 1
ATOM 2807 O O . THR B 1 147 ? -26.828 -31.906 -16.578 1 73 147 THR B O 1
ATOM 2810 N N . GLY B 1 148 ? -28.422 -31.922 -15.047 1 72.81 148 GLY B N 1
ATOM 2811 C CA . GLY B 1 148 ? -29.141 -33.062 -15.586 1 72.81 148 GLY B CA 1
ATOM 2812 C C . GLY B 1 148 ? -28.359 -34.375 -15.453 1 72.81 148 GLY B C 1
ATOM 2813 O O . GLY B 1 148 ? -27.562 -34.531 -14.523 1 72.81 148 GLY B O 1
ATOM 2814 N N . LEU B 1 149 ? -28.656 -35.5 -16.297 1 70 149 LEU B N 1
ATOM 2815 C CA . LEU B 1 149 ? -28.094 -36.844 -16.219 1 70 149 LEU B CA 1
ATOM 2816 C C . LEU B 1 149 ? -26.688 -36.906 -16.781 1 70 149 LEU B C 1
ATOM 2818 O O . LEU B 1 149 ? -25.859 -37.688 -16.328 1 70 149 LEU B O 1
ATOM 2822 N N . ILE B 1 150 ? -26.25 -35.906 -17.609 1 71.75 150 ILE B N 1
ATOM 2823 C CA . ILE B 1 150 ? -24.953 -36.094 -18.25 1 71.75 150 ILE B CA 1
ATOM 2824 C C . ILE B 1 150 ? -24.266 -34.75 -18.438 1 71.75 150 ILE B C 1
ATOM 2826 O O . ILE B 1 150 ? -23.094 -34.719 -18.828 1 71.75 150 ILE B O 1
ATOM 2830 N N . GLY B 1 151 ? -24.938 -33.656 -18.141 1 78.31 151 GLY B N 1
ATOM 2831 C CA . GLY B 1 151 ? -24.391 -32.375 -18.578 1 78.31 151 GLY B CA 1
ATOM 2832 C C . GLY B 1 151 ? -23.422 -31.766 -17.594 1 78.31 151 GLY B C 1
ATOM 2833 O O . GLY B 1 151 ? -23.734 -31.656 -16.406 1 78.31 151 GLY B O 1
ATOM 2834 N N . ILE B 1 152 ? -22.219 -31.625 -17.922 1 82.19 152 ILE B N 1
ATOM 2835 C CA . ILE B 1 152 ? -21.219 -30.891 -17.156 1 82.19 152 ILE B CA 1
ATOM 2836 C C . ILE B 1 152 ? -21.031 -29.5 -17.75 1 82.19 152 ILE B C 1
ATOM 2838 O O . ILE B 1 152 ? -20.766 -29.359 -18.953 1 82.19 152 ILE B O 1
ATOM 2842 N N . HIS B 1 153 ? -21.438 -28.531 -16.906 1 85.81 153 HIS B N 1
ATOM 2843 C CA . HIS B 1 153 ? -21.297 -27.141 -17.359 1 85.81 153 HIS B CA 1
ATOM 2844 C C . HIS B 1 153 ? -20.234 -26.422 -16.547 1 85.81 153 HIS B C 1
ATOM 2846 O O . HIS B 1 153 ? -20.016 -26.734 -15.375 1 85.81 153 HIS B O 1
ATOM 2852 N N . LYS B 1 154 ? -19.625 -25.531 -17.219 1 87 154 LYS B N 1
ATOM 2853 C CA . LYS B 1 154 ? -18.688 -24.656 -16.547 1 87 154 LYS B CA 1
ATOM 2854 C C . LYS B 1 154 ? -19.375 -23.844 -15.453 1 87 154 LYS B C 1
ATOM 2856 O O . LYS B 1 154 ? -20.484 -23.328 -15.664 1 87 154 LYS B O 1
ATOM 2861 N N . ALA B 1 155 ? -18.719 -23.703 -14.312 1 91.38 155 ALA B N 1
ATOM 2862 C CA . ALA B 1 155 ? -19.281 -22.906 -13.227 1 91.38 155 ALA B CA 1
ATOM 2863 C C . ALA B 1 155 ? -19.453 -21.438 -13.641 1 91.38 155 ALA B C 1
ATOM 2865 O O . ALA B 1 155 ? -18.656 -20.906 -14.422 1 91.38 155 ALA B O 1
ATOM 2866 N N . THR B 1 156 ? -20.469 -20.797 -13.125 1 92.19 156 THR B N 1
ATOM 2867 C CA . THR B 1 156 ? -20.812 -19.422 -13.469 1 92.19 156 THR B CA 1
ATOM 2868 C C . THR B 1 156 ? -20.641 -18.5 -12.266 1 92.19 156 THR B C 1
ATOM 2870 O O . THR B 1 156 ? -20.266 -18.953 -11.18 1 92.19 156 THR B O 1
ATOM 2873 N N . MET B 1 157 ? -20.953 -17.281 -12.547 1 94.25 157 MET B N 1
ATOM 2874 C CA . MET B 1 157 ? -20.906 -16.281 -11.484 1 94.25 157 MET B CA 1
ATOM 2875 C C . MET B 1 157 ? -21.891 -16.625 -10.367 1 94.25 157 MET B C 1
ATOM 2877 O O . MET B 1 157 ? -21.625 -16.344 -9.195 1 94.25 157 MET B O 1
ATOM 2881 N N . LEU B 1 158 ? -22.969 -17.172 -10.742 1 94.56 158 LEU B N 1
ATOM 2882 C CA . LEU B 1 158 ? -23.969 -17.562 -9.75 1 94.56 158 LEU B CA 1
ATOM 2883 C C . LEU B 1 158 ? -23.422 -18.641 -8.828 1 94.56 158 LEU B C 1
ATOM 2885 O O . LEU B 1 158 ? -23.688 -18.625 -7.617 1 94.56 158 LEU B O 1
ATOM 2889 N N . ASP B 1 159 ? -22.688 -19.547 -9.336 1 94.62 159 ASP B N 1
ATOM 2890 C CA . ASP B 1 159 ? -22.047 -20.578 -8.531 1 94.62 159 ASP B CA 1
ATOM 2891 C C . ASP B 1 159 ? -21.031 -19.984 -7.562 1 94.62 159 ASP B C 1
ATOM 2893 O O . ASP B 1 159 ? -20.969 -20.375 -6.398 1 94.62 159 ASP B O 1
ATOM 2897 N N . LYS B 1 160 ? -20.312 -19.062 -8.039 1 95.81 160 LYS B N 1
ATOM 2898 C CA . LYS B 1 160 ? -19.359 -18.359 -7.188 1 95.81 160 LYS B CA 1
ATOM 2899 C C . LYS B 1 160 ? -20.078 -17.688 -6.012 1 95.81 160 LYS B C 1
ATOM 2901 O O . LYS B 1 160 ? -19.641 -17.828 -4.863 1 95.81 160 LYS B O 1
ATOM 2906 N N . LEU B 1 161 ? -21.125 -17.031 -6.305 1 96.56 161 LEU B N 1
ATOM 2907 C CA . LEU B 1 161 ? -21.875 -16.328 -5.273 1 96.56 161 LEU B CA 1
ATOM 2908 C C . LEU B 1 161 ? -22.469 -17.312 -4.262 1 96.56 161 LEU B C 1
ATOM 2910 O O . LEU B 1 161 ? -22.531 -17 -3.07 1 96.56 161 LEU B O 1
ATOM 2914 N N . ARG B 1 162 ? -22.859 -18.422 -4.742 1 96 162 ARG B N 1
ATOM 2915 C CA . ARG B 1 162 ? -23.375 -19.453 -3.842 1 96 162 ARG B CA 1
ATOM 2916 C C . ARG B 1 162 ? -22.281 -19.922 -2.895 1 96 162 ARG B C 1
ATOM 2918 O O . ARG B 1 162 ? -22.516 -20.125 -1.702 1 96 162 ARG B O 1
ATOM 2925 N N . LEU B 1 163 ? -21.125 -20.141 -3.463 1 96.25 163 LEU B N 1
ATOM 2926 C CA . LEU B 1 163 ? -20 -20.547 -2.629 1 96.25 163 LEU B CA 1
ATOM 2927 C C . LEU B 1 163 ? -19.672 -19.469 -1.6 1 96.25 163 LEU B C 1
ATOM 2929 O O . LEU B 1 163 ? -19.438 -19.766 -0.431 1 96.25 163 LEU B O 1
ATOM 2933 N N . LEU B 1 164 ? -19.719 -18.219 -2.051 1 97.19 164 LEU B N 1
ATOM 2934 C CA . LEU B 1 164 ? -19.406 -17.109 -1.162 1 97.19 164 LEU B CA 1
ATOM 2935 C C . LEU B 1 164 ? -20.469 -16.984 -0.071 1 97.19 164 LEU B C 1
ATOM 2937 O O . LEU B 1 164 ? -20.188 -16.438 1.003 1 97.19 164 LEU B O 1
ATOM 2941 N N . ALA B 1 165 ? -21.641 -17.484 -0.32 1 97.12 165 ALA B N 1
ATOM 2942 C CA . ALA B 1 165 ? -22.719 -17.438 0.664 1 97.12 165 ALA B CA 1
ATOM 2943 C C . ALA B 1 165 ? -22.609 -18.578 1.669 1 97.12 165 ALA B C 1
ATOM 2945 O O . ALA B 1 165 ? -23.328 -18.609 2.67 1 97.12 165 ALA B O 1
ATOM 2946 N N . THR B 1 166 ? -21.672 -19.516 1.46 1 96.62 166 THR B N 1
ATOM 2947 C CA . THR B 1 166 ? -21.484 -20.688 2.318 1 96.62 166 THR B CA 1
ATOM 2948 C C . THR B 1 166 ? -20.219 -20.547 3.158 1 96.62 166 THR B C 1
ATOM 2950 O O . THR B 1 166 ? -19.109 -20.75 2.658 1 96.62 166 THR B O 1
ATOM 2953 N N . PRO B 1 167 ? -20.219 -20.391 4.398 1 94.38 167 PRO B N 1
ATOM 2954 C CA . PRO B 1 167 ? -19.047 -20.156 5.246 1 94.38 167 PRO B CA 1
ATOM 2955 C C . PRO B 1 167 ? -18.047 -21.297 5.191 1 94.38 167 PRO B C 1
ATOM 2957 O O . PRO B 1 167 ? -16.844 -21.062 5.312 1 94.38 167 PRO B O 1
ATOM 2960 N N . GLY B 1 168 ? -18.484 -22.469 5.016 1 96 168 GLY B N 1
ATOM 2961 C CA . GLY B 1 168 ? -17.609 -23.625 4.961 1 96 168 GLY B CA 1
ATOM 2962 C C . GLY B 1 168 ? -16.672 -23.609 3.77 1 96 168 GLY B C 1
ATOM 2963 O O . GLY B 1 168 ? -15.68 -24.359 3.734 1 96 168 GLY B O 1
ATOM 2964 N N . SER B 1 169 ? -16.984 -22.75 2.807 1 96.19 169 SER B N 1
ATOM 2965 C CA . SER B 1 169 ? -16.188 -22.672 1.593 1 96.19 169 SER B CA 1
ATOM 2966 C C . SER B 1 169 ? -15.016 -21.703 1.771 1 96.19 169 SER B C 1
ATOM 2968 O O . SER B 1 169 ? -14.18 -21.562 0.872 1 96.19 169 SER B O 1
ATOM 2970 N N . TRP B 1 170 ? -14.93 -21.062 2.941 1 97 170 TRP B N 1
ATOM 2971 C CA . TRP B 1 170 ? -13.93 -20.031 3.16 1 97 170 TRP B CA 1
ATOM 2972 C C . TRP B 1 170 ? -12.711 -20.594 3.875 1 97 170 TRP B C 1
ATOM 2974 O O . TRP B 1 170 ? -12.812 -21.562 4.633 1 97 170 TRP B O 1
ATOM 2984 N N . ASN B 1 171 ? -11.594 -20.125 3.592 1 96.56 171 ASN B N 1
ATOM 2985 C CA . ASN B 1 171 ? -10.414 -20.266 4.441 1 96.56 171 ASN B CA 1
ATOM 2986 C C . ASN B 1 171 ? -10.055 -18.938 5.117 1 96.56 171 ASN B C 1
ATOM 2988 O O . ASN B 1 171 ? -10.789 -17.953 4.996 1 96.56 171 ASN B O 1
ATOM 2992 N N . SER B 1 172 ? -8.961 -18.891 5.82 1 94.62 172 SER B N 1
ATOM 2993 C CA . SER B 1 172 ? -8.609 -17.719 6.633 1 94.62 172 SER B CA 1
ATOM 2994 C C . SER B 1 172 ? -8.281 -16.516 5.762 1 94.62 172 SER B C 1
ATOM 2996 O O . SER B 1 172 ? -8.641 -15.383 6.102 1 94.62 172 SER B O 1
ATOM 2998 N N . LEU B 1 173 ? -7.641 -16.703 4.617 1 97.06 173 LEU B N 1
ATOM 2999 C CA . LEU B 1 173 ? -7.242 -15.586 3.771 1 97.06 173 LEU B CA 1
ATOM 3000 C C . LEU B 1 173 ? -8.461 -14.938 3.113 1 97.06 173 LEU B C 1
ATOM 3002 O O . LEU B 1 173 ? -8.547 -13.711 3.027 1 97.06 173 LEU B O 1
ATOM 3006 N N . LEU B 1 174 ? -9.32 -15.789 2.656 1 97.5 174 LEU B N 1
ATOM 3007 C CA . LEU B 1 174 ? -10.539 -15.234 2.064 1 97.5 174 LEU B CA 1
ATOM 3008 C C . LEU B 1 174 ? -11.344 -14.461 3.102 1 97.5 174 LEU B C 1
ATOM 3010 O O . LEU B 1 174 ? -11.883 -13.391 2.805 1 97.5 174 LEU B O 1
ATOM 3014 N N . PHE B 1 175 ? -11.453 -15.016 4.305 1 96.75 175 PHE B N 1
ATOM 3015 C CA . PHE B 1 175 ? -12.125 -14.328 5.398 1 96.75 175 PHE B CA 1
ATOM 3016 C C . PHE B 1 175 ? -11.508 -12.961 5.652 1 96.75 175 PHE B C 1
ATOM 3018 O O . PHE B 1 175 ? -12.219 -11.969 5.789 1 96.75 175 PHE B O 1
ATOM 3025 N N . GLY B 1 176 ? -10.242 -12.875 5.711 1 96.75 176 GLY B N 1
ATOM 3026 C CA . GLY B 1 176 ? -9.547 -11.609 5.898 1 96.75 176 GLY B CA 1
ATOM 3027 C C . GLY B 1 176 ? -9.75 -10.641 4.75 1 96.75 176 GLY B C 1
ATOM 3028 O O . GLY B 1 176 ? -10.055 -9.469 4.965 1 96.75 176 GLY B O 1
ATOM 3029 N N . ASN B 1 177 ? -9.664 -11.125 3.531 1 97.75 177 ASN B N 1
ATOM 3030 C CA . ASN B 1 177 ? -9.703 -10.297 2.332 1 97.75 177 ASN B CA 1
ATOM 3031 C C . ASN B 1 177 ? -11.078 -9.672 2.125 1 97.75 177 ASN B C 1
ATOM 3033 O O . ASN B 1 177 ? -11.195 -8.578 1.575 1 97.75 177 ASN B O 1
ATOM 3037 N N . ILE B 1 178 ? -12.07 -10.375 2.637 1 97.81 178 ILE B N 1
ATOM 3038 C CA . ILE B 1 178 ? -13.406 -9.859 2.34 1 97.81 178 ILE B CA 1
ATOM 3039 C C . ILE B 1 178 ? -14.078 -9.406 3.629 1 97.81 178 ILE B C 1
ATOM 3041 O O . ILE B 1 178 ? -14.43 -8.234 3.77 1 97.81 178 ILE B O 1
ATOM 3045 N N . ILE B 1 179 ? -14.133 -10.281 4.621 1 97.62 179 ILE B N 1
ATOM 3046 C CA . ILE B 1 179 ? -14.938 -9.992 5.797 1 97.62 179 ILE B CA 1
ATOM 3047 C C . ILE B 1 179 ? -14.219 -8.969 6.68 1 97.62 179 ILE B 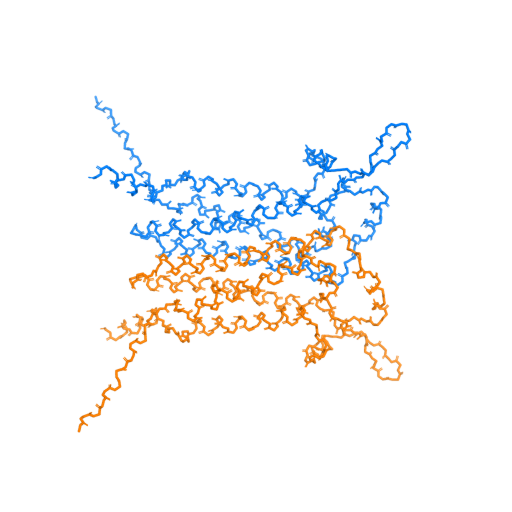C 1
ATOM 3049 O O . ILE B 1 179 ? -14.812 -7.977 7.102 1 97.62 179 ILE B O 1
ATOM 3053 N N . ILE B 1 180 ? -13 -9.188 7.008 1 97.81 180 ILE B N 1
ATOM 3054 C CA . ILE B 1 180 ? -12.266 -8.242 7.844 1 97.81 180 ILE B CA 1
ATOM 3055 C C . ILE B 1 180 ? -12.188 -6.891 7.145 1 97.81 180 ILE B C 1
ATOM 3057 O O . ILE B 1 180 ? -12.398 -5.848 7.77 1 97.81 180 ILE B O 1
ATOM 3061 N N . THR B 1 181 ? -11.914 -6.902 5.863 1 98.38 181 THR B N 1
ATOM 3062 C CA . THR B 1 181 ? -11.852 -5.66 5.102 1 98.38 181 THR B CA 1
ATOM 3063 C C . THR B 1 181 ? -13.203 -4.957 5.094 1 98.38 181 THR B C 1
ATOM 3065 O O . THR B 1 181 ? -13.273 -3.73 5.203 1 98.38 181 THR B O 1
ATOM 3068 N N . PHE B 1 182 ? -14.289 -5.699 5.02 1 98.12 182 PHE B N 1
ATOM 3069 C CA . PHE B 1 182 ? -15.625 -5.121 5.062 1 98.12 182 PHE B CA 1
ATOM 3070 C C . PHE B 1 182 ? -15.906 -4.516 6.43 1 98.12 182 PHE B C 1
ATOM 3072 O O . PHE B 1 182 ? -16.516 -3.441 6.531 1 98.12 182 PHE B O 1
ATOM 3079 N N . ILE B 1 183 ? -15.492 -5.168 7.457 1 98.19 183 ILE B N 1
ATOM 3080 C CA . ILE B 1 183 ? -15.664 -4.656 8.812 1 98.19 183 ILE B CA 1
ATOM 3081 C C . ILE B 1 183 ? -14.906 -3.338 8.961 1 98.19 183 ILE B C 1
ATOM 3083 O O . ILE B 1 183 ? -15.43 -2.377 9.531 1 98.19 183 ILE B O 1
ATOM 3087 N N . LEU B 1 184 ? -13.688 -3.293 8.445 1 98.38 184 LEU B N 1
ATOM 3088 C CA . LEU B 1 184 ? -12.914 -2.053 8.469 1 98.38 184 LEU B CA 1
ATOM 3089 C C . LEU B 1 184 ? -13.68 -0.928 7.773 1 98.38 184 LEU B C 1
ATOM 3091 O O . LEU B 1 184 ? -13.75 0.189 8.289 1 98.38 184 LEU B O 1
ATOM 3095 N N . PHE B 1 185 ? -14.305 -1.269 6.652 1 98.62 185 PHE B N 1
ATOM 3096 C CA . PHE B 1 185 ? -15.062 -0.259 5.926 1 98.62 185 PHE B CA 1
ATOM 3097 C C . PHE B 1 185 ? -16.25 0.219 6.746 1 98.62 185 PHE B C 1
ATOM 3099 O O . PHE B 1 185 ? -16.562 1.412 6.77 1 98.62 185 PHE B O 1
ATOM 3106 N N . CYS B 1 186 ? -16.922 -0.645 7.414 1 98.5 186 CYS B N 1
ATOM 3107 C CA . CYS B 1 186 ? -18.078 -0.276 8.227 1 98.5 186 CYS B CA 1
ATOM 3108 C C . CYS B 1 186 ? -17.688 0.706 9.32 1 98.5 186 CYS B C 1
ATOM 3110 O O . CYS B 1 186 ? -18.391 1.679 9.578 1 98.5 186 CYS B O 1
ATOM 3112 N N . PHE B 1 187 ? -16.562 0.494 9.914 1 98.5 187 PHE B N 1
ATOM 3113 C CA . PHE B 1 187 ? -16.109 1.405 10.953 1 98.5 187 PHE B CA 1
ATOM 3114 C C . PHE B 1 187 ? -15.727 2.758 10.359 1 98.5 187 PHE B C 1
ATOM 3116 O O . PHE B 1 187 ? -15.945 3.799 10.984 1 98.5 187 PHE B O 1
ATOM 3123 N N . ARG B 1 188 ? -15.227 2.779 9.188 1 98.69 188 ARG B N 1
ATOM 3124 C CA . ARG B 1 188 ? -14.945 4.039 8.516 1 98.69 188 ARG B CA 1
ATOM 3125 C C . ARG B 1 188 ? -16.234 4.805 8.227 1 98.69 188 ARG B C 1
ATOM 3127 O O . ARG B 1 188 ? -16.281 6.027 8.367 1 98.69 188 ARG B O 1
ATOM 3134 N N . ALA B 1 189 ? -17.203 4.035 7.812 1 98.62 189 ALA B N 1
ATOM 3135 C CA . ALA B 1 189 ? -18.5 4.648 7.527 1 98.62 189 ALA B CA 1
ATOM 3136 C C . ALA B 1 189 ? -19.125 5.238 8.789 1 98.62 189 ALA B C 1
ATOM 3138 O O . ALA B 1 189 ? -19.719 6.312 8.75 1 98.62 189 ALA B O 1
ATOM 3139 N N . LEU B 1 190 ? -19.016 4.535 9.875 1 98.56 190 LEU B N 1
ATOM 3140 C CA . LEU B 1 190 ? -19.5 5.055 11.148 1 98.56 190 LEU B CA 1
ATOM 3141 C C . LEU B 1 190 ? -18.766 6.328 11.539 1 98.56 190 LEU B C 1
ATOM 3143 O O . LEU B 1 190 ? -19.391 7.332 11.898 1 98.56 190 LEU B O 1
ATOM 3147 N N . TRP B 1 191 ? -17.469 6.297 11.484 1 98.5 191 TRP B N 1
ATOM 3148 C CA . TRP B 1 191 ? -16.688 7.492 11.781 1 98.5 191 TRP B CA 1
ATOM 3149 C C . TRP B 1 191 ? -17.094 8.648 10.883 1 98.5 191 TRP B C 1
ATOM 3151 O O . TRP B 1 191 ? -17.25 9.781 11.344 1 98.5 191 TRP B O 1
ATOM 3161 N N . TRP B 1 192 ? -17.281 8.375 9.539 1 98.19 192 TRP B N 1
ATOM 3162 C CA . TRP B 1 192 ? -17.609 9.375 8.531 1 98.19 192 TRP B CA 1
ATOM 3163 C C . TRP B 1 192 ? -18.922 10.07 8.859 1 98.19 192 TRP B C 1
ATOM 3165 O O . TRP B 1 192 ? -19.047 11.281 8.648 1 98.19 192 TRP B O 1
ATOM 3175 N N . SER B 1 193 ? -19.812 9.375 9.461 1 97.44 193 SER B N 1
ATOM 3176 C CA . SER B 1 193 ? -21.141 9.891 9.742 1 97.44 193 SER B CA 1
ATOM 3177 C C . SER B 1 193 ? -21.203 10.57 11.102 1 97.44 193 SER B C 1
ATOM 3179 O O . SER B 1 193 ? -22.266 11.031 11.531 1 97.44 193 SER B O 1
ATOM 3181 N N . GLY B 1 194 ? -20.109 10.547 11.852 1 97.12 194 GLY B N 1
ATOM 3182 C CA . GLY B 1 194 ? -20.016 11.281 13.102 1 97.12 194 GLY B CA 1
ATOM 3183 C C . GLY B 1 194 ? -20.391 10.453 14.312 1 97.12 194 GLY B C 1
ATOM 3184 O O . GLY B 1 194 ? -20.531 10.977 15.422 1 97.12 194 GLY B O 1
ATOM 3185 N N . VAL B 1 195 ? -20.5 9.133 14.094 1 97.06 195 VAL B N 1
ATOM 3186 C CA . VAL B 1 195 ? -20.875 8.25 15.188 1 97.06 195 VAL B CA 1
ATOM 3187 C C . VAL B 1 195 ? -19.781 8.266 16.266 1 97.06 195 VAL B C 1
ATOM 3189 O O . VAL B 1 195 ? -18.609 8.094 15.953 1 97.06 195 VAL B O 1
ATOM 3192 N N . ALA B 1 196 ? -20.125 8.586 17.484 1 96.06 196 ALA B N 1
ATOM 3193 C CA . ALA B 1 196 ? -19.312 8.516 18.688 1 96.06 196 ALA B CA 1
ATOM 3194 C C . ALA B 1 196 ? -18.172 9.539 18.641 1 96.06 196 ALA B C 1
ATOM 3196 O O . ALA B 1 196 ? -17.109 9.305 19.203 1 96.06 196 ALA B O 1
ATOM 3197 N N . ARG B 1 197 ? -18.375 10.625 17.938 1 94.62 197 ARG B N 1
ATOM 3198 C CA . ARG B 1 197 ? -17.359 11.68 17.891 1 94.62 197 ARG B CA 1
ATOM 3199 C C . ARG B 1 197 ? -18 13.031 17.594 1 94.62 197 ARG B C 1
ATOM 3201 O O . ARG B 1 197 ? -17.391 14.078 17.859 1 94.62 197 ARG B O 1
ATOM 3208 N N . GLY B 1 198 ? -19.25 12.977 17.078 1 93.06 198 GLY B N 1
ATOM 3209 C CA . GLY B 1 198 ? -19.766 14.234 16.547 1 93.06 198 GLY B CA 1
ATOM 3210 C C . GLY B 1 198 ? -18.984 14.758 15.375 1 93.06 198 GLY B C 1
ATOM 3211 O O . GLY B 1 198 ? -18.297 14 14.68 1 93.06 198 GLY B O 1
ATOM 3212 N N . SER B 1 199 ? -19.25 16.031 14.977 1 95.06 199 SER B N 1
ATOM 3213 C CA . SER B 1 199 ? -18.578 16.641 13.836 1 95.06 199 SER B CA 1
ATOM 3214 C C . SER B 1 199 ? -18.391 18.141 14.039 1 95.06 199 SER B C 1
ATOM 3216 O O . SER B 1 199 ? -19.359 18.906 14 1 95.06 199 SER B O 1
ATOM 3218 N N . PRO B 1 200 ? -17.188 18.531 14.266 1 94.94 200 PRO B N 1
ATOM 3219 C CA . PRO B 1 200 ? -16.938 19.969 14.352 1 94.94 200 PRO B CA 1
ATOM 3220 C C . PRO B 1 200 ? -17.406 20.719 13.102 1 94.94 200 PRO B C 1
ATOM 3222 O O . PRO B 1 200 ? -17.891 21.859 13.203 1 94.94 200 PRO B O 1
ATOM 3225 N N . ILE B 1 201 ? -17.25 20.125 11.945 1 94.69 201 ILE B N 1
ATOM 3226 C CA . ILE B 1 201 ? -17.672 20.766 10.695 1 94.69 201 ILE B CA 1
ATOM 3227 C C . ILE B 1 201 ? -19.188 20.938 10.688 1 94.69 201 ILE B C 1
ATOM 3229 O O . ILE B 1 201 ? -19.688 22 10.359 1 94.69 201 ILE B O 1
ATOM 3233 N N . ALA B 1 202 ? -19.875 19.859 11.078 1 93.06 202 ALA B N 1
ATOM 3234 C CA . ALA B 1 202 ? -21.328 19.938 11.109 1 93.06 202 ALA B CA 1
ATOM 3235 C C . ALA B 1 202 ? -21.812 20.922 12.164 1 93.06 202 ALA B C 1
ATOM 3237 O O . ALA B 1 202 ? -22.797 21.641 11.945 1 93.06 202 ALA B O 1
ATOM 3238 N N . ALA B 1 203 ? -21.172 20.922 13.273 1 91.31 203 ALA B N 1
ATOM 3239 C CA . ALA B 1 203 ? -21.547 21.844 14.344 1 91.31 203 ALA B CA 1
ATOM 3240 C C . ALA B 1 203 ? -21.375 23.297 13.914 1 91.31 203 ALA B C 1
ATOM 3242 O O . ALA B 1 203 ? -22.219 24.141 14.219 1 91.31 203 ALA B O 1
ATOM 3243 N N . ARG B 1 204 ? -20.359 23.562 13.234 1 90.19 204 ARG B N 1
ATOM 3244 C CA . ARG B 1 204 ? -20.109 24.922 12.75 1 90.19 204 ARG B CA 1
ATOM 3245 C C . ARG B 1 204 ? -21.172 25.328 11.727 1 90.19 204 ARG B C 1
ATOM 3247 O O . ARG B 1 204 ? -21.641 26.469 11.734 1 90.19 204 ARG B O 1
ATOM 3254 N N . SER B 1 205 ? -21.453 24.406 10.844 1 89.69 205 SER B N 1
ATOM 3255 C CA . SER B 1 205 ? -22.453 24.688 9.812 1 89.69 205 SER B CA 1
ATOM 3256 C C . SER B 1 205 ? -23.828 24.953 10.438 1 89.69 205 SER B C 1
ATOM 3258 O O . SER B 1 205 ? -24.562 25.828 9.961 1 89.69 205 SER B O 1
ATOM 3260 N N . ARG B 1 206 ? -24.188 24.25 11.5 1 87.62 206 ARG B N 1
ATOM 3261 C CA . ARG B 1 206 ? -25.453 24.453 12.195 1 87.62 206 ARG B CA 1
ATOM 3262 C C . ARG B 1 206 ? -25.5 25.797 12.898 1 87.62 206 ARG B C 1
ATOM 3264 O O . ARG B 1 206 ? -26.516 26.484 12.883 1 87.62 206 ARG B O 1
ATOM 3271 N N . ARG B 1 207 ? -24.453 26.156 13.461 1 87.94 207 ARG B N 1
ATOM 3272 C CA . ARG B 1 207 ? -24.359 27.438 14.148 1 87.94 207 ARG B CA 1
ATOM 3273 C C . ARG B 1 207 ? -24.453 28.594 13.156 1 87.94 207 ARG B C 1
ATOM 3275 O O . ARG B 1 207 ? -25.078 29.609 13.438 1 87.94 207 ARG B O 1
ATOM 3282 N N . ALA B 1 208 ? -23.906 28.328 12.008 1 87.44 208 ALA B N 1
ATOM 3283 C CA . ALA B 1 208 ? -23.922 29.375 10.977 1 87.44 208 ALA B CA 1
ATOM 3284 C C . ALA B 1 208 ? -25.328 29.562 10.422 1 87.44 208 ALA B C 1
ATOM 3286 O O . ALA B 1 208 ? -25.688 30.656 9.977 1 87.44 208 ALA B O 1
ATOM 3287 N N . LYS B 1 209 ? -26.141 28.656 10.508 1 83.12 209 LYS B N 1
ATOM 3288 C CA . LYS B 1 209 ? -27.5 28.75 9.992 1 83.12 209 LYS B CA 1
ATOM 3289 C C . LYS B 1 209 ? -28.438 29.422 11 1 83.12 209 LYS B C 1
ATOM 3291 O O . LYS B 1 209 ? -29.422 30.031 10.617 1 83.12 209 LYS B O 1
ATOM 3296 N N . ILE B 1 210 ? -28.062 29.312 12.234 1 81.19 210 ILE B N 1
ATOM 3297 C CA . ILE B 1 210 ? -28.906 29.891 13.281 1 81.19 210 ILE B CA 1
ATOM 3298 C C . ILE B 1 210 ? -28.469 31.312 13.57 1 81.19 210 ILE B C 1
ATOM 3300 O O . ILE B 1 210 ? -29.281 32.156 13.984 1 81.19 210 ILE B O 1
ATOM 3304 N N . ALA B 1 211 ? -27.391 31.734 13.281 1 70.19 211 ALA B N 1
ATOM 3305 C CA . ALA B 1 211 ? -26.922 33.094 13.469 1 70.19 211 ALA B CA 1
ATOM 3306 C C . ALA B 1 211 ? -27.344 34 12.297 1 70.19 211 ALA B C 1
ATOM 3308 O O . ALA B 1 211 ? -27.75 35.125 12.492 1 70.19 211 ALA B O 1
#